Protein AF-0000000068936943 (afdb_homodimer)

pLDDT: mean 95.89, std 6.08, range [39.78, 98.94]

Sequence (632 aa):
MRSDMARLRCGKTIPLLGMGTYCPKKDQESTISAVHQAIKIGYRHFDTAKIYGSEEALGTALGQAISCGSVQREDIFVTSKLWSSDHHDPISALTQTLKTMGLEYLDSYLVHWPIKLKPGVSEPVPKEDEFEKDLGIEETWQGMERCLEMGLCRSIGVSNFSSKKIYDLLDFASVSPSVNQVEMHPLWRQSKLREVCEENKIHVSGYSPLGAPGNCWGSTAVIEHPVIKSIALRHNATPAQVALRWGMSKGASVIVKSFNGTRMRENKRALEIKLDDQDLLLIDQLEEWKLMRGDFLVNQTTSPYKSIEQLWDNEIMRSDMARLRCGKTIPLLGMGTYCPKKDQESTISAVHQAIKIGYRHFDTAKIYGSEEALGTALGQAISCGSVQREDIFVTSKLWSSDHHDPISALTQTLKTMGLEYLDSYLVHWPIKLKPGVSEPVPKEDEFEKDLGIEETWQGMERCLEMGLCRSIGVSNFSSKKIYDLLDFASVSPSVNQVEMHPLWRQSKLREVCEENKIHVSGYSPLGAPGNCWGSTAVIEHPVIKSIALRHNATPAQVALRWGMSKGASVIVKSFNGTRMRENKRALEIKLDDQDLLLIDQLEEWKLMRGDFLVNQTTSPYKSIEQLWDNEI

Secondary structure (DSSP, 8-state):
--TTEEE-TTS-EEESEEEE---SS--HHHHHHHHHHHHHHT--EEE--GGGT-HHHHHHHHHHHHHTTS--GGG-EEEEEE-GGGTT-HHHHHHHHHHHHT-S-BSEEEE--S--B-TT--SSS--GGGB-S---HHHHHHHHHHHHHTTSBS-EEEES--HHHHHHHHHH-SS--SEEEEE-BTTB--HHHHHHHHHTTPEEEEE-TT--TTST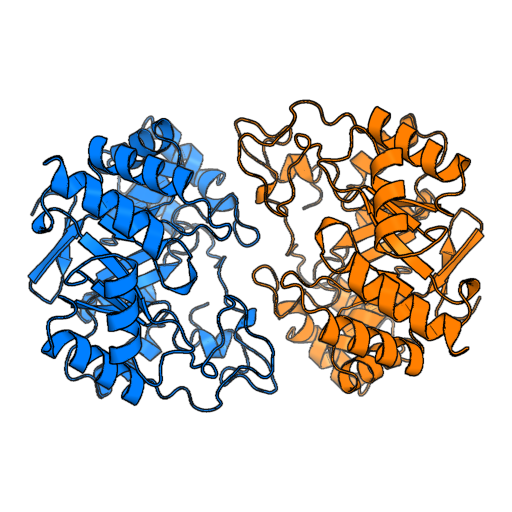T--SHHHH-HHHHHHHHHTT--HHHHHHHHHHHTT-EEEE----HHHHHHHHGGGG----HHHHHHHHTSPP--S---GGG--SSSSS-SSHHHHTTT--/--TTEEE-TTS-EEESEEEE---SS--HHHHHHHHHHHHHHT--EEE--GGGT-HHHHHHHHHHHHHTTS--GGG-EEEEEE-GGGTT-HHHHHHHHHHHHT-S-BSEEEE--S--B-TT--SSS--GGGB-S---HHHHHHHHHHHHHTTSBS-EEEES--HHHHHHHHHH-SS--SEEEEE-BTTB--HHHHHHHHHTTPEEEEE-TT--TTSTT--SHHHH-HHHHHHHHHTT--HHHHHHHHHHHTT-EEEE----HHHHHHHHGGGG----HHHHHHHHTSPP--S---GGG--SSSSS-SSHHHHTTT--

Structure (mmCIF, N/CA/C/O backbone):
data_AF-0000000068936943-model_v1
#
loop_
_entity.id
_entity.type
_entity.pdbx_description
1 polymer 'BnaC03g74940D protein'
#
loop_
_atom_site.group_PDB
_atom_site.id
_atom_site.type_symbol
_atom_site.label_atom_id
_atom_site.label_alt_id
_atom_site.label_comp_id
_atom_site.label_asym_id
_atom_site.label_entity_id
_atom_site.label_seq_id
_atom_site.pdbx_PDB_ins_code
_atom_site.Cartn_x
_atom_site.Cartn_y
_atom_site.Cartn_z
_atom_site.occupancy
_atom_site.B_iso_or_equiv
_atom_site.auth_seq_id
_atom_site.auth_comp_id
_atom_site.auth_asym_id
_atom_site.auth_atom_id
_atom_site.pdbx_PDB_model_num
ATOM 1 N N . MET A 1 1 ? 8.57 -36.688 -11.188 1 39.84 1 MET A N 1
ATOM 2 C CA . MET A 1 1 ? 8.305 -35.281 -11.492 1 39.84 1 MET A CA 1
ATOM 3 C C . MET A 1 1 ? 9.508 -34.406 -11.133 1 39.84 1 MET A C 1
ATOM 5 O O . MET A 1 1 ? 10.25 -34.719 -10.203 1 39.84 1 MET A O 1
ATOM 9 N N . ARG A 1 2 ? 10.039 -33.594 -12.047 1 53.78 2 ARG A N 1
ATOM 10 C CA . ARG A 1 2 ? 11.188 -32.719 -11.758 1 53.78 2 ARG A CA 1
ATOM 11 C C . ARG A 1 2 ? 10.969 -31.938 -10.477 1 53.78 2 ARG A C 1
ATOM 13 O O . ARG A 1 2 ? 9.859 -31.484 -10.203 1 53.78 2 ARG A O 1
ATOM 20 N N . SER A 1 3 ? 11.852 -32.031 -9.586 1 72.69 3 SER A N 1
ATOM 21 C CA . SER A 1 3 ? 11.859 -31.453 -8.242 1 72.69 3 SER A CA 1
ATOM 22 C C . SER A 1 3 ? 11.484 -29.969 -8.258 1 72.69 3 SER A C 1
ATOM 24 O O . SER A 1 3 ? 11.148 -29.406 -7.223 1 72.69 3 SER A O 1
ATOM 26 N N . ASP A 1 4 ? 11.18 -29.438 -9.523 1 91.12 4 ASP A N 1
ATOM 27 C CA . ASP A 1 4 ? 10.938 -28 -9.625 1 91.12 4 ASP A CA 1
ATOM 28 C C . ASP A 1 4 ? 9.547 -27.719 -10.195 1 91.12 4 ASP A C 1
ATOM 30 O O . ASP A 1 4 ? 9.258 -26.594 -10.602 1 91.12 4 ASP A O 1
ATOM 34 N N . MET A 1 5 ? 8.711 -28.828 -10.258 1 94.81 5 MET A N 1
ATOM 35 C CA . MET A 1 5 ? 7.355 -28.719 -10.781 1 94.81 5 MET A CA 1
ATOM 36 C C . MET A 1 5 ? 6.348 -29.344 -9.82 1 94.81 5 MET A C 1
ATOM 38 O O . MET A 1 5 ? 6.695 -30.219 -9.031 1 94.81 5 MET A O 1
ATOM 42 N N . ALA A 1 6 ? 5.16 -28.844 -9.906 1 95.06 6 ALA A N 1
ATOM 43 C CA . ALA A 1 6 ? 4.02 -29.453 -9.234 1 95.06 6 ALA A CA 1
ATOM 44 C C . ALA A 1 6 ? 2.947 -29.859 -10.242 1 95.06 6 ALA A C 1
ATOM 46 O O . ALA A 1 6 ? 2.824 -29.25 -11.305 1 95.06 6 ALA A O 1
ATOM 47 N N . ARG A 1 7 ? 2.236 -30.875 -9.898 1 94.25 7 ARG A N 1
ATOM 48 C CA . ARG A 1 7 ? 1.157 -31.328 -10.766 1 94.25 7 ARG A CA 1
ATOM 49 C C . ARG A 1 7 ? -0.188 -30.781 -10.305 1 94.25 7 ARG A C 1
ATOM 51 O O . ARG A 1 7 ? -0.522 -30.859 -9.117 1 94.25 7 ARG A O 1
ATOM 58 N N . LEU A 1 8 ? -0.906 -30.25 -11.234 1 95.56 8 LEU A N 1
ATOM 59 C CA . LEU A 1 8 ? -2.238 -29.734 -10.945 1 95.56 8 LEU A CA 1
ATOM 60 C C . LEU A 1 8 ? -3.291 -30.828 -11.078 1 95.56 8 LEU A C 1
ATOM 62 O O . LEU A 1 8 ? -3.014 -31.891 -11.633 1 95.56 8 LEU A O 1
ATOM 66 N N . ARG A 1 9 ? -4.43 -30.562 -10.578 1 88.81 9 ARG A N 1
ATOM 67 C CA . ARG A 1 9 ? -5.527 -31.516 -10.609 1 88.81 9 ARG A CA 1
ATOM 68 C C . ARG A 1 9 ? -5.863 -31.922 -12.039 1 88.81 9 ARG A C 1
ATOM 70 O O . ARG A 1 9 ? -6.23 -33.062 -12.297 1 88.81 9 ARG A O 1
ATOM 77 N N . CYS A 1 10 ? -5.746 -31 -12.953 1 88.56 10 CYS A N 1
ATOM 78 C CA . CYS A 1 10 ? -6.113 -31.25 -14.344 1 88.56 10 CYS A CA 1
ATOM 79 C C . CYS A 1 10 ? -5.035 -32.062 -15.062 1 88.56 10 CYS A C 1
ATOM 81 O O . CYS A 1 10 ? -5.164 -32.344 -16.25 1 88.56 10 CYS A O 1
ATOM 83 N N . GLY A 1 11 ? -3.92 -32.312 -14.344 1 90.12 11 GLY A N 1
ATOM 84 C CA . GLY A 1 11 ? -2.859 -33.094 -14.93 1 90.12 11 GLY A CA 1
ATOM 85 C C . GLY A 1 11 ? -1.707 -32.281 -15.461 1 90.12 11 GLY A C 1
ATOM 86 O O . GLY A 1 11 ? -0.605 -32.781 -15.664 1 90.12 11 GLY A O 1
ATOM 87 N N . LYS A 1 12 ? -1.912 -31.016 -15.602 1 91.75 12 LYS A N 1
ATOM 88 C CA . LYS A 1 12 ? -0.844 -30.141 -16.047 1 91.75 12 LYS A CA 1
ATOM 89 C C . LYS A 1 12 ? 0.154 -29.859 -14.922 1 91.75 12 LYS A C 1
ATOM 91 O O . LYS A 1 12 ? -0.15 -30.078 -13.75 1 91.75 12 LYS A O 1
ATOM 96 N N . THR A 1 13 ? 1.323 -29.469 -15.391 1 95.69 13 THR A N 1
ATOM 97 C CA . THR A 1 13 ? 2.354 -29.156 -14.406 1 95.69 13 THR A CA 1
ATOM 98 C C . THR A 1 13 ? 2.609 -27.656 -14.336 1 95.69 13 THR A C 1
ATOM 100 O O . THR A 1 13 ? 2.449 -26.953 -15.328 1 95.69 13 THR A O 1
ATOM 103 N N . ILE A 1 14 ? 2.943 -27.188 -13.195 1 97.5 14 ILE A N 1
ATOM 104 C CA . ILE A 1 14 ? 3.26 -25.797 -12.953 1 97.5 14 ILE A CA 1
ATOM 105 C C . ILE A 1 14 ? 4.648 -25.672 -12.328 1 97.5 14 ILE A C 1
ATOM 107 O O . ILE A 1 14 ? 4.957 -26.375 -11.359 1 97.5 14 ILE A O 1
ATOM 111 N N . PRO A 1 15 ? 5.527 -24.875 -12.953 1 97.88 15 PRO A N 1
ATOM 112 C CA . PRO A 1 15 ? 6.812 -24.656 -12.289 1 97.88 15 PRO A CA 1
ATOM 113 C C . PRO A 1 15 ? 6.652 -24.031 -10.898 1 97.88 15 PRO A C 1
ATOM 115 O O . PRO A 1 15 ? 5.793 -23.172 -10.695 1 97.88 15 PRO A O 1
ATOM 118 N N . LEU A 1 16 ? 7.473 -24.422 -9.969 1 98 16 LEU A N 1
ATOM 119 C CA . LEU A 1 16 ? 7.355 -23.984 -8.578 1 98 16 LEU A CA 1
ATOM 120 C C . LEU A 1 16 ? 7.809 -22.531 -8.43 1 98 16 LEU A C 1
ATOM 122 O O . LEU A 1 16 ? 7.34 -21.828 -7.539 1 98 16 LEU A O 1
ATOM 126 N N . LEU A 1 17 ? 8.75 -22.172 -9.25 1 98.5 17 LEU A N 1
ATOM 127 C CA . LEU A 1 17 ? 9.211 -20.781 -9.242 1 98.5 17 LEU A CA 1
ATOM 128 C C . LEU A 1 17 ? 8.641 -20.031 -10.438 1 98.5 17 LEU A C 1
ATOM 130 O O . LEU A 1 17 ? 8.789 -20.453 -11.586 1 98.5 17 LEU A O 1
ATOM 134 N N . GLY A 1 18 ? 7.934 -19 -10.164 1 98.5 18 GLY A N 1
ATOM 135 C CA . GLY A 1 18 ? 7.371 -18.141 -11.203 1 98.5 18 GLY A CA 1
ATOM 136 C C . GLY A 1 18 ? 7.797 -16.688 -11.062 1 98.5 18 GLY A C 1
ATOM 137 O O . GLY A 1 18 ? 8.219 -16.25 -9.992 1 98.5 18 GLY A O 1
ATOM 138 N N . MET A 1 19 ? 7.684 -15.977 -12.141 1 98.38 19 MET A N 1
ATOM 139 C CA . MET A 1 19 ? 7.984 -14.547 -12.164 1 98.38 19 MET A CA 1
ATOM 140 C C . MET A 1 19 ? 6.703 -13.719 -12.148 1 98.38 19 MET A C 1
ATOM 142 O O . MET A 1 19 ? 5.863 -13.859 -13.047 1 98.38 19 MET A O 1
ATOM 146 N N . GLY A 1 20 ? 6.551 -12.906 -11.156 1 97.56 20 GLY A N 1
ATOM 147 C CA . GLY A 1 20 ? 5.492 -11.906 -11.18 1 97.56 20 GLY A CA 1
ATOM 148 C C . GLY A 1 20 ? 5.816 -10.719 -12.07 1 97.56 20 GLY A C 1
ATOM 149 O O . GLY A 1 20 ? 6.984 -10.383 -12.258 1 97.56 20 GLY A O 1
ATOM 150 N N . THR A 1 21 ? 4.719 -10.023 -12.523 1 96 21 THR A N 1
ATOM 151 C CA . THR A 1 21 ? 4.977 -8.945 -13.469 1 96 21 THR A CA 1
ATOM 152 C C . THR A 1 21 ? 4.223 -7.68 -13.07 1 96 21 THR A C 1
ATOM 154 O O . THR A 1 21 ? 4.094 -6.746 -13.867 1 96 21 THR A O 1
ATOM 157 N N . TYR A 1 22 ? 3.77 -7.684 -11.836 1 91.12 22 TYR A N 1
ATOM 158 C CA . TYR A 1 22 ? 3.059 -6.492 -11.383 1 91.12 22 TYR A CA 1
ATOM 159 C C . TYR A 1 22 ? 3.896 -5.242 -11.609 1 91.12 22 TYR A C 1
ATOM 161 O O . TYR A 1 22 ? 5.047 -5.172 -11.164 1 91.12 22 TYR A O 1
ATOM 169 N N . CYS A 1 23 ? 3.361 -4.316 -12.375 1 77.94 23 CYS A N 1
ATOM 170 C CA . CYS A 1 23 ? 4.035 -3.062 -12.695 1 77.94 23 CYS A CA 1
ATOM 171 C C . CYS A 1 23 ? 3.041 -1.909 -12.766 1 77.94 23 CYS A C 1
ATOM 173 O O . CYS A 1 23 ? 2.527 -1.594 -13.844 1 77.94 23 CYS A O 1
ATOM 175 N N . PRO A 1 24 ? 2.781 -1.326 -11.711 1 64.44 24 PRO A N 1
ATOM 176 C CA . PRO A 1 24 ? 1.752 -0.284 -11.75 1 64.44 24 PRO A CA 1
ATOM 177 C C . PRO A 1 24 ? 2.047 0.791 -12.797 1 64.44 24 PRO A C 1
ATOM 179 O O . PRO A 1 24 ? 1.122 1.35 -13.391 1 64.44 24 PRO A O 1
ATOM 182 N N . LYS A 1 25 ? 3.322 1.062 -12.914 1 63.38 25 LYS A N 1
ATOM 183 C CA . LYS A 1 25 ? 3.633 2.062 -13.93 1 63.38 25 LYS A CA 1
ATOM 184 C C . LYS A 1 25 ? 3.998 1.403 -15.258 1 63.38 25 LYS A C 1
ATOM 186 O O . LYS A 1 25 ? 4.961 0.638 -15.328 1 63.38 25 LYS A O 1
ATOM 191 N N . LYS A 1 26 ? 3.201 1.482 -16.094 1 64.75 26 LYS A N 1
ATOM 192 C CA . LYS A 1 26 ? 3.381 0.826 -17.391 1 64.75 26 LYS A CA 1
ATOM 193 C C . LYS A 1 26 ? 4.75 1.146 -17.984 1 64.75 26 LYS A C 1
ATOM 195 O O . LYS A 1 26 ? 4.957 2.23 -18.531 1 64.75 26 LYS A O 1
ATOM 200 N N . ASP A 1 27 ? 5.656 0.414 -17.531 1 80.75 27 ASP A N 1
ATOM 201 C CA . ASP A 1 27 ? 6.961 0.433 -18.188 1 80.75 27 ASP A CA 1
ATOM 202 C C . ASP A 1 27 ? 7.133 -0.774 -19.109 1 80.75 27 ASP A C 1
ATOM 204 O O . ASP A 1 27 ? 7.738 -1.776 -18.719 1 80.75 27 ASP A O 1
ATOM 208 N N . GLN A 1 28 ? 6.711 -0.604 -20.266 1 89.62 28 GLN A N 1
ATOM 209 C CA . GLN A 1 28 ? 6.641 -1.708 -21.219 1 89.62 28 GLN A CA 1
ATOM 210 C C . GLN A 1 28 ? 8.039 -2.221 -21.562 1 89.62 28 GLN A C 1
ATOM 212 O O . GLN A 1 28 ? 8.289 -3.428 -21.531 1 89.62 28 GLN A O 1
ATOM 217 N N . GLU A 1 29 ? 8.898 -1.349 -21.781 1 91.75 29 GLU A N 1
ATOM 218 C CA . GLU A 1 29 ? 10.234 -1.739 -22.219 1 91.75 29 GLU A CA 1
ATOM 219 C C . GLU A 1 29 ? 10.969 -2.516 -21.141 1 91.75 29 GLU A C 1
ATOM 221 O O . GLU A 1 29 ? 11.578 -3.553 -21.406 1 91.75 29 GLU A O 1
ATOM 226 N N . SER A 1 30 ? 10.852 -2.045 -19.953 1 90.56 30 SER A N 1
ATOM 227 C CA . SER A 1 30 ? 11.539 -2.717 -18.844 1 90.56 30 SER A CA 1
ATOM 228 C C . SER A 1 30 ? 10.938 -4.094 -18.594 1 90.56 30 SER A C 1
ATOM 230 O O . SER A 1 30 ? 11.656 -5.047 -18.281 1 90.56 30 SER A O 1
ATOM 232 N N . THR A 1 31 ? 9.648 -4.188 -18.719 1 94.12 31 THR A N 1
ATOM 233 C CA . THR A 1 31 ? 8.984 -5.469 -18.516 1 94.12 31 THR A CA 1
ATOM 234 C C . THR A 1 31 ? 9.375 -6.469 -19.594 1 94.12 31 THR A C 1
ATOM 236 O O . THR A 1 31 ? 9.711 -7.617 -19.297 1 94.12 31 THR A O 1
ATOM 239 N N . ILE A 1 32 ? 9.383 -6.012 -20.828 1 96.69 32 ILE A N 1
ATOM 240 C CA . ILE A 1 32 ? 9.75 -6.875 -21.938 1 96.69 32 ILE A CA 1
ATOM 241 C C . ILE A 1 32 ? 11.172 -7.383 -21.75 1 96.69 32 ILE A C 1
ATOM 243 O O . ILE A 1 32 ? 11.43 -8.586 -21.859 1 96.69 32 ILE A O 1
ATOM 247 N N . SER A 1 33 ? 12.039 -6.484 -21.422 1 96.06 33 SER A N 1
ATOM 248 C CA . SER A 1 33 ? 13.438 -6.848 -21.219 1 96.06 33 SER A CA 1
ATOM 249 C C . SER A 1 33 ? 13.586 -7.844 -20.078 1 96.06 33 SER A C 1
ATOM 251 O O . SER A 1 33 ? 14.344 -8.812 -20.172 1 96.06 33 SER A O 1
ATOM 253 N N . ALA A 1 34 ? 12.883 -7.621 -19 1 96 34 ALA A N 1
ATOM 254 C CA . ALA A 1 34 ? 12.953 -8.492 -17.828 1 96 34 ALA A CA 1
ATOM 255 C C . ALA A 1 34 ? 12.453 -9.898 -18.172 1 96 34 ALA A C 1
ATOM 257 O O . ALA A 1 34 ? 13.047 -10.891 -17.75 1 96 34 ALA A O 1
ATOM 258 N N . VAL A 1 35 ? 11.398 -9.953 -18.891 1 97.81 35 VAL A N 1
ATOM 259 C CA . VAL A 1 35 ? 10.828 -11.242 -19.266 1 97.81 35 VAL A CA 1
ATOM 260 C C . VAL A 1 35 ? 11.797 -12 -20.172 1 97.81 35 VAL A C 1
ATOM 262 O O . VAL A 1 35 ? 12 -13.203 -19.984 1 97.81 35 VAL A O 1
ATOM 265 N N . HIS A 1 36 ? 12.406 -11.305 -21.125 1 98.06 36 HIS A N 1
ATOM 266 C CA . HIS A 1 36 ? 13.398 -11.938 -21.984 1 98.06 36 HIS A CA 1
ATOM 267 C C . HIS A 1 36 ? 14.547 -12.508 -21.156 1 98.06 36 HIS A C 1
ATOM 269 O O . HIS A 1 36 ? 15 -13.633 -21.391 1 98.06 36 HIS A O 1
ATOM 275 N N . GLN A 1 37 ? 15.016 -11.758 -20.234 1 97.69 37 GLN A N 1
ATOM 276 C CA . GLN A 1 37 ? 16.078 -12.227 -19.344 1 97.69 37 GLN A CA 1
ATOM 277 C C . GLN A 1 37 ? 15.641 -13.445 -18.547 1 97.69 37 GLN A C 1
ATOM 279 O O . GLN A 1 37 ? 16.391 -14.414 -18.406 1 97.69 37 GLN A O 1
ATOM 284 N N . ALA A 1 38 ? 14.445 -13.359 -18.031 1 98.31 38 ALA A N 1
ATOM 285 C CA . ALA A 1 38 ? 13.898 -14.469 -17.25 1 98.31 38 ALA A CA 1
ATOM 286 C C . ALA A 1 38 ? 13.859 -15.75 -18.078 1 98.31 38 ALA A C 1
ATOM 288 O O . ALA A 1 38 ? 14.258 -16.812 -17.609 1 98.31 38 ALA A O 1
ATOM 289 N N . ILE A 1 39 ? 13.414 -15.656 -19.312 1 98.06 39 ILE A N 1
ATOM 290 C CA . ILE A 1 39 ? 13.344 -16.812 -20.219 1 98.06 39 ILE A CA 1
ATOM 291 C C . ILE A 1 39 ? 14.742 -17.375 -20.453 1 98.06 39 ILE A C 1
ATOM 293 O O . ILE A 1 39 ? 14.953 -18.578 -20.375 1 98.06 39 ILE A O 1
ATOM 297 N N . LYS A 1 40 ? 15.648 -16.469 -20.688 1 97.75 40 LYS A N 1
ATOM 298 C CA . LYS A 1 40 ? 17.031 -16.891 -20.906 1 97.75 40 LYS A CA 1
ATOM 299 C C . LYS A 1 40 ? 17.594 -17.609 -19.688 1 97.75 40 LYS A C 1
ATOM 301 O O . LYS A 1 40 ? 18.344 -18.578 -19.828 1 97.75 40 LYS A O 1
ATOM 306 N N . ILE A 1 41 ? 17.281 -17.141 -18.516 1 97.56 41 ILE A N 1
ATOM 307 C CA . ILE A 1 41 ? 17.781 -17.688 -17.266 1 97.56 41 ILE A CA 1
ATOM 308 C C . ILE A 1 41 ? 17.109 -19.031 -16.984 1 97.56 41 ILE A C 1
ATOM 310 O O . ILE A 1 41 ? 17.656 -19.875 -16.266 1 97.56 41 ILE A O 1
ATOM 314 N N . GLY A 1 42 ? 15.867 -19.219 -17.547 1 97 42 GLY A N 1
ATOM 315 C CA . GLY A 1 42 ? 15.258 -20.531 -17.422 1 97 42 GLY A CA 1
ATOM 316 C C . GLY A 1 42 ? 13.875 -20.5 -16.781 1 97 42 GLY A C 1
ATOM 317 O O . GLY A 1 42 ? 13.281 -21.547 -16.531 1 97 42 GLY A O 1
ATOM 318 N N . TYR A 1 43 ? 13.344 -19.297 -16.5 1 98 43 TYR A N 1
ATOM 319 C CA . TYR A 1 43 ? 11.977 -19.188 -16 1 98 43 TYR A CA 1
ATOM 320 C C . TYR A 1 43 ? 10.984 -19.672 -17.047 1 98 43 TYR A C 1
ATOM 322 O O . TYR A 1 43 ? 11.164 -19.438 -18.25 1 98 43 TYR A O 1
ATOM 330 N N . ARG A 1 44 ? 9.898 -20.344 -16.562 1 98.06 44 ARG A N 1
ATOM 331 C CA . ARG A 1 44 ? 8.883 -20.844 -17.469 1 98.06 44 ARG A CA 1
ATOM 332 C C . ARG A 1 44 ? 7.48 -20.609 -16.922 1 98.06 44 ARG A C 1
ATOM 334 O O . ARG A 1 44 ? 6.496 -21.078 -17.5 1 98.06 44 ARG A O 1
ATOM 341 N N . HIS A 1 45 ? 7.359 -20.016 -15.797 1 98.62 45 HIS A N 1
ATOM 342 C CA . HIS A 1 45 ? 6.094 -19.609 -15.195 1 98.62 45 HIS A CA 1
ATOM 343 C C . HIS A 1 45 ? 6.012 -18.094 -15.039 1 98.62 45 HIS A C 1
ATOM 345 O O . HIS A 1 45 ? 6.848 -17.5 -14.367 1 98.62 45 HIS A O 1
ATOM 351 N N . PHE A 1 46 ? 5.031 -17.484 -15.672 1 98.75 46 PHE A N 1
ATOM 352 C CA . PHE A 1 46 ? 4.836 -16.031 -15.633 1 98.75 46 PHE A CA 1
ATOM 353 C C . PHE A 1 46 ? 3.434 -15.695 -15.148 1 98.75 46 PHE A C 1
ATOM 355 O O . PHE A 1 46 ? 2.447 -16.25 -15.625 1 98.75 46 PHE A O 1
ATOM 362 N N . ASP A 1 47 ? 3.396 -14.812 -14.211 1 98.75 47 ASP A N 1
ATOM 363 C CA . ASP A 1 47 ? 2.146 -14.43 -13.562 1 98.75 47 ASP A CA 1
ATOM 364 C C . ASP A 1 47 ? 1.813 -12.961 -13.836 1 98.75 47 ASP A C 1
ATOM 366 O O . ASP A 1 47 ? 2.658 -12.086 -13.648 1 98.75 47 ASP A O 1
ATOM 370 N N . THR A 1 48 ? 0.647 -12.672 -14.289 1 98.19 48 THR A N 1
ATOM 371 C CA . THR A 1 48 ? 0.132 -11.328 -14.531 1 98.19 48 THR A CA 1
ATOM 372 C C . THR A 1 48 ? -1.338 -11.234 -14.133 1 98.19 48 THR A C 1
ATOM 374 O O . THR A 1 48 ? -1.838 -12.07 -13.383 1 98.19 48 THR A O 1
ATOM 377 N N . ALA A 1 49 ? -1.979 -10.148 -14.414 1 97.94 49 ALA A N 1
ATOM 378 C CA . ALA A 1 49 ? -3.4 -9.883 -14.203 1 97.94 49 ALA A CA 1
ATOM 379 C C . ALA A 1 49 ? -3.863 -8.68 -15.016 1 97.94 49 ALA A C 1
ATOM 381 O O . ALA A 1 49 ? -3.051 -7.844 -15.414 1 97.94 49 ALA A O 1
ATOM 382 N N . LYS A 1 50 ? -5.117 -8.656 -15.211 1 96.06 50 LYS A N 1
ATOM 383 C CA . LYS A 1 50 ? -5.676 -7.488 -15.883 1 96.06 50 LYS A CA 1
ATOM 384 C C . LYS A 1 50 ? -5.254 -6.195 -15.195 1 96.06 50 LYS A C 1
ATOM 386 O O . LYS A 1 50 ? -4.801 -5.254 -15.852 1 96.06 50 LYS A O 1
ATOM 391 N N . ILE A 1 51 ? -5.242 -6.227 -13.906 1 94.44 51 ILE A N 1
ATOM 392 C CA . ILE A 1 51 ? -5.078 -5 -13.133 1 94.44 51 ILE A CA 1
ATOM 393 C C . ILE A 1 51 ? -3.59 -4.688 -12.977 1 94.44 51 ILE A C 1
ATOM 395 O O . ILE A 1 51 ? -3.225 -3.602 -12.523 1 94.44 51 ILE A O 1
ATOM 399 N N . TYR A 1 52 ? -2.705 -5.609 -13.344 1 93.62 52 TYR A N 1
ATOM 400 C CA . TYR A 1 52 ? -1.272 -5.422 -13.133 1 93.62 52 TYR A CA 1
ATOM 401 C C . TYR A 1 52 ? -0.699 -4.441 -14.156 1 93.62 52 TYR A C 1
ATOM 403 O O . TYR A 1 52 ? 0.383 -3.887 -13.945 1 93.62 52 TYR A O 1
ATOM 411 N N . GLY A 1 53 ? -1.381 -4.301 -15.328 1 90.06 53 GLY A N 1
ATOM 412 C CA . GLY A 1 53 ? -0.884 -3.432 -16.391 1 90.06 53 GLY A CA 1
ATOM 413 C C . GLY A 1 53 ? 0.228 -4.059 -17.203 1 90.06 53 GLY A C 1
ATOM 414 O O . GLY A 1 53 ? 0.838 -3.396 -18.047 1 90.06 53 GLY A O 1
ATOM 415 N N . SER A 1 54 ? 0.513 -5.281 -16.969 1 95.38 54 SER A N 1
ATOM 416 C CA . SER A 1 54 ? 1.674 -5.898 -17.609 1 95.38 54 SER A CA 1
ATOM 417 C C . SER A 1 54 ? 1.253 -6.918 -18.656 1 95.38 54 SER A C 1
ATOM 419 O O . SER A 1 54 ? 2.1 -7.523 -19.328 1 95.38 54 SER A O 1
ATOM 421 N N . GLU A 1 55 ? -0.055 -7.125 -18.859 1 97 55 GLU A N 1
ATOM 422 C CA . GLU A 1 55 ? -0.506 -8.148 -19.797 1 97 55 GLU A CA 1
ATOM 423 C C . GLU A 1 55 ? 0.065 -7.91 -21.188 1 97 55 GLU A C 1
ATOM 425 O O . GLU A 1 55 ? 0.578 -8.836 -21.828 1 97 55 GLU A O 1
ATOM 430 N N . GLU A 1 56 ? -0.004 -6.695 -21.656 1 96.88 56 GLU A N 1
ATOM 431 C CA . GLU A 1 56 ? 0.461 -6.375 -23 1 96.88 56 GLU A CA 1
ATOM 432 C C . GLU A 1 56 ? 1.966 -6.59 -23.125 1 96.88 56 GLU A C 1
ATOM 434 O O . GLU A 1 56 ? 2.426 -7.23 -24.078 1 96.88 56 GLU A O 1
ATOM 439 N N . ALA A 1 57 ? 2.707 -6.059 -22.203 1 97.12 57 ALA A N 1
ATOM 440 C CA . ALA A 1 57 ? 4.164 -6.18 -22.25 1 97.12 57 ALA A CA 1
ATOM 441 C C . ALA A 1 57 ? 4.594 -7.641 -22.141 1 97.12 57 ALA A C 1
ATOM 443 O O . ALA A 1 57 ? 5.492 -8.078 -22.859 1 97.12 57 ALA A O 1
ATOM 444 N N . LEU A 1 58 ? 3.959 -8.359 -21.219 1 97.88 58 LEU A N 1
ATOM 445 C CA . LEU A 1 58 ? 4.277 -9.781 -21.078 1 97.88 58 LEU A CA 1
ATOM 446 C C . LEU A 1 58 ? 3.953 -10.539 -22.359 1 97.88 58 LEU A C 1
ATOM 448 O O . LEU A 1 58 ? 4.762 -11.336 -22.828 1 97.88 58 LEU A O 1
ATOM 452 N N . GLY A 1 59 ? 2.766 -10.25 -22.891 1 98.44 59 GLY A N 1
ATOM 453 C CA . GLY A 1 59 ? 2.395 -10.883 -24.141 1 98.44 59 GLY A CA 1
ATOM 454 C C . GLY A 1 59 ? 3.383 -10.617 -25.266 1 98.44 59 GLY A C 1
ATOM 455 O O . GLY A 1 59 ? 3.764 -11.531 -26 1 98.44 59 GLY A O 1
ATOM 456 N N . THR A 1 60 ? 3.773 -9.43 -25.375 1 98.06 60 THR A N 1
ATOM 457 C CA . THR A 1 60 ? 4.742 -9.039 -26.391 1 98.06 60 THR A CA 1
ATOM 458 C C . THR A 1 60 ? 6.059 -9.797 -26.203 1 98.06 60 THR A C 1
ATOM 460 O O . THR A 1 60 ? 6.602 -10.359 -27.156 1 98.06 60 THR A O 1
ATOM 463 N N . ALA A 1 61 ? 6.551 -9.805 -25 1 98.38 61 A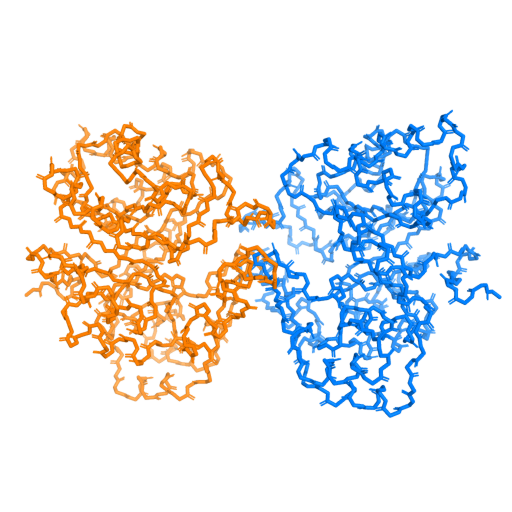LA A N 1
ATOM 464 C CA . ALA A 1 61 ? 7.816 -10.477 -24.703 1 98.38 61 ALA A CA 1
ATOM 465 C C . ALA A 1 61 ? 7.742 -11.961 -25.031 1 98.38 61 ALA A C 1
ATOM 467 O O . ALA A 1 61 ? 8.656 -12.516 -25.656 1 98.38 61 ALA A O 1
ATOM 468 N N . LEU A 1 62 ? 6.66 -12.602 -24.641 1 98.56 62 LEU A N 1
ATOM 469 C CA . LEU A 1 62 ? 6.484 -14.023 -24.891 1 98.56 62 LEU A CA 1
ATOM 470 C C . LEU A 1 62 ? 6.375 -14.305 -26.391 1 98.56 62 LEU A C 1
ATOM 472 O O . LEU A 1 62 ? 6.98 -15.25 -26.891 1 98.56 62 LEU A O 1
ATOM 476 N N . GLY A 1 63 ? 5.566 -13.445 -27.062 1 98.5 63 GLY A N 1
ATOM 477 C CA . GLY A 1 63 ? 5.449 -13.594 -28.5 1 98.5 63 GLY A CA 1
ATOM 478 C C . GLY A 1 63 ? 6.781 -13.539 -29.219 1 98.5 63 GLY A C 1
ATOM 479 O O . GLY A 1 63 ? 7.059 -14.352 -30.094 1 98.5 63 GLY A O 1
ATOM 480 N N . GLN A 1 64 ? 7.559 -12.609 -28.844 1 98.31 64 GLN A N 1
ATOM 481 C CA . GLN A 1 64 ? 8.883 -12.453 -29.438 1 98.31 64 GLN A CA 1
ATOM 482 C C . GLN A 1 6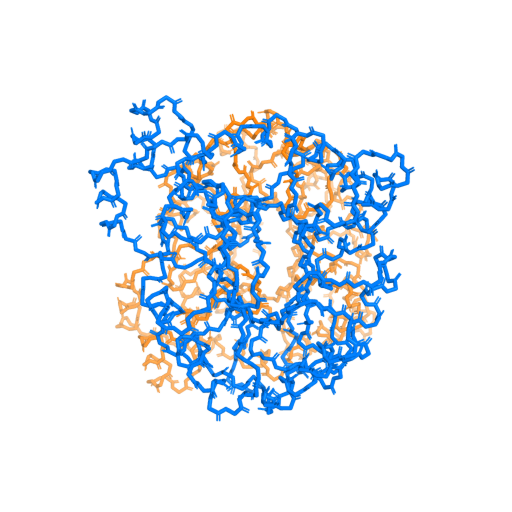4 ? 9.766 -13.664 -29.156 1 98.31 64 GLN A C 1
ATOM 484 O O . GLN A 1 64 ? 10.469 -14.148 -30.031 1 98.31 64 GLN A O 1
ATOM 489 N N . ALA A 1 65 ? 9.75 -14.102 -27.938 1 98.31 65 ALA A N 1
ATOM 490 C CA . ALA A 1 65 ? 10.57 -15.25 -27.547 1 98.31 65 ALA A CA 1
ATOM 491 C C . ALA A 1 65 ? 10.164 -16.5 -28.312 1 98.31 65 ALA A C 1
ATOM 493 O O . ALA A 1 65 ? 11.016 -17.297 -28.703 1 98.31 65 ALA A O 1
ATOM 494 N N . ILE A 1 66 ? 8.93 -16.656 -28.562 1 97.88 66 ILE A N 1
ATOM 495 C CA . ILE A 1 66 ? 8.414 -17.812 -29.312 1 97.88 66 ILE A CA 1
ATOM 496 C C . ILE A 1 66 ? 8.812 -17.688 -30.781 1 97.88 66 ILE A C 1
ATOM 498 O O . ILE A 1 66 ? 9.289 -18.656 -31.375 1 97.88 66 ILE A O 1
ATOM 502 N N . SER A 1 67 ? 8.617 -16.531 -31.297 1 97.62 67 SER A N 1
ATOM 503 C CA . SER A 1 67 ? 8.906 -16.281 -32.719 1 97.62 67 SER A CA 1
ATOM 504 C C . SER A 1 67 ? 10.383 -16.5 -33.031 1 97.62 67 SER A C 1
ATOM 506 O O . SER A 1 67 ? 10.734 -16.984 -34.094 1 97.62 67 SER A O 1
ATOM 508 N N . CYS A 1 68 ? 11.203 -16.203 -32.125 1 96.88 68 CYS A N 1
ATOM 509 C CA . CYS A 1 68 ? 12.641 -16.312 -32.375 1 96.88 68 CYS A CA 1
ATOM 510 C C . CYS A 1 68 ? 13.141 -17.703 -31.984 1 96.88 68 CYS A C 1
ATOM 512 O O . CYS A 1 68 ? 14.328 -18 -32.125 1 96.88 68 CYS A O 1
ATOM 514 N N . GLY A 1 69 ? 12.289 -18.531 -31.438 1 96.06 69 GLY A N 1
ATOM 515 C CA . GLY A 1 69 ? 12.633 -19.922 -31.203 1 96.06 69 GLY A CA 1
ATOM 516 C C . GLY A 1 69 ? 13.305 -20.156 -29.859 1 96.06 69 GLY A C 1
ATOM 517 O O . GLY A 1 69 ? 13.828 -21.234 -29.594 1 96.06 69 GLY A O 1
ATOM 518 N N . SER A 1 70 ? 13.289 -19.156 -29 1 96.25 70 SER A N 1
ATOM 519 C CA . SER A 1 70 ? 13.891 -19.297 -27.672 1 96.25 70 SER A CA 1
ATOM 520 C C . SER A 1 70 ? 13.094 -20.281 -26.812 1 96.25 70 SER A C 1
ATOM 522 O O . SER A 1 70 ? 13.656 -20.984 -25.984 1 96.25 70 SER A O 1
ATOM 524 N N . VAL A 1 71 ? 11.781 -20.266 -26.969 1 97.38 71 VAL A N 1
ATOM 525 C CA . VAL A 1 71 ? 10.875 -21.203 -26.297 1 97.38 71 VAL A CA 1
ATOM 526 C C . VAL A 1 71 ? 9.688 -21.5 -27.203 1 97.38 71 VAL A C 1
ATOM 528 O O . VAL A 1 71 ? 9.43 -20.797 -28.172 1 97.38 71 VAL A O 1
ATOM 531 N N . GLN A 1 72 ? 9.055 -22.562 -26.875 1 97.75 72 GLN A N 1
ATOM 532 C CA . GLN A 1 72 ? 7.754 -22.859 -27.453 1 97.75 72 GLN A CA 1
ATOM 533 C C . GLN A 1 72 ? 6.625 -22.469 -26.516 1 97.75 72 GLN A C 1
ATOM 535 O O . GLN A 1 72 ? 6.82 -22.391 -25.297 1 97.75 72 GLN A O 1
ATOM 540 N N . ARG A 1 73 ? 5.48 -22.219 -27.062 1 97.81 73 ARG A N 1
ATOM 541 C CA . ARG A 1 73 ? 4.34 -21.812 -26.25 1 97.81 73 ARG A CA 1
ATOM 542 C C . ARG A 1 73 ? 4.051 -22.844 -25.156 1 97.81 73 ARG A C 1
ATOM 544 O O . ARG A 1 73 ? 3.73 -22.484 -24.031 1 97.81 73 ARG A O 1
ATOM 551 N N . GLU A 1 74 ? 4.238 -24.109 -25.438 1 96.25 74 GLU A N 1
ATOM 552 C CA . GLU A 1 74 ? 3.904 -25.188 -24.531 1 96.25 74 GLU A CA 1
ATOM 553 C C . GLU A 1 74 ? 4.93 -25.297 -23.406 1 96.25 74 GLU A C 1
ATOM 555 O O . GLU A 1 74 ? 4.691 -25.984 -22.406 1 96.25 74 GLU A O 1
ATOM 560 N N . ASP A 1 75 ? 6.023 -24.594 -23.562 1 95.56 75 ASP A N 1
ATOM 561 C CA . ASP A 1 75 ? 7.074 -24.609 -22.547 1 95.56 75 ASP A CA 1
ATOM 562 C C . ASP A 1 75 ? 6.746 -23.641 -21.406 1 95.56 75 ASP A C 1
ATOM 564 O O . ASP A 1 75 ? 7.359 -23.703 -20.344 1 95.56 75 ASP A O 1
ATOM 568 N N . ILE A 1 76 ? 5.816 -22.75 -21.703 1 97.44 76 ILE A N 1
ATOM 569 C CA . ILE A 1 76 ? 5.594 -21.641 -20.781 1 97.44 76 ILE A CA 1
ATOM 570 C C . ILE A 1 76 ? 4.238 -21.797 -20.094 1 97.44 76 ILE A C 1
ATOM 572 O O . ILE A 1 76 ? 3.26 -22.203 -20.734 1 97.44 76 ILE A O 1
ATOM 576 N N . PHE A 1 77 ? 4.227 -21.578 -18.828 1 98.56 77 PHE A N 1
ATOM 577 C CA . PHE A 1 77 ? 3.008 -21.531 -18.031 1 98.56 77 PHE A CA 1
ATOM 578 C C . PHE A 1 77 ? 2.609 -20.094 -17.734 1 98.56 77 PHE A C 1
ATOM 580 O O . PHE A 1 77 ? 3.316 -19.375 -17.016 1 98.56 77 PHE A O 1
ATOM 587 N N . VAL A 1 78 ? 1.478 -19.594 -18.234 1 98.81 78 VAL A N 1
ATOM 588 C CA . VAL A 1 78 ? 1.066 -18.203 -18.078 1 98.81 78 VAL A CA 1
ATOM 589 C C . VAL A 1 78 ? -0.214 -18.141 -17.25 1 98.81 78 VAL A C 1
ATOM 591 O O . VAL A 1 78 ? -1.203 -18.797 -17.578 1 98.81 78 VAL A O 1
ATOM 594 N N . THR A 1 79 ? -0.172 -17.391 -16.188 1 98.88 79 THR A N 1
ATOM 595 C CA . THR A 1 79 ? -1.326 -17.141 -15.328 1 98.88 79 THR A CA 1
ATOM 596 C C . THR A 1 79 ? -1.782 -15.695 -15.43 1 98.88 79 THR A C 1
ATOM 598 O O . THR A 1 79 ? -0.963 -14.773 -15.367 1 98.88 79 THR A O 1
ATOM 601 N N . SER A 1 80 ? -3.043 -15.453 -15.68 1 98.81 80 SER A N 1
ATOM 602 C CA . SER A 1 80 ? -3.664 -14.141 -15.508 1 98.81 80 SER A CA 1
ATOM 603 C C . SER A 1 80 ? -4.918 -14.234 -14.641 1 98.81 80 SER A C 1
ATOM 605 O O . SER A 1 80 ? -5.219 -15.297 -14.086 1 98.81 80 SER A O 1
ATOM 607 N N . LYS A 1 81 ? -5.582 -13.086 -14.422 1 98.88 81 LYS A N 1
ATOM 608 C CA . LYS A 1 81 ? -6.652 -13.109 -13.43 1 98.88 81 LYS A CA 1
ATOM 609 C C . LYS A 1 81 ? -7.82 -12.227 -13.859 1 98.88 81 LYS A C 1
ATOM 611 O O . LYS A 1 81 ? -7.621 -11.164 -14.453 1 98.88 81 LYS A O 1
ATOM 616 N N . LEU A 1 82 ? -8.953 -12.719 -13.5 1 98.88 82 LEU A N 1
ATOM 617 C CA . LEU A 1 82 ? -10.211 -11.992 -13.656 1 98.88 82 LEU A CA 1
ATOM 618 C C . LEU A 1 82 ? -10.352 -10.914 -12.586 1 98.88 82 LEU A C 1
ATOM 620 O O . LEU A 1 82 ? -10.43 -11.219 -11.398 1 98.88 82 LEU A O 1
ATOM 624 N N . TRP A 1 83 ? -10.422 -9.688 -13.055 1 98.56 83 TRP A N 1
ATOM 625 C CA . TRP A 1 83 ? -10.578 -8.578 -12.117 1 98.56 83 TRP A CA 1
ATOM 626 C C . TRP A 1 83 ? -12.016 -8.508 -11.602 1 98.56 83 TRP A C 1
ATOM 628 O O . TRP A 1 83 ? -12.945 -8.953 -12.273 1 98.56 83 TRP A O 1
ATOM 638 N N . SER A 1 84 ? -12.195 -7.887 -10.492 1 98.56 84 SER A N 1
ATOM 639 C CA . SER A 1 84 ? -13.445 -7.887 -9.75 1 98.56 84 SER A CA 1
ATOM 640 C C . SER A 1 84 ? -14.555 -7.18 -10.523 1 98.56 84 SER A C 1
ATOM 642 O O . SER A 1 84 ? -15.734 -7.484 -10.352 1 98.56 84 SER A O 1
ATOM 644 N N . SER A 1 85 ? -14.211 -6.266 -11.375 1 98.38 85 SER A N 1
ATOM 645 C CA . SER A 1 85 ? -15.211 -5.516 -12.125 1 98.38 85 SER A CA 1
ATOM 646 C C . SER A 1 85 ? -15.734 -6.32 -13.312 1 98.38 85 SER A C 1
ATOM 648 O O . SER A 1 85 ? -16.688 -5.906 -13.977 1 98.38 85 SER A O 1
ATOM 650 N N . ASP A 1 86 ? -15.141 -7.469 -13.555 1 98.62 86 ASP A N 1
ATOM 651 C CA . ASP A 1 86 ? -15.523 -8.281 -14.711 1 98.62 86 ASP A CA 1
ATOM 652 C C . ASP A 1 86 ? -16.219 -9.57 -14.273 1 98.62 86 ASP A C 1
ATOM 654 O O . ASP A 1 86 ? -16.453 -10.453 -15.086 1 98.62 86 ASP A O 1
ATOM 658 N N . HIS A 1 87 ? -16.531 -9.68 -13.039 1 98.5 87 HIS A N 1
ATOM 659 C CA . HIS A 1 87 ? -17.125 -10.898 -12.508 1 98.5 87 HIS A CA 1
ATOM 660 C C . HIS A 1 87 ? -18.422 -11.234 -13.227 1 98.5 87 HIS A C 1
ATOM 662 O O . HIS A 1 87 ? -18.844 -12.398 -13.273 1 98.5 87 HIS A O 1
ATOM 668 N N . HIS A 1 88 ? -19.094 -10.242 -13.766 1 97.81 88 HIS A N 1
ATOM 669 C CA . HIS A 1 88 ? -20.375 -10.43 -14.438 1 97.81 88 HIS A CA 1
ATOM 670 C C . HIS A 1 88 ? -20.203 -11.094 -15.797 1 97.81 88 HIS A C 1
ATOM 672 O O . HIS A 1 88 ? -21.156 -11.602 -16.375 1 97.81 88 HIS A O 1
ATOM 678 N N . ASP A 1 89 ? -18.969 -11.109 -16.312 1 98.56 89 ASP A N 1
ATOM 679 C CA . ASP A 1 89 ? -18.75 -11.641 -17.656 1 98.56 89 ASP A CA 1
ATOM 680 C C . ASP A 1 89 ? -17.312 -12.133 -17.828 1 98.56 89 ASP A C 1
ATOM 682 O O . ASP A 1 89 ? -16.562 -11.57 -18.625 1 98.56 89 ASP A O 1
ATOM 686 N N . PRO A 1 90 ? -17.016 -13.281 -17.234 1 98.81 90 PRO A N 1
ATOM 687 C CA . PRO A 1 90 ? -15.648 -13.805 -17.312 1 98.81 90 PRO A CA 1
ATOM 688 C C . PRO A 1 90 ? -15.219 -14.125 -18.75 1 98.81 90 PRO A C 1
ATOM 690 O O . PRO A 1 90 ? -14.047 -13.977 -19.094 1 98.81 90 PRO A O 1
ATOM 693 N N . ILE A 1 91 ? -16.078 -14.492 -19.625 1 98.88 91 ILE A N 1
ATOM 694 C CA . ILE A 1 91 ? -15.75 -14.883 -20.984 1 98.88 91 ILE A CA 1
ATOM 695 C C . ILE A 1 91 ? -15.219 -13.672 -21.75 1 98.88 91 ILE A C 1
ATOM 697 O O . ILE A 1 91 ? -14.141 -13.734 -22.359 1 98.88 91 ILE A O 1
ATOM 701 N N . SER A 1 92 ? -15.969 -12.578 -21.719 1 98.81 92 SER A N 1
ATOM 702 C CA . SER A 1 92 ? -15.516 -11.359 -22.375 1 98.81 92 SER A CA 1
ATOM 703 C C . SER A 1 92 ? -14.195 -10.875 -21.797 1 98.81 92 SER A C 1
ATOM 705 O O . SER A 1 92 ? -13.328 -10.391 -22.531 1 98.81 92 SER A O 1
ATOM 707 N N . ALA A 1 93 ? -14.07 -10.992 -20.5 1 98.81 93 ALA A N 1
ATOM 708 C CA . ALA A 1 93 ? -12.852 -10.539 -19.828 1 98.81 93 ALA A CA 1
ATOM 709 C C . ALA A 1 93 ? -11.641 -11.344 -20.281 1 98.81 93 ALA A C 1
ATOM 711 O O . ALA A 1 93 ? -10.602 -10.773 -20.641 1 98.81 93 ALA A O 1
ATOM 712 N N . LEU A 1 94 ? -11.766 -12.625 -20.297 1 98.94 94 LEU A N 1
ATOM 713 C CA . LEU A 1 94 ? -10.648 -13.469 -20.703 1 98.94 94 LEU A CA 1
ATOM 714 C C . LEU A 1 94 ? -10.344 -13.289 -22.188 1 98.94 94 LEU A C 1
ATOM 716 O O . LEU A 1 94 ? -9.18 -13.289 -22.594 1 98.94 94 LEU A O 1
ATOM 720 N N . THR A 1 95 ? -11.359 -13.148 -23.031 1 98.88 95 THR A N 1
ATOM 721 C CA . THR A 1 95 ? -11.148 -12.891 -24.453 1 98.88 95 THR A CA 1
ATOM 722 C C . THR A 1 95 ? -10.312 -11.625 -24.656 1 98.88 95 THR A C 1
ATOM 724 O O . THR A 1 95 ? -9.383 -11.609 -25.453 1 98.88 95 THR A O 1
ATOM 727 N N . GLN A 1 96 ? -10.648 -10.648 -23.922 1 98.69 96 GLN A N 1
ATOM 728 C CA . GLN A 1 96 ? -9.891 -9.406 -24 1 98.69 96 GLN A CA 1
ATOM 729 C C . GLN A 1 96 ? -8.461 -9.594 -23.5 1 98.69 96 GLN A C 1
ATOM 731 O O . GLN A 1 96 ? -7.52 -9.047 -24.078 1 98.69 96 GLN A O 1
ATOM 736 N N . THR A 1 97 ? -8.289 -10.289 -22.375 1 98.75 97 THR A N 1
ATOM 737 C CA . THR A 1 97 ? -6.961 -10.609 -21.859 1 98.75 97 THR A CA 1
ATOM 738 C C . THR A 1 97 ? -6.117 -11.297 -22.922 1 98.75 97 THR A C 1
ATOM 740 O O . THR A 1 97 ? -4.969 -10.906 -23.172 1 98.75 97 THR A O 1
ATOM 743 N N . LEU A 1 98 ? -6.66 -12.312 -23.578 1 98.88 98 LEU A N 1
ATOM 744 C CA . LEU A 1 98 ? -5.957 -13.062 -24.609 1 98.88 98 LEU A CA 1
ATOM 745 C C . LEU A 1 98 ? -5.609 -12.164 -25.797 1 98.88 98 LEU A C 1
ATOM 747 O O . LEU A 1 98 ? -4.504 -12.242 -26.344 1 98.88 98 LEU A O 1
ATOM 751 N N . LYS A 1 99 ? -6.559 -11.312 -26.203 1 98.75 99 LYS A N 1
ATOM 752 C CA . LYS A 1 99 ? -6.297 -10.352 -27.281 1 98.75 99 LYS A CA 1
ATOM 753 C C . LYS A 1 99 ? -5.152 -9.414 -26.906 1 98.75 99 LYS A C 1
ATOM 755 O O . LYS A 1 99 ? -4.246 -9.188 -27.719 1 98.75 99 LYS A O 1
ATOM 760 N N . THR A 1 100 ? -5.184 -8.898 -25.719 1 98.19 100 THR A N 1
ATOM 761 C CA . THR A 1 100 ? -4.168 -7.973 -25.234 1 98.19 100 THR A CA 1
ATOM 762 C C . THR A 1 100 ? -2.795 -8.633 -25.219 1 98.19 100 THR A C 1
ATOM 764 O O . THR A 1 100 ? -1.795 -8.008 -25.578 1 98.19 100 THR A O 1
ATOM 767 N N . MET A 1 101 ? -2.736 -9.891 -24.844 1 98.56 101 MET A N 1
ATOM 768 C CA . MET A 1 101 ? -1.47 -10.594 -24.672 1 98.56 101 MET A CA 1
ATOM 769 C C . MET A 1 101 ? -1.007 -11.203 -25.984 1 98.56 101 MET A C 1
ATOM 771 O O . MET A 1 101 ? 0.153 -11.594 -26.125 1 98.56 101 MET A O 1
ATOM 775 N N . GLY A 1 102 ? -1.901 -11.281 -26.938 1 98.44 102 GLY A N 1
ATOM 776 C CA . GLY A 1 102 ? -1.579 -11.945 -28.188 1 98.44 102 GLY A CA 1
ATOM 777 C C . GLY A 1 102 ? -1.399 -13.445 -28.031 1 98.44 102 GLY A C 1
ATOM 778 O O . GLY A 1 102 ? -0.503 -14.031 -28.656 1 98.44 102 GLY A O 1
ATOM 779 N N . LEU A 1 103 ? -2.186 -14.078 -27.172 1 98.62 103 LEU A N 1
ATOM 780 C CA . LEU A 1 103 ? -2.115 -15.516 -26.938 1 98.62 103 LEU A CA 1
ATOM 781 C C . LEU A 1 103 ? -3.428 -16.188 -27.312 1 98.62 103 LEU A C 1
ATOM 783 O O . LEU A 1 103 ? -4.488 -15.562 -27.281 1 98.62 103 LEU A O 1
ATOM 787 N N . GLU A 1 104 ? -3.365 -17.422 -27.562 1 98.31 104 GLU A N 1
ATOM 788 C CA . GLU A 1 104 ? -4.551 -18.203 -27.906 1 98.31 104 GLU A CA 1
ATOM 789 C C . GLU A 1 104 ? -5.219 -18.75 -26.641 1 98.31 104 GLU A C 1
ATOM 791 O O . GLU A 1 104 ? -6.434 -18.969 -26.625 1 98.31 104 GLU A O 1
ATOM 796 N N . TYR A 1 105 ? -4.473 -19.016 -25.625 1 98.69 105 TYR A N 1
ATOM 797 C CA . TYR A 1 105 ? -4.988 -19.547 -24.375 1 98.69 105 TYR A CA 1
ATOM 798 C C . TYR A 1 105 ? -4.09 -19.141 -23.203 1 98.69 105 TYR A C 1
ATOM 800 O O . TYR A 1 105 ? -2.939 -18.75 -23.406 1 98.69 105 TYR A O 1
ATOM 808 N N . LEU A 1 106 ? -4.625 -19.219 -22.031 1 98.75 106 LEU A N 1
ATOM 809 C CA . LEU A 1 106 ? -3.859 -19.172 -20.781 1 98.75 106 LEU A CA 1
ATOM 810 C C . LEU A 1 106 ? -3.682 -20.562 -20.203 1 98.75 106 LEU A C 1
ATOM 812 O O . LEU A 1 106 ? -4.527 -21.438 -20.406 1 98.75 106 LEU A O 1
ATOM 816 N N . ASP A 1 107 ? -2.578 -20.75 -19.516 1 98.75 107 ASP A N 1
ATOM 817 C CA . ASP A 1 107 ? -2.424 -22 -18.766 1 98.75 107 ASP A CA 1
ATOM 818 C C . ASP A 1 107 ? -3.295 -22 -17.516 1 98.75 107 ASP A C 1
ATOM 820 O O . ASP A 1 107 ? -3.828 -23.047 -17.125 1 98.75 107 ASP A O 1
ATOM 824 N N . SER A 1 108 ? -3.436 -20.875 -16.891 1 98.81 108 SER A N 1
ATOM 825 C CA . SER A 1 108 ? -4.254 -20.734 -15.695 1 98.81 108 SER A CA 1
ATOM 826 C C . SER A 1 108 ? -4.957 -19.391 -15.648 1 98.81 108 SER A C 1
ATOM 828 O O . SER A 1 108 ? -4.348 -18.359 -15.93 1 98.81 108 SER A O 1
ATOM 830 N N . TYR A 1 109 ? -6.262 -19.406 -15.391 1 98.94 109 TYR A N 1
ATOM 831 C CA . TYR A 1 109 ? -7.07 -18.203 -15.219 1 98.94 109 TYR A CA 1
ATOM 832 C C . TYR A 1 109 ? -7.742 -18.188 -13.852 1 98.94 109 TYR A C 1
ATOM 834 O O . TYR A 1 109 ? -8.445 -19.141 -13.492 1 98.94 109 TYR A O 1
ATOM 842 N N . LEU A 1 110 ? -7.484 -17.125 -13.039 1 98.94 110 LEU A N 1
ATOM 843 C CA . LEU A 1 110 ? -7.914 -17.125 -11.648 1 98.94 110 LEU A CA 1
ATOM 844 C C . LEU A 1 110 ? -8.891 -15.992 -11.383 1 98.94 110 LEU A C 1
ATOM 846 O O . LEU A 1 110 ? -8.727 -14.883 -11.914 1 98.94 110 LEU A O 1
ATOM 850 N N . VAL A 1 111 ? -9.883 -16.234 -10.555 1 98.94 111 VAL A N 1
ATOM 851 C CA . VAL A 1 111 ? -10.625 -15.133 -9.953 1 98.94 111 VAL A CA 1
ATOM 852 C C . VAL A 1 111 ? -9.711 -14.359 -8.992 1 98.94 111 VAL A C 1
ATOM 854 O O . VAL A 1 111 ? -9.234 -14.914 -8.008 1 98.94 111 VAL A O 1
ATOM 857 N N . HIS A 1 112 ? -9.531 -13.086 -9.211 1 98.75 112 HIS A N 1
ATOM 858 C CA . HIS A 1 112 ? -8.477 -12.328 -8.547 1 98.75 112 HIS A CA 1
ATOM 859 C C . HIS A 1 112 ? -8.805 -12.094 -7.074 1 98.75 112 HIS A C 1
ATOM 861 O O . HIS A 1 112 ? -7.918 -12.133 -6.223 1 98.75 112 HIS A O 1
ATOM 867 N N . TRP A 1 113 ? -10 -11.734 -6.754 1 98.69 113 TRP A N 1
ATOM 868 C CA . TRP A 1 113 ? -10.516 -11.508 -5.41 1 98.69 113 TRP A CA 1
ATOM 869 C C . TRP A 1 113 ? -11.938 -12.039 -5.273 1 98.69 113 TRP A C 1
ATOM 871 O O . TRP A 1 113 ? -12.695 -12.047 -6.246 1 98.69 113 TRP A O 1
ATOM 881 N N . PRO A 1 114 ? -12.297 -12.523 -4.098 1 98.5 114 PRO A N 1
ATOM 882 C CA . PRO A 1 114 ? -13.68 -12.961 -3.891 1 98.5 114 PRO A CA 1
ATOM 883 C C . PRO A 1 114 ? -14.641 -11.805 -3.635 1 98.5 114 PRO A C 1
ATOM 885 O O . PRO A 1 114 ? -15.43 -11.844 -2.688 1 98.5 114 PRO A O 1
ATOM 888 N N . ILE A 1 115 ? -14.562 -10.805 -4.473 1 98.25 115 ILE A N 1
ATOM 889 C CA . ILE A 1 115 ? -15.422 -9.641 -4.34 1 98.25 115 ILE A CA 1
ATOM 890 C C . ILE A 1 115 ? -15.789 -9.102 -5.727 1 98.25 115 ILE A C 1
ATOM 892 O O . ILE A 1 115 ? -14.953 -9.117 -6.637 1 98.25 115 ILE A O 1
ATOM 896 N N . LYS A 1 116 ? -17.062 -8.68 -5.871 1 98.19 116 LYS A N 1
ATOM 897 C CA . LYS A 1 116 ? -17.562 -8.148 -7.133 1 98.19 116 LYS A CA 1
ATOM 898 C C . LYS A 1 116 ? -17.656 -6.625 -7.086 1 98.19 116 LYS A C 1
ATOM 900 O O . LYS A 1 116 ? -18.188 -6.062 -6.121 1 98.19 116 LYS A O 1
ATOM 905 N N . LEU A 1 117 ? -17.062 -5.969 -8.062 1 98.19 117 LEU A N 1
ATOM 906 C CA . LEU A 1 117 ? -17.172 -4.523 -8.219 1 98.19 117 LEU A CA 1
ATOM 907 C C . LEU A 1 117 ? -18.047 -4.16 -9.414 1 98.19 117 LEU A C 1
ATOM 909 O O . LEU A 1 117 ? -18.328 -5.016 -10.25 1 98.19 117 LEU A O 1
ATOM 913 N N . LYS A 1 118 ? -18.453 -2.906 -9.414 1 97.75 118 LYS A N 1
ATOM 914 C CA . LYS A 1 118 ? -19.234 -2.428 -10.555 1 97.75 118 LYS A CA 1
ATOM 915 C C . LYS A 1 118 ? -18.422 -2.469 -11.844 1 97.75 118 LYS A C 1
ATOM 917 O O . LYS A 1 118 ? -17.203 -2.236 -11.82 1 97.75 118 LYS A O 1
ATOM 922 N N . PRO A 1 119 ? -19.125 -2.762 -12.969 1 97.12 119 PRO A N 1
ATOM 923 C CA . PRO A 1 119 ? -18.391 -2.781 -14.242 1 97.12 119 PRO A CA 1
ATOM 924 C C . PRO A 1 119 ? -17.672 -1.472 -14.531 1 97.12 119 PRO A C 1
ATOM 926 O O . PRO A 1 119 ? -18.188 -0.393 -14.227 1 97.12 119 PRO A O 1
ATOM 929 N N . GLY A 1 120 ? -16.5 -1.578 -15.047 1 94.5 120 GLY A N 1
ATOM 930 C CA . GLY A 1 120 ? -15.766 -0.393 -15.461 1 94.5 120 GLY A CA 1
ATOM 931 C C . GLY A 1 120 ? -14.734 0.064 -14.445 1 94.5 120 GLY A C 1
ATOM 932 O O . GLY A 1 120 ? -13.859 0.87 -14.758 1 94.5 120 GLY A O 1
ATOM 933 N N . VAL A 1 121 ? -14.773 -0.502 -13.211 1 94.44 121 VAL A N 1
ATOM 934 C CA . VAL A 1 121 ? -13.766 -0.152 -12.211 1 94.44 121 VAL A CA 1
ATOM 935 C C . VAL A 1 121 ? -12.406 -0.711 -12.625 1 94.44 121 VAL A C 1
ATOM 937 O O . VAL A 1 121 ? -12.258 -1.923 -12.797 1 94.44 121 VAL A O 1
ATOM 940 N N . SER A 1 122 ? -11.422 0.132 -12.758 1 89.81 122 SER A N 1
ATOM 941 C CA . SER A 1 122 ? -10.141 -0.31 -13.297 1 89.81 122 SER A CA 1
ATOM 942 C C . SER A 1 122 ? -9 -0.019 -12.32 1 89.81 122 SER A C 1
ATOM 944 O O . SER A 1 122 ? -7.836 -0.277 -12.625 1 89.81 122 SER A O 1
ATOM 946 N N . GLU A 1 123 ? -9.328 0.494 -11.125 1 89.19 123 GLU A N 1
ATOM 947 C CA . GLU A 1 123 ? -8.32 0.78 -10.109 1 89.19 123 GLU A CA 1
ATOM 948 C C . GLU A 1 123 ? -8.188 -0.375 -9.117 1 89.19 123 GLU A C 1
ATOM 950 O O . GLU A 1 123 ? -9.18 -1.028 -8.789 1 89.19 123 GLU A O 1
ATOM 955 N N . PRO A 1 124 ? -6.953 -0.579 -8.641 1 89.81 124 PRO A N 1
ATOM 956 C CA . PRO A 1 124 ? -6.746 -1.677 -7.695 1 89.81 124 PRO A CA 1
ATOM 957 C C . PRO A 1 124 ? -7.492 -1.47 -6.379 1 89.81 124 PRO A C 1
ATOM 959 O O . PRO A 1 124 ? -7.898 -2.441 -5.734 1 89.81 124 PRO A O 1
ATOM 962 N N . VAL A 1 125 ? -7.629 -0.235 -5.977 1 90.88 125 VAL A N 1
ATOM 963 C CA . VAL A 1 125 ? -8.359 0.123 -4.77 1 90.88 125 VAL A CA 1
ATOM 964 C C . VAL A 1 125 ? -9.688 0.776 -5.145 1 90.88 125 VAL A C 1
ATOM 966 O O . VAL A 1 125 ? -9.711 1.89 -5.672 1 90.88 125 VAL A O 1
ATOM 969 N N . PRO A 1 126 ? -10.758 0.122 -4.809 1 93.5 126 PRO A N 1
ATOM 970 C CA . PRO A 1 126 ? -12.047 0.67 -5.223 1 93.5 126 PRO A CA 1
ATOM 971 C C . PRO A 1 126 ? -12.508 1.828 -4.34 1 93.5 126 PRO A C 1
ATOM 973 O O . PRO A 1 126 ? -12.203 1.859 -3.146 1 93.5 126 PRO A O 1
ATOM 976 N N . LYS A 1 127 ? -13.242 2.732 -4.953 1 89.06 127 LYS A N 1
ATOM 977 C CA . LYS A 1 127 ? -13.961 3.754 -4.199 1 89.06 127 LYS A CA 1
ATOM 978 C C . LYS A 1 127 ? -15.172 3.154 -3.48 1 89.06 127 LYS A C 1
ATOM 980 O O . LYS A 1 127 ? -15.617 2.055 -3.814 1 89.06 127 LYS A O 1
ATOM 985 N N . GLU A 1 128 ? -15.703 3.816 -2.568 1 88.12 128 GLU A N 1
ATOM 986 C CA . GLU A 1 128 ? -16.781 3.322 -1.706 1 88.12 128 GLU A CA 1
ATOM 987 C C . GLU A 1 128 ? -18.016 2.953 -2.52 1 88.12 128 GLU A C 1
ATOM 989 O O . GLU A 1 128 ? -18.719 1.998 -2.186 1 88.12 128 GLU A O 1
ATOM 994 N N . ASP A 1 129 ? -18.266 3.691 -3.572 1 90.31 129 ASP A N 1
ATOM 995 C CA . ASP A 1 129 ? -19.5 3.477 -4.316 1 90.31 129 ASP A CA 1
ATOM 996 C C . ASP A 1 129 ? -19.297 2.482 -5.457 1 90.31 129 ASP A C 1
ATOM 998 O O . ASP A 1 129 ? -20.172 2.299 -6.301 1 90.31 129 ASP A O 1
ATOM 1002 N N . GLU A 1 130 ? -18.234 1.778 -5.43 1 95.44 130 GLU A N 1
ATOM 1003 C CA . GLU A 1 130 ? -17.891 0.939 -6.574 1 95.44 130 GLU A CA 1
ATOM 1004 C C . GLU A 1 130 ? -18.109 -0.539 -6.258 1 95.44 130 GLU A C 1
ATOM 1006 O O . GLU A 1 130 ? -17.875 -1.401 -7.105 1 95.44 130 GLU A O 1
ATOM 1011 N N . PHE A 1 131 ? -18.641 -0.793 -5.133 1 97.06 131 PHE A N 1
ATOM 1012 C CA . PHE A 1 131 ? -18.891 -2.168 -4.711 1 97.06 131 PHE A CA 1
ATOM 1013 C C . PHE A 1 131 ? -20.266 -2.641 -5.172 1 97.06 131 PHE A C 1
ATOM 1015 O O . PHE A 1 131 ? -21.203 -1.851 -5.234 1 97.06 131 PHE A O 1
ATOM 1022 N N . GLU A 1 132 ? -20.344 -3.881 -5.523 1 97.19 132 GLU A N 1
ATOM 1023 C CA . GLU A 1 132 ? -21.641 -4.543 -5.656 1 97.19 132 GLU A CA 1
ATOM 1024 C C . GLU A 1 132 ? -22.047 -5.215 -4.348 1 97.19 132 GLU A C 1
ATOM 1026 O O . GLU A 1 132 ? -21.203 -5.773 -3.641 1 97.19 132 GLU A O 1
ATOM 1031 N N . LYS A 1 133 ? -23.328 -5.188 -4.074 1 93.06 133 LYS A N 1
ATOM 1032 C CA . LYS A 1 133 ? -23.828 -5.727 -2.814 1 93.06 133 LYS A CA 1
ATOM 1033 C C . LYS A 1 133 ? -23.766 -7.254 -2.807 1 93.06 133 LYS A C 1
ATOM 1035 O O . LYS A 1 133 ? -23.469 -7.863 -1.777 1 93.06 133 LYS A O 1
ATOM 1040 N N . ASP A 1 134 ? -24.031 -7.828 -3.934 1 94.5 134 ASP A N 1
ATOM 1041 C CA . ASP A 1 134 ? -24 -9.281 -4.07 1 94.5 134 ASP A CA 1
ATOM 1042 C C . ASP A 1 134 ? -22.656 -9.75 -4.629 1 94.5 134 ASP A C 1
ATOM 1044 O O . ASP A 1 134 ? -22.203 -9.258 -5.66 1 94.5 134 ASP A O 1
ATOM 1048 N N . LEU A 1 135 ? -22.094 -10.719 -3.996 1 95.56 135 LEU A N 1
ATOM 1049 C CA . LEU A 1 135 ? -20.797 -11.227 -4.434 1 95.56 135 LEU A CA 1
ATOM 1050 C C . LEU A 1 135 ? -20.922 -11.977 -5.754 1 95.56 135 LEU A C 1
ATOM 1052 O O . LEU A 1 135 ? -20.031 -11.906 -6.605 1 95.56 135 LEU A O 1
ATOM 1056 N N . GLY A 1 136 ? -22.016 -12.766 -5.871 1 96.94 136 GLY A N 1
ATOM 1057 C CA . GLY A 1 136 ? -22.297 -13.477 -7.109 1 96.94 136 GLY A CA 1
ATOM 1058 C C . GLY A 1 136 ? -21.203 -14.445 -7.512 1 96.94 136 GLY A C 1
ATOM 1059 O O . GLY A 1 136 ? -20.875 -14.578 -8.695 1 96.94 136 GLY A O 1
ATOM 1060 N N . ILE A 1 137 ? -20.578 -15.094 -6.551 1 98 137 ILE A N 1
ATOM 1061 C CA . ILE A 1 137 ? -19.406 -15.938 -6.805 1 98 137 ILE A CA 1
ATOM 1062 C C . ILE A 1 137 ? -19.812 -17.141 -7.645 1 98 137 ILE A C 1
ATOM 1064 O O . ILE A 1 137 ? -19.047 -17.594 -8.5 1 98 137 ILE A O 1
ATOM 1068 N N . GLU A 1 138 ? -21.031 -17.641 -7.406 1 98.19 138 GLU A N 1
ATOM 1069 C CA . GLU A 1 138 ? -21.484 -18.797 -8.164 1 98.19 138 GLU A CA 1
ATOM 1070 C C . GLU A 1 138 ? -21.594 -18.469 -9.656 1 98.19 138 GLU A C 1
ATOM 1072 O O . GLU A 1 138 ? -21.094 -19.234 -10.492 1 98.19 138 GLU A O 1
ATOM 1077 N N . GLU A 1 139 ? -22.219 -17.391 -9.953 1 98.12 139 GLU A N 1
ATOM 1078 C CA . GLU A 1 139 ? -22.328 -16.953 -11.344 1 98.12 139 GLU A CA 1
ATOM 1079 C C . GLU A 1 139 ? -20.953 -16.688 -11.945 1 98.12 139 GLU A C 1
ATOM 1081 O O . GLU A 1 139 ? -20.688 -17.047 -13.102 1 98.12 139 GLU A O 1
ATOM 1086 N N . THR A 1 140 ? -20.078 -16.062 -11.219 1 98.75 140 THR A N 1
ATOM 1087 C CA . THR A 1 140 ? -18.703 -15.812 -11.648 1 98.75 140 THR A CA 1
ATOM 1088 C C . THR A 1 140 ? -18 -17.125 -12.008 1 98.75 140 THR A C 1
ATOM 1090 O O . THR A 1 140 ? -17.375 -17.234 -13.062 1 98.75 140 THR A O 1
ATOM 1093 N N . TRP A 1 141 ? -18.141 -18.094 -11.109 1 98.88 141 TRP A N 1
ATOM 1094 C CA . TRP A 1 141 ? -17.453 -19.359 -11.305 1 98.88 141 TRP A CA 1
ATOM 1095 C C . TRP A 1 141 ? -18.016 -20.094 -12.523 1 98.88 141 TRP A C 1
ATOM 1097 O O . TRP A 1 141 ? -17.266 -20.719 -13.273 1 98.88 141 TRP A O 1
ATOM 1107 N N . GLN A 1 142 ? -19.328 -20.031 -12.727 1 98.81 142 GLN A N 1
ATOM 1108 C CA . GLN A 1 142 ? -19.922 -20.625 -13.922 1 98.81 142 GLN A CA 1
ATOM 1109 C C . GLN A 1 142 ? -19.312 -20.016 -15.188 1 98.81 142 GLN A C 1
ATOM 1111 O O . GLN A 1 142 ? -19.078 -20.734 -16.156 1 98.81 142 GLN A O 1
ATOM 1116 N N . GLY A 1 143 ? -19.125 -18.703 -15.148 1 98.88 143 GLY A N 1
ATOM 1117 C CA . GLY A 1 143 ? -18.438 -18.062 -16.25 1 98.88 143 GLY A CA 1
ATOM 1118 C C . GLY A 1 143 ? -17.016 -18.562 -16.453 1 98.88 143 GLY A C 1
ATOM 1119 O O . GLY A 1 143 ? -16.578 -18.766 -17.594 1 98.88 143 GLY A O 1
ATOM 1120 N N . MET A 1 144 ? -16.312 -18.797 -15.359 1 98.94 144 MET A N 1
ATOM 1121 C CA . MET A 1 144 ? -14.961 -19.359 -15.414 1 98.94 144 MET A CA 1
ATOM 1122 C C . MET A 1 144 ? -14.977 -20.75 -16.047 1 98.94 144 MET A C 1
ATOM 1124 O O . MET A 1 144 ? -14.133 -21.078 -16.875 1 98.94 144 MET A O 1
ATOM 1128 N N . GLU A 1 145 ? -15.906 -21.547 -15.648 1 98.88 145 GLU A N 1
ATOM 1129 C CA . GLU A 1 145 ? -16.047 -22.891 -16.188 1 98.88 145 GLU A CA 1
ATOM 1130 C C . GLU A 1 145 ? -16.297 -22.859 -17.703 1 98.88 145 GLU A C 1
ATOM 1132 O O . GLU A 1 145 ? -15.789 -23.703 -18.438 1 98.88 145 GLU A O 1
ATOM 1137 N N . ARG A 1 146 ? -17.094 -21.922 -18.125 1 98.88 146 ARG A N 1
ATOM 1138 C CA . ARG A 1 146 ? -17.344 -21.766 -19.562 1 98.88 146 ARG A CA 1
ATOM 1139 C C . ARG A 1 146 ? -16.078 -21.406 -20.312 1 98.88 146 ARG A C 1
ATOM 1141 O O . ARG A 1 146 ? -15.852 -21.859 -21.438 1 98.88 146 ARG A O 1
ATOM 1148 N N . CYS A 1 147 ? -15.234 -20.5 -19.703 1 98.88 147 CYS A N 1
ATOM 1149 C CA . CYS A 1 147 ? -13.938 -20.172 -20.297 1 98.88 147 CYS A CA 1
ATOM 1150 C C . CYS A 1 147 ? -13.117 -21.438 -20.531 1 98.88 147 CYS A C 1
ATOM 1152 O O . CYS A 1 147 ? -12.484 -21.594 -21.578 1 98.88 147 CYS A O 1
ATOM 1154 N N . LEU A 1 148 ? -13.117 -22.344 -19.547 1 98.69 148 LEU A N 1
ATOM 1155 C CA . LEU A 1 148 ? -12.391 -23.609 -19.641 1 98.69 148 LEU A CA 1
ATOM 1156 C C . LEU A 1 148 ? -12.969 -24.484 -20.734 1 98.69 148 LEU A C 1
ATOM 1158 O O . LEU A 1 148 ? -12.219 -25.047 -21.547 1 98.69 148 LEU A O 1
ATOM 1162 N N . GLU A 1 149 ? -14.258 -24.562 -20.812 1 98.5 149 GLU A N 1
ATOM 1163 C CA . GLU A 1 149 ? -14.953 -25.375 -21.812 1 98.5 149 GLU A CA 1
ATOM 1164 C C . GLU A 1 149 ? -14.648 -24.891 -23.219 1 98.5 149 GLU A C 1
ATOM 1166 O O . GLU A 1 149 ? -14.523 -25.688 -24.156 1 98.5 149 GLU A O 1
ATOM 1171 N N . MET A 1 150 ? -14.547 -23.609 -23.344 1 98.62 150 MET A N 1
ATOM 1172 C CA . MET A 1 150 ? -14.336 -23 -24.656 1 98.62 150 MET A CA 1
ATOM 1173 C C . MET A 1 150 ? -12.875 -23.094 -25.078 1 98.62 150 MET A C 1
ATOM 1175 O O . MET A 1 150 ? -12.523 -22.703 -26.188 1 98.62 150 MET A O 1
ATOM 1179 N N . GLY A 1 151 ? -11.992 -23.547 -24.188 1 98.38 151 GLY A N 1
ATOM 1180 C CA . GLY A 1 151 ? -10.594 -23.766 -24.516 1 98.38 151 GLY A CA 1
ATOM 1181 C C . GLY A 1 151 ? -9.766 -22.5 -24.406 1 98.38 151 GLY A C 1
ATOM 1182 O O . GLY A 1 151 ? -8.625 -22.453 -24.875 1 98.38 151 GLY A O 1
ATOM 1183 N N . LEU A 1 152 ? -10.297 -21.422 -23.781 1 98.81 152 LEU A N 1
ATOM 1184 C CA . LEU A 1 152 ? -9.586 -20.156 -23.641 1 98.81 152 LEU A CA 1
ATOM 1185 C C . LEU A 1 152 ? -8.508 -20.25 -22.562 1 98.81 152 LEU A C 1
ATOM 1187 O O . LEU A 1 152 ? -7.602 -19.406 -22.516 1 98.81 152 LEU A O 1
ATOM 1191 N N . CYS A 1 153 ? -8.641 -21.219 -21.703 1 98.69 153 CYS A N 1
ATOM 1192 C CA . CYS A 1 153 ? -7.645 -21.531 -20.672 1 98.69 153 CYS A CA 1
ATOM 1193 C C . CYS A 1 153 ? -7.582 -23.031 -20.422 1 98.69 153 CYS A C 1
ATOM 1195 O O . CYS A 1 153 ? -8.5 -23.766 -20.797 1 98.69 153 CYS A O 1
ATOM 1197 N N . ARG A 1 154 ? -6.469 -23.453 -19.844 1 98.19 154 ARG A N 1
ATOM 1198 C CA . ARG A 1 154 ? -6.266 -24.891 -19.625 1 98.19 154 ARG A CA 1
ATOM 1199 C C . ARG A 1 154 ? -6.641 -25.281 -18.188 1 98.19 154 ARG A C 1
ATOM 1201 O O . ARG A 1 154 ? -6.816 -26.469 -17.891 1 98.19 154 ARG A O 1
ATOM 1208 N N . SER A 1 155 ? -6.723 -24.344 -17.328 1 98.44 155 SER A N 1
ATOM 1209 C CA . SER A 1 155 ? -7.184 -24.547 -15.961 1 98.44 155 SER A CA 1
ATOM 1210 C C . SER A 1 155 ? -7.781 -23.266 -15.391 1 98.44 155 SER A C 1
ATOM 1212 O O . SER A 1 155 ? -7.488 -22.156 -15.859 1 98.44 155 SER A O 1
ATOM 1214 N N . ILE A 1 156 ? -8.656 -23.375 -14.406 1 98.81 156 ILE A N 1
ATOM 1215 C CA . ILE A 1 156 ? -9.25 -22.25 -13.711 1 98.81 156 ILE A CA 1
ATOM 1216 C C . ILE A 1 156 ? -9.031 -22.391 -12.211 1 98.81 156 ILE A C 1
ATOM 1218 O O . ILE A 1 156 ? -8.883 -23.5 -11.695 1 98.81 156 ILE A O 1
ATOM 1222 N N . GLY A 1 157 ? -8.883 -21.312 -11.539 1 98.88 157 GLY A N 1
ATOM 1223 C CA . GLY A 1 157 ? -8.672 -21.266 -10.102 1 98.88 157 GLY A CA 1
ATOM 1224 C C . GLY A 1 157 ? -9.109 -19.953 -9.477 1 98.88 157 GLY A C 1
ATOM 1225 O O . GLY A 1 157 ? -9.953 -19.25 -10.023 1 98.88 157 GLY A O 1
ATOM 1226 N N . VAL A 1 158 ? -8.648 -19.766 -8.242 1 98.94 158 VAL A N 1
ATOM 1227 C CA . VAL A 1 158 ? -9.047 -18.594 -7.469 1 98.94 158 VAL A CA 1
ATOM 1228 C C . VAL A 1 158 ? -7.82 -17.969 -6.812 1 98.94 158 VAL A C 1
ATOM 1230 O O . VAL A 1 158 ? -6.742 -18.562 -6.789 1 98.94 158 VAL A O 1
ATOM 1233 N N . SER A 1 159 ? -7.977 -16.781 -6.441 1 98.88 159 SER A N 1
ATOM 1234 C CA . SER A 1 159 ? -6.988 -16.078 -5.641 1 98.88 159 SER A CA 1
ATOM 1235 C C . SER A 1 159 ? -7.629 -15.422 -4.418 1 98.88 159 SER A C 1
ATOM 1237 O O . SER A 1 159 ? -8.742 -14.898 -4.5 1 98.88 159 SER A O 1
ATOM 1239 N N . ASN A 1 160 ? -6.973 -15.523 -3.303 1 98.75 160 ASN A N 1
ATOM 1240 C CA . ASN A 1 160 ? -7.352 -14.859 -2.059 1 98.75 160 ASN A CA 1
ATOM 1241 C C . ASN A 1 160 ? -8.656 -15.43 -1.498 1 98.75 160 ASN A C 1
ATOM 1243 O O . ASN A 1 160 ? -9.445 -14.695 -0.902 1 98.75 160 ASN A O 1
ATOM 1247 N N . PHE A 1 161 ? -8.906 -16.719 -1.742 1 98.88 161 PHE A N 1
ATOM 1248 C CA . PHE A 1 161 ? -10.023 -17.422 -1.123 1 98.88 161 PHE A CA 1
ATOM 1249 C C . PHE A 1 161 ? -9.594 -18.062 0.187 1 98.88 161 PHE A C 1
ATOM 1251 O O . PHE A 1 161 ? -8.562 -18.75 0.242 1 98.88 161 PHE A O 1
ATOM 1258 N N . SER A 1 162 ? -10.344 -17.812 1.252 1 98.75 162 SER A N 1
ATOM 1259 C CA . SER A 1 162 ? -10.148 -18.5 2.523 1 98.75 162 SER A CA 1
ATOM 1260 C C . SER A 1 162 ? -10.586 -19.953 2.436 1 98.75 162 SER A C 1
ATOM 1262 O O . SER A 1 162 ? -11.156 -20.375 1.424 1 98.75 162 SER A O 1
ATOM 1264 N N . SER A 1 163 ? -10.281 -20.719 3.516 1 98.81 163 SER A N 1
ATOM 1265 C CA . SER A 1 163 ? -10.719 -22.109 3.574 1 98.81 163 SER A CA 1
ATOM 1266 C C . SER A 1 163 ? -12.227 -22.219 3.426 1 98.81 163 SER A C 1
ATOM 1268 O O . SER A 1 163 ? -12.727 -23.062 2.662 1 98.81 163 SER A O 1
ATOM 1270 N N . LYS A 1 164 ? -12.922 -21.406 4.152 1 98.75 164 LYS A N 1
ATOM 1271 C CA . LYS A 1 164 ? -14.383 -21.438 4.074 1 98.75 164 LYS A CA 1
ATOM 1272 C C . LYS A 1 164 ? -14.859 -21.141 2.654 1 98.75 164 LYS A C 1
ATOM 1274 O O . LYS A 1 164 ? -15.773 -21.797 2.156 1 98.75 164 LYS A O 1
ATOM 1279 N N . LYS A 1 165 ? -14.273 -20.234 2.035 1 98.75 165 LYS A N 1
ATOM 1280 C CA . LYS A 1 165 ? -14.68 -19.859 0.681 1 98.75 165 LYS A CA 1
ATOM 1281 C C . LYS A 1 165 ? -14.359 -20.969 -0.31 1 98.75 165 LYS A C 1
ATOM 1283 O O . LYS A 1 165 ? -15.078 -21.156 -1.292 1 98.75 165 LYS A O 1
ATOM 1288 N N . ILE A 1 166 ? -13.266 -21.672 -0.086 1 98.81 166 ILE A N 1
ATOM 1289 C CA . ILE A 1 166 ? -12.953 -22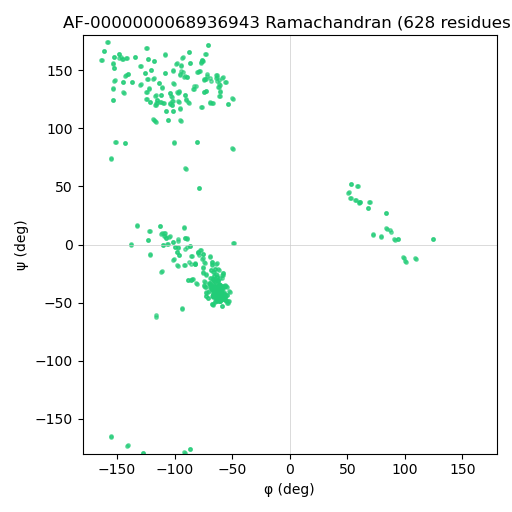.844 -0.9 1 98.81 166 ILE A CA 1
ATOM 1290 C C . ILE A 1 166 ? -14.055 -23.891 -0.756 1 98.81 166 ILE A C 1
ATOM 1292 O O . ILE A 1 166 ? -14.586 -24.391 -1.754 1 98.81 166 ILE A O 1
ATOM 1296 N N . TYR A 1 167 ? -14.469 -24.172 0.486 1 98.62 167 TYR A N 1
ATOM 1297 C CA . TYR A 1 167 ? -15.523 -25.141 0.708 1 98.62 167 TYR A CA 1
ATOM 1298 C C . TYR A 1 167 ? -16.828 -24.688 0.072 1 98.62 167 TYR A C 1
ATOM 1300 O O . TYR A 1 167 ? -17.547 -25.484 -0.554 1 98.62 167 TYR A O 1
ATOM 1308 N N . ASP A 1 168 ? -17.141 -23.422 0.279 1 98.44 168 ASP A N 1
ATOM 1309 C CA . ASP A 1 168 ? -18.359 -22.875 -0.336 1 98.44 168 ASP A CA 1
ATOM 1310 C C . ASP A 1 168 ? -18.328 -23.062 -1.852 1 98.44 168 ASP A C 1
ATOM 1312 O O . ASP A 1 168 ? -19.328 -23.453 -2.451 1 98.44 168 ASP A O 1
ATOM 1316 N N . LEU A 1 169 ? -17.188 -22.766 -2.436 1 98.62 169 LEU A N 1
ATOM 1317 C CA . LEU A 1 169 ? -17.031 -22.891 -3.881 1 98.62 169 LEU A CA 1
ATOM 1318 C C . LEU A 1 169 ? -17.219 -24.328 -4.328 1 98.62 169 LEU A C 1
ATOM 1320 O O . LEU A 1 169 ? -17.891 -24.594 -5.336 1 98.62 169 LEU A O 1
ATOM 1324 N N . LEU A 1 170 ? -16.688 -25.266 -3.633 1 98.38 170 LEU A N 1
ATOM 1325 C CA . LEU A 1 170 ? -16.75 -26.688 -3.988 1 98.38 170 LEU A CA 1
ATOM 1326 C C . LEU A 1 170 ? -18.188 -27.203 -3.93 1 98.38 170 LEU A C 1
ATOM 1328 O O . LEU A 1 170 ? -18.516 -28.203 -4.578 1 98.38 170 LEU A O 1
ATOM 1332 N N . ASP A 1 171 ? -19.047 -26.5 -3.186 1 97.88 171 ASP A N 1
ATOM 1333 C CA . ASP A 1 171 ? -20.438 -26.922 -3.033 1 97.88 171 ASP A CA 1
ATOM 1334 C C . ASP A 1 171 ? -21.203 -26.766 -4.348 1 97.88 171 ASP A C 1
ATOM 1336 O O . ASP A 1 171 ? -22.141 -27.516 -4.613 1 97.88 171 ASP A O 1
ATOM 1340 N N . PHE A 1 172 ? -20.781 -25.812 -5.148 1 97.38 172 PHE A N 1
ATOM 1341 C CA . PHE A 1 172 ? -21.578 -25.578 -6.352 1 97.38 172 PHE A CA 1
ATOM 1342 C C . PHE A 1 172 ? -20.719 -25.75 -7.605 1 97.38 172 PHE A C 1
ATOM 1344 O O . PHE A 1 172 ? -21.25 -25.828 -8.719 1 97.38 172 PHE A O 1
ATOM 1351 N N . ALA A 1 173 ? -19.453 -25.906 -7.48 1 97.94 173 ALA A N 1
ATOM 1352 C CA . ALA A 1 173 ? -18.547 -25.969 -8.625 1 97.94 173 ALA A CA 1
ATOM 1353 C C . ALA A 1 173 ? -18.688 -27.281 -9.375 1 97.94 173 ALA A C 1
ATOM 1355 O O . ALA A 1 173 ? -18.703 -28.359 -8.758 1 97.94 173 ALA A O 1
ATOM 1356 N N . SER A 1 174 ? -18.797 -27.25 -10.672 1 97.88 174 SER A N 1
ATOM 1357 C CA . SER A 1 174 ? -18.688 -28.438 -11.5 1 97.88 174 SER A CA 1
ATOM 1358 C C . SER A 1 174 ? -17.234 -28.812 -11.734 1 97.88 174 SER A C 1
ATOM 1360 O O . SER A 1 174 ? -16.906 -30 -11.898 1 97.88 174 SER A O 1
ATOM 1362 N N . VAL A 1 175 ? -16.438 -27.844 -11.82 1 97.69 175 VAL A N 1
ATOM 1363 C CA . VAL A 1 175 ? -14.984 -28 -11.914 1 97.69 175 VAL A CA 1
ATOM 1364 C C . VAL A 1 175 ? -14.312 -27.406 -10.68 1 97.69 175 VAL A C 1
ATOM 1366 O O . VAL A 1 175 ? -14.492 -26.234 -10.367 1 97.69 175 VAL A O 1
ATOM 1369 N N . SER A 1 176 ? -13.57 -28.188 -9.961 1 98 176 SER A N 1
ATOM 1370 C CA . SER A 1 176 ? -12.852 -27.688 -8.789 1 98 176 SER A CA 1
ATOM 1371 C C . SER A 1 176 ? -11.719 -26.75 -9.195 1 98 176 SER A C 1
ATOM 1373 O O . SER A 1 176 ? -11.062 -26.969 -10.211 1 98 176 SER A O 1
ATOM 1375 N N . PRO A 1 177 ? -11.5 -25.719 -8.414 1 98.69 177 PRO A N 1
ATOM 1376 C CA . PRO A 1 177 ? -10.352 -24.859 -8.734 1 98.69 177 PRO A CA 1
ATOM 1377 C C . PRO A 1 177 ? -9.023 -25.609 -8.664 1 98.69 177 PRO A C 1
ATOM 1379 O O . PRO A 1 177 ? -8.812 -26.422 -7.75 1 98.69 177 PRO A O 1
ATOM 1382 N N . SER A 1 178 ? -8.172 -25.344 -9.609 1 98.31 178 SER A N 1
ATOM 1383 C CA . SER A 1 178 ? -6.883 -26.031 -9.68 1 98.31 178 SER A CA 1
ATOM 1384 C C . SER A 1 178 ? -5.852 -25.344 -8.789 1 98.31 178 SER A C 1
ATOM 1386 O O . SER A 1 178 ? -4.906 -26 -8.32 1 98.31 178 SER A O 1
ATOM 1388 N N . VAL A 1 179 ? -6.023 -24.062 -8.625 1 98.81 179 VAL A N 1
ATOM 1389 C CA . VAL A 1 179 ? -5.043 -23.234 -7.914 1 98.81 179 VAL A CA 1
ATOM 1390 C C . VAL A 1 179 ? -5.762 -22.266 -6.992 1 98.81 179 VAL A C 1
ATOM 1392 O O . VAL A 1 179 ? -6.828 -21.75 -7.336 1 98.81 179 VAL A O 1
ATOM 1395 N N . ASN A 1 180 ? -5.27 -22.047 -5.828 1 98.94 180 ASN A N 1
ATOM 1396 C CA . ASN A 1 180 ? -5.547 -20.875 -4.988 1 98.94 180 ASN A CA 1
ATOM 1397 C C . ASN A 1 180 ? -4.289 -20.062 -4.738 1 98.94 180 ASN A C 1
ATOM 1399 O O . ASN A 1 180 ? -3.385 -20.5 -4.027 1 98.94 180 ASN A O 1
ATOM 1403 N N . GLN A 1 181 ? -4.227 -18.891 -5.438 1 98.94 181 GLN A N 1
ATOM 1404 C CA . GLN A 1 181 ? -3.078 -18 -5.266 1 98.94 181 GLN A CA 1
ATOM 1405 C C . GLN A 1 181 ? -3.299 -17.031 -4.109 1 98.94 181 GLN A C 1
ATOM 1407 O O . GLN A 1 181 ? -4.27 -16.281 -4.105 1 98.94 181 GLN A O 1
ATOM 1412 N N . VAL A 1 182 ? -2.393 -17.062 -3.115 1 98.88 182 VAL A N 1
ATOM 1413 C CA . VAL A 1 182 ? -2.57 -16.297 -1.891 1 98.88 182 VAL A CA 1
ATOM 1414 C C . VAL A 1 182 ? -1.226 -15.734 -1.43 1 98.88 182 VAL A C 1
ATOM 1416 O O . VAL A 1 182 ? -0.172 -16.188 -1.889 1 98.88 182 VAL A O 1
ATOM 1419 N N . GLU A 1 183 ? -1.334 -14.672 -0.558 1 98.56 183 GLU A N 1
ATOM 1420 C CA . GLU A 1 183 ? -0.1 -14.25 0.094 1 98.56 183 GLU A CA 1
ATOM 1421 C C . GLU A 1 183 ? 0.493 -15.367 0.943 1 98.56 183 GLU A C 1
ATOM 1423 O O . GLU A 1 183 ? -0.213 -15.992 1.742 1 98.56 183 GLU A O 1
ATOM 1428 N N . MET A 1 184 ? 1.743 -15.641 0.72 1 98.75 184 MET A N 1
ATOM 1429 C CA . MET A 1 184 ? 2.379 -16.703 1.503 1 98.75 184 MET A CA 1
ATOM 1430 C C . MET A 1 184 ? 3.885 -16.469 1.6 1 98.75 184 MET A C 1
ATOM 1432 O O . MET A 1 184 ? 4.566 -16.359 0.579 1 98.75 184 MET A O 1
ATOM 1436 N N . HIS A 1 185 ? 4.406 -16.406 2.771 1 98.62 185 HIS A N 1
ATOM 1437 C CA . HIS A 1 185 ? 5.812 -16.266 3.141 1 98.62 185 HIS A CA 1
ATOM 1438 C C . HIS A 1 185 ? 6.059 -16.75 4.562 1 98.62 185 HIS A C 1
ATOM 1440 O O . HIS A 1 185 ? 5.113 -17.094 5.281 1 98.62 185 HIS A O 1
ATOM 1446 N N . PRO A 1 186 ? 7.309 -16.797 5.008 1 98.62 186 PRO A N 1
ATOM 1447 C CA . PRO A 1 186 ? 7.637 -17.391 6.309 1 98.62 186 PRO A CA 1
ATOM 1448 C C . PRO A 1 186 ? 6.895 -16.719 7.461 1 98.62 186 PRO A C 1
ATOM 1450 O O . PRO A 1 186 ? 6.656 -17.344 8.492 1 98.62 186 PRO A O 1
ATOM 1453 N N . LEU A 1 187 ? 6.484 -15.484 7.305 1 98.25 187 LEU A N 1
ATOM 1454 C CA . LEU A 1 187 ? 5.777 -14.773 8.367 1 98.25 187 LEU A CA 1
ATOM 1455 C C . LEU A 1 187 ? 4.27 -14.836 8.156 1 98.25 187 LEU A C 1
ATOM 1457 O O . LEU A 1 187 ? 3.508 -14.211 8.891 1 98.25 187 LEU A O 1
ATOM 1461 N N . TRP A 1 188 ? 3.797 -15.523 7.203 1 98.5 188 TRP A N 1
ATOM 1462 C CA . TRP A 1 188 ? 2.395 -15.797 6.91 1 98.5 188 TRP A CA 1
ATOM 1463 C C . TRP A 1 188 ? 2.248 -17.125 6.18 1 98.5 188 TRP A C 1
ATOM 1465 O O . TRP A 1 188 ? 2.148 -17.172 4.949 1 98.5 188 TRP A O 1
ATOM 1475 N N . ARG A 1 189 ? 2.131 -18.141 6.863 1 98.38 189 ARG A N 1
ATOM 1476 C CA . ARG A 1 189 ? 2.459 -19.469 6.367 1 98.38 189 ARG A CA 1
ATOM 1477 C C . ARG A 1 189 ? 1.214 -20.188 5.859 1 98.38 189 ARG A C 1
ATOM 1479 O O . ARG A 1 189 ? 1.312 -21.25 5.227 1 98.38 189 ARG A O 1
ATOM 1486 N N . GLN A 1 190 ? 0.012 -19.719 6.039 1 97.12 190 GLN A N 1
ATOM 1487 C CA . GLN A 1 190 ? -1.218 -20.266 5.477 1 97.12 190 GLN A CA 1
ATOM 1488 C C . GLN A 1 190 ? -1.403 -21.734 5.887 1 97.12 190 GLN A C 1
ATOM 1490 O O . GLN A 1 190 ? -1.824 -22.562 5.078 1 97.12 190 GLN A O 1
ATOM 1495 N N . SER A 1 191 ? -1.07 -22.109 7.094 1 97.31 191 SER A N 1
ATOM 1496 C CA . SER A 1 191 ? -1.039 -23.516 7.469 1 97.31 191 SER A CA 1
ATOM 1497 C C . SER A 1 191 ? -2.4 -24.172 7.266 1 97.31 191 SER A C 1
ATOM 1499 O O . SER A 1 191 ? -2.508 -25.188 6.582 1 97.31 191 SER A O 1
ATOM 1501 N N . LYS A 1 192 ? -3.451 -23.594 7.836 1 97.94 192 LYS A N 1
ATOM 1502 C CA . LYS A 1 192 ? -4.789 -24.172 7.711 1 97.94 192 LYS A CA 1
ATOM 1503 C C . LYS A 1 192 ? -5.227 -24.234 6.25 1 97.94 192 LYS A C 1
ATOM 1505 O O . LYS A 1 192 ? -5.727 -25.25 5.789 1 97.94 192 LYS A O 1
ATOM 1510 N N . LEU A 1 193 ? -5.027 -23.172 5.531 1 98.69 193 LEU A N 1
ATOM 1511 C CA . LEU A 1 193 ? -5.445 -23.109 4.137 1 98.69 193 LEU A CA 1
ATOM 1512 C C . LEU A 1 193 ? -4.695 -24.125 3.291 1 98.69 193 LEU A C 1
ATOM 1514 O O . LEU A 1 193 ? -5.273 -24.734 2.391 1 98.69 193 LEU A O 1
ATOM 1518 N N . ARG A 1 194 ? -3.4 -24.281 3.535 1 98.44 194 ARG A N 1
ATOM 1519 C CA . ARG A 1 194 ? -2.615 -25.25 2.791 1 98.44 194 ARG A CA 1
ATOM 1520 C C . ARG A 1 194 ? -3.154 -26.672 3.004 1 98.44 194 ARG A C 1
ATOM 1522 O O . ARG A 1 194 ? -3.225 -27.453 2.062 1 98.44 194 ARG A O 1
ATOM 1529 N N . GLU A 1 195 ? -3.51 -26.969 4.211 1 98.44 195 GLU A N 1
ATOM 1530 C CA . GLU A 1 195 ? -4.082 -28.281 4.504 1 98.44 195 GLU A CA 1
ATOM 1531 C C . GLU A 1 195 ? -5.395 -28.484 3.76 1 98.44 195 GLU A C 1
ATOM 1533 O O . GLU A 1 195 ? -5.609 -29.547 3.146 1 98.44 195 GLU A O 1
ATOM 1538 N N . VAL A 1 196 ? -6.273 -27.484 3.803 1 98.69 196 VAL A N 1
ATOM 1539 C CA . VAL A 1 196 ? -7.57 -27.547 3.139 1 98.69 196 VAL A CA 1
ATOM 1540 C C . VAL A 1 196 ? -7.375 -27.719 1.634 1 98.69 196 VAL A C 1
ATOM 1542 O O . VAL A 1 196 ? -8.047 -28.547 1.002 1 98.69 196 VAL A O 1
ATOM 1545 N N . CYS A 1 197 ? -6.438 -27 1.062 1 98.69 197 CYS A N 1
ATOM 1546 C CA . CYS A 1 197 ? -6.168 -27.078 -0.369 1 98.69 197 CYS A CA 1
ATOM 1547 C C . CYS A 1 197 ? -5.602 -28.453 -0.733 1 98.69 197 CYS A C 1
ATOM 1549 O O . CYS A 1 197 ? -6.023 -29.062 -1.721 1 98.69 197 CYS A O 1
ATOM 1551 N N . GLU A 1 198 ? -4.707 -28.938 0.059 1 97.88 198 GLU A N 1
ATOM 1552 C CA . GLU A 1 198 ? -4.125 -30.25 -0.188 1 97.88 198 GLU A CA 1
ATOM 1553 C C . GLU A 1 198 ? -5.191 -31.344 -0.166 1 97.88 198 GLU A C 1
ATOM 1555 O O . GLU A 1 198 ? -5.23 -32.188 -1.056 1 97.88 198 GLU A O 1
ATOM 1560 N N . GLU A 1 199 ? -6.047 -31.281 0.783 1 97.94 199 GLU A N 1
ATOM 1561 C CA . GLU A 1 199 ? -7.109 -32.281 0.935 1 97.94 199 GLU A CA 1
ATOM 1562 C C . GLU A 1 199 ? -8.062 -32.25 -0.258 1 97.94 199 GLU A C 1
ATOM 1564 O O . GLU A 1 199 ? -8.703 -33.25 -0.562 1 97.94 199 GLU A O 1
ATOM 1569 N N . ASN A 1 200 ? -8.148 -31.156 -0.893 1 98.06 200 ASN A N 1
ATOM 1570 C CA . ASN A 1 200 ? -9.094 -31 -1.998 1 98.06 200 ASN A CA 1
ATOM 1571 C C . ASN A 1 200 ? -8.375 -30.922 -3.342 1 98.06 200 ASN A C 1
ATOM 1573 O O . ASN A 1 200 ? -8.961 -30.531 -4.348 1 98.06 200 ASN A O 1
ATOM 1577 N N . LYS A 1 201 ? -7.055 -31.219 -3.318 1 97.62 201 LYS A N 1
ATOM 1578 C CA . LYS A 1 201 ? -6.227 -31.297 -4.516 1 97.62 201 LYS A CA 1
ATOM 1579 C C . LYS A 1 201 ? -6.195 -29.953 -5.25 1 97.62 201 LYS A C 1
ATOM 1581 O O . LYS A 1 201 ? -6.332 -29.906 -6.473 1 97.62 201 LYS A O 1
ATOM 1586 N N . ILE A 1 202 ? -6.195 -28.906 -4.52 1 98.69 202 ILE A N 1
ATOM 1587 C CA . ILE A 1 202 ? -6.012 -27.547 -5.02 1 98.69 202 ILE A CA 1
ATOM 1588 C C . ILE A 1 202 ? -4.582 -27.094 -4.754 1 98.69 202 ILE A C 1
ATOM 1590 O O . ILE A 1 202 ? -4.098 -27.172 -3.623 1 98.69 202 ILE A O 1
ATOM 1594 N N . HIS A 1 203 ? -3.846 -26.703 -5.754 1 98.75 203 HIS A N 1
ATOM 1595 C CA . HIS A 1 203 ? -2.471 -26.234 -5.617 1 98.75 203 HIS A CA 1
ATOM 1596 C C . HIS A 1 203 ? -2.422 -24.828 -5.031 1 98.75 203 HIS A C 1
ATOM 1598 O O . HIS A 1 203 ? -3.16 -23.938 -5.469 1 98.75 203 HIS A O 1
ATOM 1604 N N . VAL A 1 204 ? -1.582 -24.594 -3.998 1 98.88 204 VAL A N 1
ATOM 1605 C CA . VAL A 1 204 ? -1.38 -23.266 -3.441 1 98.88 204 VAL A CA 1
ATOM 1606 C C . VAL A 1 204 ? -0.229 -22.562 -4.168 1 98.88 204 VAL A C 1
ATOM 1608 O O . VAL A 1 204 ? 0.845 -23.156 -4.34 1 98.88 204 VAL A O 1
ATOM 1611 N N . SER A 1 205 ? -0.494 -21.406 -4.684 1 98.88 205 SER A N 1
ATOM 1612 C CA . SER A 1 205 ? 0.53 -20.531 -5.223 1 98.88 205 SER A CA 1
ATOM 1613 C C . SER A 1 205 ? 0.714 -19.297 -4.348 1 98.88 205 SER A C 1
ATOM 1615 O O . SER A 1 205 ? -0.251 -18.578 -4.051 1 98.88 205 SER A O 1
ATOM 1617 N N . GLY A 1 206 ? 1.946 -19.109 -3.861 1 98.88 206 GLY A N 1
ATOM 1618 C CA . GLY A 1 206 ? 2.209 -18.016 -2.945 1 98.88 206 GLY A CA 1
ATOM 1619 C C . GLY A 1 206 ? 2.732 -16.766 -3.639 1 98.88 206 GLY A C 1
ATOM 1620 O O . GLY A 1 206 ? 3.797 -16.797 -4.262 1 98.88 206 GLY A O 1
ATOM 1621 N N . TYR A 1 207 ? 1.963 -15.688 -3.561 1 98.5 207 TYR A N 1
ATOM 1622 C CA . TYR A 1 207 ? 2.521 -14.422 -4.016 1 98.5 207 TYR A CA 1
ATOM 1623 C C . TYR A 1 207 ? 3.16 -13.656 -2.863 1 98.5 207 TYR A C 1
ATOM 1625 O O . TYR A 1 207 ? 2.936 -13.984 -1.694 1 98.5 207 TYR A O 1
ATOM 1633 N N . SER A 1 208 ? 4.012 -12.719 -3.195 1 97.94 208 SER A N 1
ATOM 1634 C CA . SER A 1 208 ? 4.789 -11.922 -2.25 1 97.94 208 SER A CA 1
ATOM 1635 C C . SER A 1 208 ? 5.559 -12.812 -1.278 1 97.94 208 SER A C 1
ATOM 1637 O O . SER A 1 208 ? 5.5 -12.609 -0.064 1 97.94 208 SER A O 1
ATOM 1639 N N . PRO A 1 209 ? 6.289 -13.734 -1.815 1 98.56 209 PRO A N 1
ATOM 1640 C CA . PRO A 1 209 ? 7.004 -14.672 -0.949 1 98.56 209 PRO A CA 1
ATOM 1641 C C . PRO A 1 209 ? 8.117 -14.008 -0.148 1 98.56 209 PRO A C 1
ATOM 1643 O O . PRO A 1 209 ? 8.648 -14.609 0.795 1 98.56 209 PRO A O 1
ATOM 1646 N N . LEU A 1 210 ? 8.516 -12.82 -0.516 1 97.5 210 LEU A N 1
ATOM 1647 C CA . LEU A 1 210 ? 9.57 -12.094 0.179 1 97.5 210 LEU A CA 1
ATOM 1648 C C . LEU A 1 210 ? 9 -10.953 1.01 1 97.5 210 LEU A C 1
ATOM 1650 O O . LEU A 1 210 ? 9.75 -10.156 1.578 1 97.5 210 LEU A O 1
ATOM 1654 N N . GLY A 1 211 ? 7.734 -10.812 0.981 1 96.31 211 GLY A N 1
ATOM 1655 C CA . GLY A 1 211 ? 7.086 -9.734 1.71 1 96.31 211 GLY A CA 1
ATOM 1656 C C . GLY A 1 211 ? 6.848 -8.5 0.862 1 96.31 211 GLY A C 1
ATOM 1657 O O . GLY A 1 211 ? 6.508 -7.434 1.386 1 96.31 211 GLY A O 1
ATOM 1658 N N . ALA A 1 212 ? 7.176 -8.586 -0.463 1 93.5 212 ALA A N 1
ATOM 1659 C CA . ALA A 1 212 ? 6.957 -7.531 -1.449 1 93.5 212 ALA A CA 1
ATOM 1660 C C . ALA A 1 212 ? 7.695 -6.254 -1.057 1 93.5 212 ALA A C 1
ATOM 1662 O O . ALA A 1 212 ? 7.105 -5.172 -1.038 1 93.5 212 ALA A O 1
ATOM 1663 N N . PRO A 1 213 ? 9.008 -6.504 -0.753 1 89 213 PRO A N 1
ATOM 1664 C CA . PRO A 1 213 ? 9.75 -5.277 -0.452 1 89 213 PRO A CA 1
ATOM 1665 C C . PRO A 1 213 ? 9.766 -4.297 -1.621 1 89 213 PRO A C 1
ATOM 1667 O O . PRO A 1 213 ? 9.812 -4.711 -2.781 1 89 213 PRO A O 1
ATOM 1670 N N . GLY A 1 214 ? 9.5 -3.086 -1.512 1 85.69 214 GLY A N 1
ATOM 1671 C CA . GLY A 1 214 ? 9.5 -2.104 -2.584 1 85.69 214 GLY A CA 1
ATOM 1672 C C . GLY A 1 214 ? 8.109 -1.642 -2.969 1 85.69 214 GLY A C 1
ATOM 1673 O O . GLY A 1 214 ? 7.949 -0.814 -3.869 1 85.69 214 GLY A O 1
ATOM 1674 N N . ASN A 1 215 ? 7.195 -2.336 -2.482 1 88.25 215 ASN A N 1
ATOM 1675 C CA . ASN A 1 215 ? 5.82 -1.884 -2.635 1 88.25 215 ASN A CA 1
ATOM 1676 C C . ASN A 1 215 ? 5.355 -1.084 -1.421 1 88.25 215 ASN A C 1
ATOM 1678 O O . ASN A 1 215 ? 5.836 -1.3 -0.308 1 88.25 215 ASN A O 1
ATOM 1682 N N . CYS A 1 216 ? 4.371 -0.187 -1.624 1 86.06 216 CYS A N 1
ATOM 1683 C CA . CYS A 1 216 ? 3.9 0.686 -0.554 1 86.06 216 CYS A CA 1
ATOM 1684 C C . CYS A 1 216 ? 3.283 -0.125 0.579 1 86.06 216 CYS A C 1
ATOM 1686 O O . CYS A 1 216 ? 3.324 0.29 1.738 1 86.06 216 CYS A O 1
ATOM 1688 N N . TRP A 1 217 ? 2.748 -1.298 0.224 1 89 217 TRP A N 1
ATOM 1689 C CA . TRP A 1 217 ? 2.068 -2.117 1.222 1 89 217 TRP A CA 1
ATOM 1690 C C . TRP A 1 217 ? 2.992 -3.209 1.753 1 89 217 TRP A C 1
ATOM 1692 O O . TRP A 1 217 ? 2.621 -3.957 2.66 1 89 217 TRP A O 1
ATOM 1702 N N . GLY A 1 218 ? 4.172 -3.34 1.159 1 92.88 218 GLY A N 1
ATOM 1703 C CA . GLY A 1 218 ? 5.062 -4.445 1.479 1 92.88 218 GLY A CA 1
ATOM 1704 C C . GLY A 1 218 ? 5.957 -4.16 2.67 1 92.88 218 GLY A C 1
ATOM 1705 O O . GLY A 1 218 ? 5.789 -3.15 3.355 1 92.88 218 GLY A O 1
ATOM 1706 N N . SER A 1 219 ? 6.855 -5.145 2.93 1 94.06 219 SER A N 1
ATOM 1707 C CA . SER A 1 219 ? 7.742 -5.066 4.086 1 94.06 219 SER A CA 1
ATOM 1708 C C . SER A 1 219 ? 9.039 -5.832 3.844 1 94.06 219 SER A C 1
ATOM 1710 O O . SER A 1 219 ? 9.055 -6.82 3.109 1 94.06 219 SER A O 1
ATOM 1712 N N . THR A 1 220 ? 10.086 -5.391 4.496 1 94.25 220 THR A N 1
ATOM 1713 C CA . THR A 1 220 ? 11.352 -6.105 4.449 1 94.25 220 THR A CA 1
ATOM 1714 C C . THR A 1 220 ? 11.445 -7.121 5.586 1 94.25 220 THR A C 1
ATOM 1716 O O . THR A 1 220 ? 12.461 -7.805 5.738 1 94.25 220 THR A O 1
ATOM 1719 N N . ALA A 1 221 ? 10.422 -7.277 6.312 1 93.62 221 ALA A N 1
ATOM 1720 C CA . ALA A 1 221 ? 10.445 -8.047 7.555 1 93.62 221 ALA A CA 1
ATOM 1721 C C . ALA A 1 221 ? 10.852 -9.5 7.293 1 93.62 221 ALA A C 1
ATOM 1723 O O . ALA A 1 221 ? 11.555 -10.102 8.094 1 93.62 221 ALA A O 1
ATOM 1724 N N . VAL A 1 222 ? 10.438 -10.023 6.156 1 97 222 VAL A N 1
ATOM 1725 C CA . VAL A 1 222 ? 10.727 -11.422 5.855 1 97 222 VAL A CA 1
ATOM 1726 C C . VAL A 1 222 ? 12.234 -11.602 5.645 1 97 222 VAL A C 1
ATOM 1728 O O . VAL A 1 222 ? 12.867 -12.398 6.332 1 97 222 VAL A O 1
ATOM 1731 N N . ILE A 1 223 ? 12.82 -10.797 4.801 1 95.25 223 ILE A N 1
ATOM 1732 C CA . ILE A 1 223 ? 14.195 -11.031 4.379 1 95.25 223 ILE A CA 1
ATOM 1733 C C . ILE A 1 223 ? 15.156 -10.477 5.434 1 95.25 223 ILE A C 1
ATOM 1735 O O . ILE A 1 223 ? 16.344 -10.812 5.434 1 95.25 223 ILE A O 1
ATOM 1739 N N . GLU A 1 224 ? 14.664 -9.633 6.328 1 94.62 224 GLU A N 1
ATOM 1740 C CA . GLU A 1 224 ? 15.516 -9.07 7.367 1 94.62 224 GLU A CA 1
ATOM 1741 C C . GLU A 1 224 ? 15.336 -9.805 8.695 1 94.62 224 GLU A C 1
ATOM 1743 O O . GLU A 1 224 ? 16.016 -9.492 9.68 1 94.62 224 GLU A O 1
ATOM 1748 N N . HIS A 1 225 ? 14.453 -10.758 8.703 1 96.62 225 HIS A N 1
ATOM 1749 C CA . HIS A 1 225 ? 14.219 -11.477 9.945 1 96.62 225 HIS A CA 1
ATOM 1750 C C . HIS A 1 225 ? 15.477 -12.195 10.414 1 96.62 225 HIS A C 1
ATOM 1752 O O . HIS A 1 225 ? 16.125 -12.891 9.633 1 96.62 225 HIS A O 1
ATOM 1758 N N . PRO A 1 226 ? 15.789 -12.102 11.688 1 97.19 226 PRO A N 1
ATOM 1759 C CA . PRO A 1 226 ? 17.031 -12.695 12.18 1 97.19 226 PRO A CA 1
ATOM 1760 C C . PRO A 1 226 ? 17.094 -14.211 11.969 1 97.19 226 PRO A C 1
ATOM 1762 O O . PRO A 1 226 ? 18.141 -14.75 11.625 1 97.19 226 PRO A O 1
ATOM 1765 N N . VAL A 1 227 ? 15.992 -14.875 12.141 1 98.38 227 VAL A N 1
ATOM 1766 C CA . VAL A 1 227 ? 15.945 -16.328 11.969 1 98.38 227 VAL A CA 1
ATOM 1767 C C . VAL A 1 227 ? 16.188 -16.672 10.508 1 98.38 227 VAL A C 1
ATOM 1769 O O . VAL A 1 227 ? 16.953 -17.594 10.203 1 98.38 227 VAL A O 1
ATOM 1772 N N . ILE A 1 228 ? 15.562 -15.969 9.578 1 98.62 228 ILE A N 1
ATOM 1773 C CA . ILE A 1 228 ? 15.734 -16.219 8.148 1 98.62 228 ILE A CA 1
ATOM 1774 C C . ILE A 1 228 ? 17.188 -15.953 7.754 1 98.62 228 ILE A C 1
ATOM 1776 O O . ILE A 1 228 ? 17.781 -16.734 7.008 1 98.62 228 ILE A O 1
ATOM 1780 N N . LYS A 1 229 ? 17.766 -14.883 8.266 1 97.88 229 LYS A N 1
ATOM 1781 C CA . LYS A 1 229 ? 19.156 -14.547 7.988 1 97.88 229 LYS A CA 1
ATOM 1782 C C . LYS A 1 229 ? 20.094 -15.617 8.531 1 97.88 229 LYS A C 1
ATOM 1784 O O . LYS A 1 229 ? 21.094 -15.969 7.879 1 97.88 229 LYS A O 1
ATOM 1789 N N . SER A 1 230 ? 19.844 -16.094 9.734 1 98.5 230 SER A N 1
ATOM 1790 C CA . SER A 1 230 ? 20.672 -17.141 10.336 1 98.5 230 SER A CA 1
ATOM 1791 C C . SER A 1 230 ? 20.656 -18.406 9.5 1 98.5 230 SER A C 1
ATOM 1793 O O . SER A 1 230 ? 21.688 -19.016 9.266 1 98.5 230 SER A O 1
ATOM 1795 N N . ILE A 1 231 ? 19.469 -18.828 9.039 1 98.62 231 ILE A N 1
ATOM 1796 C CA . ILE A 1 231 ? 19.328 -20 8.188 1 98.62 231 ILE A CA 1
ATOM 1797 C C . ILE A 1 231 ? 20.094 -19.766 6.879 1 98.62 231 ILE A C 1
ATOM 1799 O O . ILE A 1 231 ? 20.781 -20.672 6.395 1 98.62 231 ILE A O 1
ATOM 1803 N N . ALA A 1 232 ? 19.953 -18.562 6.309 1 98.56 232 ALA A N 1
ATOM 1804 C CA . ALA A 1 232 ? 20.641 -18.219 5.066 1 98.56 232 ALA A CA 1
ATOM 1805 C C . ALA A 1 232 ? 22.156 -18.391 5.219 1 98.56 232 ALA A C 1
ATOM 1807 O O . ALA A 1 232 ? 22.797 -18.984 4.352 1 98.56 232 ALA A O 1
ATOM 1808 N N . LEU A 1 233 ? 22.672 -17.938 6.328 1 97.75 233 LEU A N 1
ATOM 1809 C CA . LEU A 1 233 ? 24.109 -18.031 6.598 1 97.75 233 LEU A CA 1
ATOM 1810 C C . LEU A 1 233 ? 24.547 -19.484 6.684 1 97.75 233 LEU A C 1
ATOM 1812 O O . LEU A 1 233 ? 25.562 -19.859 6.113 1 97.75 233 LEU A O 1
ATOM 1816 N N . ARG A 1 234 ? 23.781 -20.328 7.301 1 97.38 234 ARG A N 1
ATOM 1817 C CA . ARG A 1 234 ? 24.125 -21.734 7.488 1 97.38 234 ARG A CA 1
ATOM 1818 C C . ARG A 1 234 ? 24.141 -22.469 6.152 1 97.38 234 ARG A C 1
ATOM 1820 O O . ARG A 1 234 ? 24.906 -23.422 5.977 1 97.38 234 ARG A O 1
ATOM 1827 N N . HIS A 1 235 ? 23.375 -22.062 5.211 1 97.56 235 HIS A N 1
ATOM 1828 C CA . HIS A 1 235 ? 23.25 -22.766 3.938 1 97.56 235 HIS A CA 1
ATOM 1829 C C . HIS A 1 235 ? 24.016 -22.031 2.832 1 97.56 235 HIS A C 1
ATOM 1831 O O . HIS A 1 235 ? 23.875 -22.375 1.654 1 97.56 235 HIS A O 1
ATOM 1837 N N . ASN A 1 236 ? 24.812 -20.953 3.201 1 97 236 ASN A N 1
ATOM 1838 C CA . ASN A 1 236 ? 25.484 -20.125 2.215 1 97 236 ASN A CA 1
ATOM 1839 C C . ASN A 1 236 ? 24.531 -19.641 1.128 1 97 236 ASN A C 1
ATOM 1841 O O . ASN A 1 236 ? 24.797 -19.797 -0.062 1 97 236 ASN A O 1
ATOM 1845 N N . ALA A 1 237 ? 23.359 -19.203 1.589 1 98 237 ALA A N 1
ATOM 1846 C CA . ALA A 1 237 ? 22.297 -18.703 0.733 1 98 237 ALA A CA 1
ATOM 1847 C C . ALA A 1 237 ? 21.891 -17.281 1.137 1 98 237 ALA A C 1
ATOM 1849 O O . ALA A 1 237 ? 22.375 -16.75 2.135 1 98 237 ALA A O 1
ATOM 1850 N N . THR A 1 238 ? 21.125 -16.625 0.345 1 97.38 238 THR A N 1
ATOM 1851 C CA . THR A 1 238 ? 20.531 -15.344 0.725 1 97.38 238 THR A CA 1
ATOM 1852 C C . THR A 1 238 ? 19.219 -15.555 1.469 1 97.38 238 THR A C 1
ATOM 1854 O O . THR A 1 238 ? 18.562 -16.578 1.305 1 97.38 238 THR A O 1
ATOM 1857 N N . PRO A 1 239 ? 18.828 -14.594 2.256 1 97.75 239 PRO A N 1
ATOM 1858 C CA . PRO A 1 239 ? 17.531 -14.695 2.91 1 97.75 239 PRO A CA 1
ATOM 1859 C C . PRO A 1 239 ? 16.375 -14.859 1.916 1 97.75 239 PRO A C 1
ATOM 1861 O O . PRO A 1 239 ? 15.422 -15.586 2.188 1 97.75 239 PRO A O 1
ATOM 1864 N N . ALA A 1 240 ? 16.469 -14.211 0.803 1 97.75 240 ALA A N 1
ATOM 1865 C CA . ALA A 1 240 ? 15.461 -14.352 -0.238 1 97.75 240 ALA A CA 1
ATOM 1866 C C . ALA A 1 240 ? 15.352 -15.797 -0.706 1 97.75 240 ALA A C 1
ATOM 1868 O O . ALA A 1 240 ? 14.242 -16.328 -0.833 1 97.75 240 ALA A O 1
ATOM 1869 N N . GLN A 1 241 ? 16.469 -16.391 -0.915 1 98.5 241 GLN A N 1
ATOM 1870 C CA . GLN A 1 241 ? 16.484 -17.781 -1.351 1 98.5 241 GLN A CA 1
ATOM 1871 C C . GLN A 1 241 ? 15.852 -18.703 -0.303 1 98.5 241 GLN A C 1
ATOM 1873 O O . GLN A 1 241 ? 15.117 -19.625 -0.645 1 98.5 241 GLN A O 1
ATOM 1878 N N . VAL A 1 242 ? 16.125 -18.406 0.948 1 98.69 242 VAL A N 1
ATOM 1879 C CA . VAL A 1 242 ? 15.562 -19.203 2.033 1 98.69 242 VAL A CA 1
ATOM 1880 C C . VAL A 1 242 ? 14.039 -19.078 2.041 1 98.69 242 VAL A C 1
ATOM 1882 O O . VAL A 1 242 ? 13.328 -20.078 2.154 1 98.69 242 VAL A O 1
ATOM 1885 N N . ALA A 1 243 ? 13.555 -17.859 1.914 1 98.75 243 ALA A N 1
ATOM 1886 C CA . ALA A 1 243 ? 12.117 -17.625 1.909 1 98.75 243 ALA A CA 1
ATOM 1887 C C . ALA A 1 243 ? 11.445 -18.328 0.733 1 98.75 243 ALA A C 1
ATOM 1889 O O . ALA A 1 243 ? 10.414 -18.969 0.898 1 98.75 243 ALA A O 1
ATOM 1890 N N . LEU A 1 244 ? 12 -18.219 -0.447 1 98.62 244 LEU A N 1
ATOM 1891 C CA . LEU A 1 244 ? 11.469 -18.875 -1.639 1 98.62 244 LEU A CA 1
ATOM 1892 C C . LEU A 1 244 ? 11.453 -20.391 -1.468 1 98.62 244 LEU A C 1
ATOM 1894 O O . LEU A 1 244 ? 10.438 -21.047 -1.728 1 98.62 244 LEU A O 1
ATOM 1898 N N . ARG A 1 245 ? 12.562 -20.922 -1.032 1 98.44 245 ARG A N 1
ATOM 1899 C CA . ARG A 1 245 ? 12.664 -22.375 -0.865 1 98.44 245 ARG A CA 1
ATOM 1900 C C . ARG A 1 245 ? 11.672 -22.875 0.174 1 98.44 245 ARG A C 1
ATOM 1902 O O . ARG A 1 245 ? 11.109 -23.969 0.026 1 98.44 245 ARG A O 1
ATOM 1909 N N . TRP A 1 246 ? 11.516 -22.109 1.234 1 98.62 246 TRP A N 1
ATOM 1910 C CA . TRP A 1 246 ? 10.547 -22.5 2.252 1 98.62 246 TRP A CA 1
ATOM 1911 C C . TRP A 1 246 ? 9.172 -22.734 1.631 1 98.62 246 TRP A C 1
ATOM 1913 O O . TRP A 1 246 ? 8.562 -23.781 1.849 1 98.62 246 TRP A O 1
ATOM 1923 N N . GLY A 1 247 ? 8.688 -21.797 0.843 1 98.25 247 GLY A N 1
ATOM 1924 C CA . GLY A 1 247 ? 7.395 -21.969 0.197 1 98.25 247 GLY A CA 1
ATOM 1925 C C . GLY A 1 247 ? 7.309 -23.219 -0.658 1 98.25 247 GLY A C 1
ATOM 1926 O O . GLY A 1 247 ? 6.34 -23.969 -0.562 1 98.25 247 GLY A O 1
ATOM 1927 N N . MET A 1 248 ? 8.344 -23.453 -1.399 1 97.75 248 MET A N 1
ATOM 1928 C CA . MET A 1 248 ? 8.375 -24.609 -2.291 1 97.75 248 MET A CA 1
ATOM 1929 C C . MET A 1 248 ? 8.438 -25.906 -1.493 1 97.75 248 MET A C 1
ATOM 1931 O O . MET A 1 248 ? 7.863 -26.922 -1.902 1 97.75 248 MET A O 1
ATOM 1935 N N . SER A 1 249 ? 9.086 -25.828 -0.372 1 96.56 249 SER A N 1
ATOM 1936 C CA . SER A 1 249 ? 9.188 -27.016 0.474 1 96.56 249 SER A CA 1
ATOM 1937 C C . SER A 1 249 ? 7.832 -27.391 1.063 1 96.56 249 SER A C 1
ATOM 1939 O O . SER A 1 249 ? 7.617 -28.547 1.456 1 96.56 249 SER A O 1
ATOM 1941 N N . LYS A 1 250 ? 6.969 -26.438 1.115 1 96.5 250 LYS A N 1
ATOM 1942 C CA . LYS A 1 250 ? 5.625 -26.703 1.626 1 96.5 250 LYS A CA 1
ATOM 1943 C C . LYS A 1 250 ? 4.688 -27.141 0.507 1 96.5 250 LYS A C 1
ATOM 1945 O O . LYS A 1 250 ? 3.479 -27.266 0.714 1 96.5 250 LYS A O 1
ATOM 1950 N N . GLY A 1 251 ? 5.234 -27.312 -0.681 1 95.31 251 GLY A N 1
ATOM 1951 C CA . GLY A 1 251 ? 4.465 -27.812 -1.806 1 95.31 251 GLY A CA 1
ATOM 1952 C C . GLY A 1 251 ? 3.826 -26.719 -2.633 1 95.31 251 GLY A C 1
ATOM 1953 O O . GLY A 1 251 ? 3.07 -26.984 -3.566 1 95.31 251 GLY A O 1
ATOM 1954 N N . ALA A 1 252 ? 4.07 -25.469 -2.338 1 98.19 252 ALA A N 1
ATOM 1955 C CA . ALA A 1 252 ? 3.484 -24.328 -3.061 1 98.19 252 ALA A CA 1
ATOM 1956 C C . ALA A 1 252 ? 4.406 -23.859 -4.184 1 98.19 252 ALA A C 1
ATOM 1958 O O . ALA A 1 252 ? 5.617 -24.078 -4.125 1 98.19 252 ALA A O 1
ATOM 1959 N N . SER A 1 253 ? 3.871 -23.375 -5.223 1 98.62 253 SER A N 1
ATOM 1960 C CA . SER A 1 253 ? 4.652 -22.516 -6.113 1 98.62 253 SER A CA 1
ATOM 1961 C C . SER A 1 253 ? 4.758 -21.094 -5.566 1 98.62 253 SER A C 1
ATOM 1963 O O . SER A 1 253 ? 3.881 -20.641 -4.824 1 98.62 253 SER A O 1
ATOM 1965 N N . VAL A 1 254 ? 5.879 -20.469 -5.867 1 98.75 254 VAL A N 1
ATOM 1966 C CA . VAL A 1 254 ? 6.082 -19.109 -5.371 1 98.75 254 VAL A CA 1
ATOM 1967 C C . VAL A 1 254 ? 6.312 -18.156 -6.543 1 98.75 254 VAL A C 1
ATOM 1969 O O . VAL A 1 254 ? 7.012 -18.5 -7.5 1 98.75 254 VAL A O 1
ATOM 1972 N N . ILE A 1 255 ? 5.641 -17.031 -6.488 1 98.5 255 ILE A N 1
ATOM 1973 C CA . ILE A 1 255 ? 5.73 -15.992 -7.512 1 98.5 255 ILE A CA 1
ATOM 1974 C C . ILE A 1 255 ? 6.551 -14.82 -6.992 1 98.5 255 ILE A C 1
ATOM 1976 O O . ILE A 1 255 ? 6.086 -14.055 -6.141 1 98.5 255 ILE A O 1
ATOM 1980 N N . VAL A 1 256 ? 7.754 -14.656 -7.473 1 97.88 256 VAL A N 1
ATOM 1981 C CA . VAL A 1 256 ? 8.641 -13.586 -7.031 1 97.88 256 VAL A CA 1
ATOM 1982 C C . VAL A 1 256 ? 8.883 -12.609 -8.18 1 97.88 256 VAL A C 1
ATOM 1984 O O . VAL A 1 256 ? 9.016 -13.023 -9.336 1 97.88 256 VAL A O 1
ATOM 1987 N N . LYS A 1 257 ? 8.883 -11.375 -7.887 1 94.25 257 LYS A N 1
ATOM 1988 C CA . LYS A 1 257 ? 9.109 -10.359 -8.914 1 94.25 257 LYS A CA 1
ATOM 1989 C C . LYS A 1 257 ? 10.531 -9.797 -8.82 1 94.25 257 LYS A C 1
ATOM 1991 O O . LYS A 1 257 ? 10.977 -9.398 -7.746 1 94.25 257 LYS A O 1
ATOM 1996 N N . SER A 1 258 ? 11.188 -9.773 -9.969 1 90.06 258 SER A N 1
ATOM 1997 C CA . SER A 1 258 ? 12.438 -9.055 -10.164 1 90.06 258 SER A CA 1
ATOM 1998 C C . SER A 1 258 ? 12.609 -8.625 -11.625 1 90.06 258 SER A C 1
ATOM 2000 O O . SER A 1 258 ? 12.25 -9.367 -12.539 1 90.06 258 SER A O 1
ATOM 2002 N N . PHE A 1 259 ? 13.133 -7.43 -11.797 1 85.88 259 PHE A N 1
ATOM 2003 C CA . PHE A 1 259 ? 13.477 -6.965 -13.133 1 85.88 259 PHE A CA 1
ATOM 2004 C C . PHE A 1 259 ? 14.984 -6.832 -13.289 1 85.88 259 PHE A C 1
ATOM 2006 O O . PHE A 1 259 ? 15.469 -6.164 -14.211 1 85.88 259 PHE A O 1
ATOM 2013 N N . ASN A 1 260 ? 15.602 -7.465 -12.344 1 88.38 260 ASN A N 1
ATOM 2014 C CA . ASN A 1 260 ? 17.062 -7.52 -12.344 1 88.38 260 ASN A CA 1
ATOM 2015 C C . ASN A 1 260 ? 17.578 -8.93 -12.609 1 88.38 260 ASN A C 1
ATOM 2017 O O . ASN A 1 260 ? 17.297 -9.852 -11.836 1 88.38 260 ASN A O 1
ATOM 2021 N N . GLY A 1 261 ? 18.391 -9.078 -13.664 1 92.81 261 GLY A N 1
ATOM 2022 C CA . GLY A 1 261 ? 18.844 -10.391 -14.078 1 92.81 261 GLY A CA 1
ATOM 2023 C C . GLY A 1 261 ? 19.672 -11.094 -13.023 1 92.81 261 GLY A C 1
ATOM 2024 O O . GLY A 1 261 ? 19.547 -12.305 -12.828 1 92.81 261 GLY A O 1
ATOM 2025 N N . THR A 1 262 ? 20.531 -10.336 -12.367 1 93.81 262 THR A N 1
ATOM 2026 C CA . THR A 1 262 ? 21.359 -10.914 -11.312 1 93.81 262 THR A CA 1
ATOM 2027 C C . THR A 1 262 ? 20.484 -11.469 -10.188 1 93.81 262 THR A C 1
ATOM 2029 O O . THR A 1 262 ? 20.719 -12.586 -9.719 1 93.81 262 THR A O 1
ATOM 2032 N N . ARG A 1 263 ? 19.5 -10.758 -9.844 1 93.25 263 ARG A N 1
ATOM 2033 C CA . ARG A 1 263 ? 18.594 -11.203 -8.797 1 93.25 263 ARG A CA 1
ATOM 2034 C C . ARG A 1 263 ? 17.766 -12.398 -9.266 1 93.25 263 ARG A C 1
ATOM 2036 O O . ARG A 1 263 ? 17.469 -13.297 -8.477 1 93.25 263 ARG A O 1
ATOM 2043 N N . MET A 1 264 ? 17.375 -12.422 -10.508 1 96.88 264 MET A N 1
ATOM 2044 C CA . MET A 1 264 ? 16.625 -13.547 -11.062 1 96.88 264 MET A CA 1
ATOM 2045 C C . MET A 1 264 ? 17.438 -14.836 -10.961 1 96.88 264 MET A C 1
ATOM 2047 O O . MET A 1 264 ? 16.891 -15.883 -10.602 1 96.88 264 MET A O 1
ATOM 2051 N N . ARG A 1 265 ? 18.719 -14.719 -11.297 1 97.38 265 ARG A N 1
ATOM 2052 C CA . ARG A 1 265 ? 19.594 -15.883 -11.203 1 97.38 265 ARG A CA 1
ATOM 2053 C C . ARG A 1 265 ? 19.734 -16.344 -9.758 1 97.38 265 ARG A C 1
ATOM 2055 O O . ARG A 1 265 ? 19.703 -17.547 -9.484 1 97.38 265 ARG A O 1
ATOM 2062 N N . GLU A 1 266 ? 19.875 -15.352 -8.961 1 96.81 266 GLU A N 1
ATOM 2063 C CA . GLU A 1 266 ? 19.969 -15.664 -7.535 1 96.81 266 GLU A CA 1
ATOM 2064 C C . GLU A 1 266 ? 18.703 -16.344 -7.035 1 96.81 266 GLU A C 1
ATOM 2066 O O . GLU A 1 266 ? 18.781 -17.359 -6.32 1 96.81 266 GLU A O 1
ATOM 2071 N N . ASN A 1 267 ? 17.562 -15.82 -7.375 1 97.62 267 ASN A N 1
ATOM 2072 C CA . ASN A 1 267 ? 16.281 -16.406 -6.977 1 97.62 267 ASN A CA 1
ATOM 2073 C C . ASN A 1 267 ? 16.125 -17.828 -7.512 1 97.62 267 ASN A C 1
ATOM 2075 O O . ASN A 1 267 ? 15.625 -18.703 -6.809 1 97.62 267 ASN A O 1
ATOM 2079 N N . LYS A 1 268 ? 16.531 -18.062 -8.727 1 97.44 268 LYS A N 1
ATOM 2080 C CA . LYS A 1 268 ? 16.391 -19.375 -9.336 1 97.44 268 LYS A CA 1
ATOM 2081 C C . LYS A 1 268 ? 17.188 -20.422 -8.57 1 97.44 268 LYS A C 1
ATOM 2083 O O . LYS A 1 268 ? 16.781 -21.578 -8.461 1 97.44 268 LYS A O 1
ATOM 2088 N N . ARG A 1 269 ? 18.297 -20 -7.98 1 97.19 269 ARG A N 1
ATOM 2089 C CA . ARG A 1 269 ? 19.172 -20.906 -7.238 1 97.19 269 ARG A CA 1
ATOM 2090 C C . ARG A 1 269 ? 18.5 -21.375 -5.957 1 97.19 269 ARG A C 1
ATOM 2092 O O . ARG A 1 269 ? 18.953 -22.344 -5.328 1 97.19 269 ARG A O 1
ATOM 2099 N N . ALA A 1 270 ? 17.406 -20.766 -5.609 1 97.81 270 ALA A N 1
ATOM 2100 C CA . ALA A 1 270 ? 16.625 -21.234 -4.465 1 97.81 270 ALA A CA 1
ATOM 2101 C C . ALA A 1 270 ? 16.172 -22.688 -4.66 1 97.81 270 ALA A C 1
ATOM 2103 O O . ALA A 1 270 ? 16 -23.422 -3.689 1 97.81 270 ALA A O 1
ATOM 2104 N N . LEU A 1 271 ? 15.977 -23.141 -5.891 1 97 271 LEU A N 1
ATOM 2105 C CA . LEU A 1 271 ? 15.516 -24.484 -6.219 1 97 271 LEU A CA 1
ATOM 2106 C C . LEU A 1 271 ? 16.531 -25.531 -5.773 1 97 271 LEU A C 1
ATOM 2108 O O . LEU A 1 271 ? 16.188 -26.703 -5.59 1 97 271 LEU A O 1
ATOM 2112 N N . GLU A 1 272 ? 17.734 -25.094 -5.508 1 95.62 272 GLU A N 1
ATOM 2113 C CA . GLU A 1 272 ? 18.812 -26.031 -5.203 1 95.62 272 GLU A CA 1
ATOM 2114 C C . GLU A 1 272 ? 19.062 -26.109 -3.697 1 95.62 272 GLU A C 1
ATOM 2116 O O . GLU A 1 272 ? 19.766 -27.016 -3.229 1 95.62 272 GLU A O 1
ATOM 2121 N N . ILE A 1 273 ? 18.516 -25.219 -3.025 1 96.19 273 ILE A N 1
ATOM 2122 C CA . ILE A 1 273 ? 18.719 -25.172 -1.584 1 96.19 273 ILE A CA 1
ATOM 2123 C C . ILE A 1 273 ? 17.906 -26.281 -0.907 1 96.19 273 ILE A C 1
ATOM 2125 O O . ILE A 1 273 ? 16.781 -26.562 -1.313 1 96.19 273 ILE A O 1
ATOM 2129 N N . LYS A 1 274 ? 18.531 -26.859 0.104 1 95.38 274 LYS A N 1
ATOM 2130 C CA . LYS A 1 274 ? 17.844 -27.875 0.897 1 95.38 274 LYS A CA 1
ATOM 2131 C C . LYS A 1 274 ? 17.719 -27.438 2.355 1 95.38 274 LYS A C 1
ATOM 2133 O O . LYS A 1 274 ? 18.688 -27.469 3.102 1 95.38 274 LYS A O 1
ATOM 2138 N N . LEU A 1 275 ? 16.531 -27.109 2.715 1 97.25 275 LEU A N 1
ATOM 2139 C CA . LEU A 1 275 ? 16.266 -26.781 4.113 1 97.25 275 LEU A CA 1
ATOM 2140 C C . LEU A 1 275 ? 16.016 -28.047 4.922 1 97.25 275 LEU A C 1
ATOM 2142 O O . LEU A 1 275 ? 15.305 -28.953 4.469 1 97.25 275 LEU A O 1
ATOM 2146 N N . ASP A 1 276 ? 16.641 -28.141 6.078 1 96.94 276 ASP A N 1
ATOM 2147 C CA . ASP A 1 276 ? 16.422 -29.328 6.895 1 96.94 276 ASP A CA 1
ATOM 2148 C C . ASP A 1 276 ? 15.281 -29.125 7.883 1 96.94 276 ASP A C 1
ATOM 2150 O O . ASP A 1 276 ? 14.664 -28.062 7.914 1 96.94 276 ASP A O 1
ATOM 2154 N N . ASP A 1 277 ? 15.078 -30.156 8.641 1 97.25 277 ASP A N 1
ATOM 2155 C CA . ASP A 1 277 ? 13.938 -30.141 9.547 1 97.25 277 ASP A CA 1
ATOM 2156 C C . ASP A 1 277 ? 14.094 -29.062 10.617 1 97.25 277 ASP A C 1
ATOM 2158 O O . ASP A 1 277 ? 13.109 -28.453 11.039 1 97.25 277 ASP A O 1
ATOM 2162 N N . GLN A 1 278 ? 15.234 -28.875 11.008 1 97.75 278 GLN A N 1
ATOM 2163 C CA . GLN A 1 278 ? 15.477 -27.844 12.023 1 97.75 278 GLN A CA 1
ATOM 2164 C C . GLN A 1 278 ? 15.172 -26.453 11.484 1 97.75 278 GLN A C 1
ATOM 2166 O O . GLN A 1 278 ? 14.586 -25.625 12.18 1 97.75 278 GLN A O 1
ATOM 2171 N N . ASP A 1 279 ? 15.633 -26.203 10.219 1 98.25 279 ASP A N 1
ATOM 2172 C CA . ASP A 1 279 ? 15.32 -24.938 9.57 1 98.25 279 ASP A CA 1
ATOM 2173 C C . ASP A 1 279 ? 13.812 -24.703 9.531 1 98.25 279 ASP A C 1
ATOM 2175 O O . ASP A 1 279 ? 13.336 -23.641 9.906 1 98.25 279 ASP A O 1
ATOM 2179 N N . LEU A 1 280 ? 13.117 -25.719 9.109 1 97.94 280 LEU A N 1
ATOM 2180 C CA . LEU A 1 280 ? 11.672 -25.625 8.938 1 97.94 280 LEU A CA 1
ATOM 2181 C C . LEU A 1 280 ? 10.977 -25.422 10.281 1 97.94 280 LEU A C 1
ATOM 2183 O O . LEU A 1 280 ? 10.016 -24.656 10.375 1 97.94 280 LEU A O 1
ATOM 2187 N N . LEU A 1 281 ? 11.492 -26.047 11.32 1 97.62 281 LEU A N 1
ATOM 2188 C CA . LEU A 1 281 ? 10.93 -25.906 12.656 1 97.62 281 LEU A CA 1
ATOM 2189 C C . LEU A 1 281 ? 11.125 -24.484 13.172 1 97.62 281 LEU A C 1
ATOM 2191 O O . LEU A 1 281 ? 10.227 -23.906 13.789 1 97.62 281 LEU A O 1
ATOM 2195 N N . LEU A 1 282 ? 12.297 -23.938 12.93 1 98 282 LEU A N 1
ATOM 2196 C CA . LEU A 1 282 ? 12.57 -22.562 13.336 1 98 282 LEU A CA 1
ATOM 2197 C C . LEU A 1 282 ? 11.617 -21.578 12.664 1 98 282 LEU A C 1
ATOM 2199 O O . LEU A 1 282 ? 11.094 -20.672 13.312 1 98 282 LEU A O 1
ATOM 2203 N N . ILE A 1 283 ? 11.305 -21.781 11.359 1 98.31 283 ILE A N 1
ATOM 2204 C CA . ILE A 1 283 ? 10.414 -20.906 10.609 1 98.31 283 ILE A CA 1
ATOM 2205 C C . ILE A 1 283 ? 8.977 -21.078 11.109 1 98.31 283 ILE A C 1
ATOM 2207 O O . ILE A 1 283 ? 8.234 -20.109 11.227 1 98.31 283 ILE A O 1
ATOM 2211 N N . ASP A 1 284 ? 8.641 -22.297 11.508 1 96.56 284 ASP A N 1
ATOM 2212 C CA . ASP A 1 284 ? 7.289 -22.609 11.961 1 96.56 284 ASP A CA 1
ATOM 2213 C C . ASP A 1 284 ? 6.973 -21.906 13.281 1 96.56 284 ASP A C 1
ATOM 2215 O O . ASP A 1 284 ? 5.805 -21.781 13.648 1 96.56 284 ASP A O 1
ATOM 2219 N N . GLN A 1 285 ? 7.961 -21.438 13.969 1 97.19 285 GLN A N 1
ATOM 2220 C CA . GLN A 1 285 ? 7.773 -20.828 15.289 1 97.19 285 GLN A CA 1
ATOM 2221 C C . GLN A 1 285 ? 7.699 -19.312 15.188 1 97.19 285 GLN A C 1
ATOM 2223 O O . GLN A 1 285 ? 7.418 -18.641 16.188 1 97.19 285 GLN A O 1
ATOM 2228 N N . LEU A 1 286 ? 7.871 -18.828 14 1 97.56 286 LEU A N 1
ATOM 2229 C CA . LEU A 1 286 ? 7.859 -17.391 13.844 1 97.56 286 LEU A CA 1
ATOM 2230 C C . LEU A 1 286 ? 6.449 -16.828 14.008 1 97.56 286 LEU A C 1
ATOM 2232 O O . LEU A 1 286 ? 5.469 -17.5 13.664 1 97.56 286 LEU A O 1
ATOM 2236 N N . GLU A 1 287 ? 6.383 -15.641 14.578 1 95.56 287 GLU A N 1
ATOM 2237 C CA . GLU A 1 287 ? 5.098 -14.953 14.648 1 95.56 287 GLU A CA 1
ATOM 2238 C C . GLU A 1 287 ? 4.543 -14.664 13.258 1 95.56 287 GLU A C 1
ATOM 2240 O O . GLU A 1 287 ? 5.289 -14.297 12.352 1 95.56 287 GLU A O 1
ATOM 2245 N N . GLU A 1 288 ? 3.244 -14.82 13.156 1 95.88 288 GLU A N 1
ATOM 2246 C CA . GLU A 1 288 ? 2.619 -14.633 11.844 1 95.88 288 GLU A CA 1
ATOM 2247 C C . GLU A 1 288 ? 1.951 -13.266 11.75 1 95.88 288 GLU A C 1
ATOM 2249 O O . GLU A 1 288 ? 1.367 -12.781 12.719 1 95.88 288 GLU A O 1
ATOM 2254 N N . TRP A 1 289 ? 2.129 -12.664 10.594 1 92 289 TRP A N 1
ATOM 2255 C CA . TRP A 1 289 ? 1.342 -11.469 10.289 1 92 289 TRP A CA 1
ATOM 2256 C C . TRP A 1 289 ? 1.169 -11.305 8.781 1 92 289 TRP A C 1
ATOM 2258 O O . TRP A 1 289 ? 2.107 -11.523 8.016 1 92 289 TRP A O 1
ATOM 2268 N N . LYS A 1 290 ? 0.002 -11.023 8.43 1 94.88 290 LYS A N 1
ATOM 2269 C CA . LYS A 1 290 ? -0.367 -10.805 7.035 1 94.88 290 LYS A CA 1
ATOM 2270 C C . LYS A 1 290 ? -0.047 -9.375 6.602 1 94.88 290 LYS A C 1
ATOM 2272 O O . LYS A 1 290 ? -0.276 -8.43 7.355 1 94.88 290 LYS A O 1
ATOM 2277 N N . LEU A 1 291 ? 0.541 -9.234 5.387 1 94.12 291 LEU A N 1
ATOM 2278 C CA . LEU A 1 291 ? 0.868 -7.914 4.855 1 94.12 291 LEU A CA 1
ATOM 2279 C C . LEU A 1 291 ? -0.263 -7.387 3.979 1 94.12 291 LEU A C 1
ATOM 2281 O O . LEU A 1 291 ? -0.804 -6.309 4.238 1 94.12 291 LEU A O 1
ATOM 2285 N N . MET A 1 292 ? -0.653 -8.133 2.998 1 94.44 292 MET A N 1
ATOM 2286 C CA . MET A 1 292 ? -1.799 -7.777 2.166 1 94.44 292 MET A CA 1
ATOM 2287 C C . MET A 1 292 ? -3.107 -8.148 2.854 1 94.44 292 MET A C 1
ATOM 2289 O O . MET A 1 292 ? -3.693 -9.195 2.559 1 94.44 292 MET A O 1
ATOM 2293 N N . ARG A 1 293 ? -3.646 -7.285 3.648 1 94.5 293 ARG A N 1
ATOM 2294 C CA . ARG A 1 293 ? -4.805 -7.586 4.484 1 94.5 293 ARG A CA 1
ATOM 2295 C C . ARG A 1 293 ? -6.105 -7.367 3.717 1 94.5 293 ARG A C 1
ATOM 2297 O O . ARG A 1 293 ? -7.113 -8.016 3.996 1 94.5 293 ARG A O 1
ATOM 2304 N N . GLY A 1 294 ? -6.109 -6.434 2.777 1 96 294 GLY A N 1
ATOM 2305 C CA . GLY A 1 294 ? -7.305 -6.191 1.983 1 96 294 GLY A CA 1
ATOM 2306 C C . GLY A 1 294 ? -8.297 -5.273 2.668 1 96 294 GLY A C 1
ATOM 2307 O O . GLY A 1 294 ? -9.492 -5.293 2.352 1 96 294 GLY A O 1
ATOM 2308 N N . ASP A 1 295 ? -7.82 -4.363 3.574 1 95.12 295 ASP A N 1
ATOM 2309 C CA . ASP A 1 295 ? -8.695 -3.443 4.297 1 95.12 295 ASP A CA 1
ATOM 2310 C C . ASP A 1 295 ? -9.414 -2.504 3.334 1 95.12 295 ASP A C 1
ATOM 2312 O O . ASP A 1 295 ? -10.5 -1.997 3.646 1 95.12 295 ASP A O 1
ATOM 2316 N N . PHE A 1 296 ? -8.883 -2.354 2.178 1 93.94 296 PHE A N 1
ATOM 2317 C CA . PHE A 1 296 ? -9.484 -1.479 1.177 1 93.94 296 PHE A CA 1
ATOM 2318 C C . PHE A 1 296 ? -10.711 -2.131 0.553 1 93.94 296 PHE A C 1
ATOM 2320 O O . PHE A 1 296 ? -11.453 -1.484 -0.19 1 93.94 296 PHE A O 1
ATOM 2327 N N . LEU A 1 297 ? -10.953 -3.375 0.856 1 97 297 LEU A N 1
ATOM 2328 C CA . LEU A 1 297 ? -12.078 -4.098 0.278 1 97 297 LEU A CA 1
ATOM 2329 C C . LEU A 1 297 ? -13.234 -4.184 1.268 1 97 297 LEU A C 1
ATOM 2331 O O . LEU A 1 297 ? -14.258 -4.805 0.98 1 97 297 LEU A O 1
ATOM 2335 N N . VAL A 1 298 ? -13.078 -3.576 2.441 1 95.56 298 VAL A N 1
ATOM 2336 C CA . VAL A 1 298 ? -14.133 -3.686 3.443 1 95.56 298 VAL A CA 1
ATOM 2337 C C . VAL A 1 298 ? -14.602 -2.291 3.854 1 95.56 298 VAL A C 1
ATOM 2339 O O . VAL A 1 298 ? -13.812 -1.344 3.873 1 95.56 298 VAL A O 1
ATOM 2342 N N . ASN A 1 299 ? -15.805 -2.145 4.066 1 91.44 299 ASN A N 1
ATOM 2343 C CA . ASN A 1 299 ? -16.375 -0.941 4.66 1 91.44 299 ASN A CA 1
ATOM 2344 C C . ASN A 1 299 ? -17.766 -1.202 5.223 1 91.44 299 ASN A C 1
ATOM 2346 O O . ASN A 1 299 ? -18.375 -2.24 4.941 1 91.44 299 ASN A O 1
ATOM 2350 N N . GLN A 1 300 ? -18.297 -0.309 6.012 1 88.06 300 GLN A N 1
ATOM 2351 C CA . GLN A 1 300 ? -19.547 -0.519 6.738 1 88.06 300 GLN A CA 1
ATOM 2352 C C . GLN A 1 300 ? -20.75 -0.141 5.883 1 88.06 300 GLN A C 1
ATOM 2354 O O . GLN A 1 300 ? -21.891 -0.382 6.273 1 88.06 300 GLN A O 1
ATOM 2359 N N . THR A 1 301 ? -20.5 0.323 4.684 1 89.75 301 THR A N 1
ATOM 2360 C CA . THR A 1 301 ? -21.609 0.907 3.939 1 89.75 301 THR A CA 1
ATOM 2361 C C . THR A 1 301 ? -21.906 0.102 2.676 1 89.75 301 THR A C 1
ATOM 2363 O O . THR A 1 301 ? -22.906 -0.613 2.605 1 89.75 301 THR A O 1
ATOM 2366 N N . THR A 1 302 ? -20.891 0.022 1.712 1 93.94 302 THR A N 1
ATOM 2367 C CA . THR A 1 302 ? -21.234 -0.467 0.378 1 93.94 302 THR A CA 1
ATOM 2368 C C . THR A 1 302 ? -20.594 -1.833 0.131 1 93.94 302 THR A C 1
ATOM 2370 O O . THR A 1 302 ? -21.078 -2.609 -0.694 1 93.94 302 THR A O 1
ATOM 2373 N N . SER A 1 303 ? -19.578 -2.16 0.806 1 96 303 SER A N 1
ATOM 2374 C CA . SER A 1 303 ? -18.922 -3.447 0.616 1 96 303 SER A CA 1
ATOM 2375 C C . SER A 1 303 ? -19.734 -4.586 1.202 1 96 303 SER A C 1
ATOM 2377 O O . SER A 1 303 ? -20.359 -4.434 2.262 1 96 303 SER A O 1
ATOM 2379 N N . PRO A 1 304 ? -19.734 -5.746 0.505 1 97.38 304 PRO A N 1
ATOM 2380 C CA . PRO A 1 304 ? -20.375 -6.918 1.102 1 97.38 304 PRO A CA 1
ATOM 2381 C C . PRO A 1 304 ? -19.656 -7.418 2.352 1 97.38 304 PRO A C 1
ATOM 2383 O O . PRO A 1 304 ? -20.234 -8.156 3.15 1 97.38 304 PRO A O 1
ATOM 2386 N N . TYR A 1 305 ? -18.422 -7.113 2.457 1 97.19 305 TYR A N 1
ATOM 2387 C CA . TYR A 1 305 ? -17.656 -7.422 3.664 1 97.19 305 TYR A CA 1
ATOM 2388 C C . TYR A 1 305 ? -17.594 -6.215 4.594 1 97.19 305 TYR A C 1
ATOM 2390 O O . TYR A 1 305 ? -17.062 -5.164 4.219 1 97.19 305 TYR A O 1
ATOM 2398 N N . LYS A 1 306 ? -18.047 -6.371 5.836 1 94 306 LYS A N 1
ATOM 2399 C CA . LYS A 1 306 ? -18.109 -5.262 6.785 1 94 306 LYS A CA 1
ATOM 2400 C C . LYS A 1 306 ? -16.828 -5.168 7.609 1 94 306 LYS A C 1
ATOM 2402 O O . LYS A 1 306 ? -16.562 -4.133 8.219 1 94 306 LYS A O 1
ATOM 2407 N N . SER A 1 307 ? -16.047 -6.258 7.625 1 93.81 307 SER A N 1
ATOM 2408 C CA . SER A 1 307 ? -14.797 -6.312 8.383 1 93.81 307 SER A CA 1
ATOM 2409 C C . SER A 1 307 ? -13.773 -7.215 7.703 1 93.81 307 SER A C 1
ATOM 2411 O O . SER A 1 307 ? -14.125 -7.996 6.812 1 93.81 307 SER A O 1
ATOM 2413 N N . ILE A 1 308 ? -12.547 -7.059 8.117 1 95 308 ILE A N 1
ATOM 2414 C CA . ILE A 1 308 ? -11.492 -7.898 7.574 1 95 308 ILE A CA 1
ATOM 2415 C C . ILE A 1 308 ? -11.711 -9.352 7.992 1 95 308 ILE A C 1
ATOM 2417 O O . ILE A 1 308 ? -11.398 -10.273 7.242 1 95 308 ILE A O 1
ATOM 2421 N N . GLU A 1 309 ? -12.305 -9.562 9.164 1 96 309 GLU A N 1
ATOM 2422 C CA . GLU A 1 309 ? -12.648 -10.906 9.625 1 96 309 GLU A CA 1
ATOM 2423 C C . GLU A 1 309 ? -13.656 -11.57 8.688 1 96 309 GLU A C 1
ATOM 2425 O O . GLU A 1 309 ? -13.57 -12.773 8.43 1 96 309 GLU A O 1
ATOM 2430 N N . GLN A 1 310 ? -14.523 -10.742 8.188 1 96.56 310 GLN A N 1
ATOM 2431 C CA . GLN A 1 310 ? -15.5 -11.266 7.25 1 96.56 310 GLN A CA 1
ATOM 2432 C C . GLN A 1 310 ? -14.859 -11.578 5.902 1 96.56 310 GLN A C 1
ATOM 2434 O O . GLN A 1 310 ? -15.156 -12.609 5.289 1 96.56 310 GLN A O 1
ATOM 2439 N N . LEU A 1 311 ? -14 -10.703 5.477 1 97.5 311 LEU A N 1
ATOM 2440 C CA . LEU A 1 311 ? -13.32 -10.906 4.199 1 97.5 311 LEU A CA 1
ATOM 2441 C C . LEU A 1 311 ? -12.539 -12.211 4.199 1 97.5 311 LEU A C 1
ATOM 2443 O O . LEU A 1 311 ? -12.57 -12.953 3.213 1 97.5 311 LEU A O 1
ATOM 2447 N N . TRP A 1 312 ? -11.906 -12.555 5.316 1 98.12 312 TRP A N 1
ATOM 2448 C CA . TRP A 1 312 ? -11 -13.703 5.367 1 98.12 312 TRP A CA 1
ATOM 2449 C C . TRP A 1 312 ? -11.617 -14.852 6.156 1 98.12 312 TRP A C 1
ATOM 2451 O O . TRP A 1 312 ? -10.953 -15.859 6.418 1 98.12 312 TRP A O 1
ATOM 2461 N N . ASP A 1 313 ? -12.914 -14.734 6.555 1 98.25 313 ASP A N 1
ATOM 2462 C CA . ASP A 1 313 ? -13.609 -15.758 7.328 1 98.25 313 ASP A CA 1
ATOM 2463 C C . ASP A 1 313 ? -12.812 -16.141 8.578 1 98.25 313 ASP A C 1
ATOM 2465 O O . ASP A 1 313 ? -12.609 -17.312 8.859 1 98.25 313 ASP A O 1
ATOM 2469 N N . ASN A 1 314 ? -12.242 -15.133 9.195 1 95.88 314 ASN A N 1
ATOM 2470 C CA . ASN A 1 314 ? -11.523 -15.188 10.469 1 95.88 314 ASN A CA 1
ATOM 2471 C C . ASN A 1 314 ? -10.172 -15.875 10.312 1 95.88 314 ASN A C 1
ATOM 2473 O O . ASN A 1 314 ? -9.516 -16.188 11.312 1 95.88 314 ASN A O 1
ATOM 2477 N N . GLU A 1 315 ? -9.68 -16.203 9.094 1 95.69 315 GLU A N 1
ATOM 2478 C CA . GLU A 1 315 ? -8.328 -16.672 8.836 1 95.69 315 GLU A CA 1
ATOM 2479 C C . GLU A 1 315 ? -7.379 -15.523 8.539 1 95.69 315 GLU A C 1
ATOM 2481 O O . GLU A 1 315 ? -6.891 -15.383 7.414 1 95.69 315 GLU A O 1
ATOM 2486 N N . ILE A 1 316 ? -7.113 -14.602 9.516 1 91 316 ILE A N 1
ATOM 2487 C CA . ILE A 1 316 ? -6.285 -13.414 9.328 1 91 316 ILE A CA 1
ATOM 2488 C C . ILE A 1 316 ? -5.496 -13.125 10.609 1 91 316 ILE A C 1
ATOM 2490 O O . ILE A 1 316 ? -5.922 -13.508 11.703 1 91 316 ILE A O 1
ATOM 2494 N N . MET B 1 1 ? -6.922 31.656 22.234 1 39.78 1 MET B N 1
ATOM 2495 C CA . MET B 1 1 ? -6.832 31 20.922 1 39.78 1 MET B CA 1
ATOM 2496 C C . MET B 1 1 ? -8.008 30.062 20.703 1 39.78 1 MET B C 1
ATOM 2498 O O . MET B 1 1 ? -8.539 29.5 21.656 1 39.78 1 MET B O 1
ATOM 2502 N N . ARG B 1 2 ? -8.773 30.172 19.625 1 53.72 2 ARG B N 1
ATOM 2503 C CA . ARG B 1 2 ? -9.922 29.297 19.375 1 53.72 2 ARG B CA 1
ATOM 2504 C C . ARG B 1 2 ? -9.547 27.828 19.531 1 53.72 2 ARG B C 1
ATOM 2506 O O . ARG B 1 2 ? -8.453 27.422 19.141 1 53.72 2 ARG B O 1
ATOM 2513 N N . SER B 1 3 ? -10.242 27.141 20.312 1 72.56 3 SER B N 1
ATOM 2514 C CA . SER B 1 3 ? -10.047 25.75 20.734 1 72.56 3 SER B CA 1
ATOM 2515 C C . SER B 1 3 ? -9.812 24.844 19.547 1 72.56 3 SER B C 1
ATOM 2517 O O . SER B 1 3 ? -9.352 23.703 19.703 1 72.56 3 SER B O 1
ATOM 2519 N N . ASP B 1 4 ? -9.789 25.469 18.281 1 91 4 ASP B N 1
ATOM 2520 C CA . ASP B 1 4 ? -9.695 24.625 17.094 1 91 4 ASP B CA 1
ATOM 2521 C C . ASP B 1 4 ? -8.469 24.984 16.266 1 91 4 ASP B C 1
ATOM 2523 O O . ASP B 1 4 ? -8.367 24.594 15.102 1 91 4 ASP B O 1
ATOM 2527 N N . MET B 1 5 ? -7.566 25.828 16.906 1 94.75 5 MET B N 1
ATOM 2528 C CA . MET B 1 5 ? -6.344 26.266 16.234 1 94.75 5 MET B CA 1
ATOM 2529 C C . MET B 1 5 ? -5.125 26.031 17.109 1 94.75 5 MET B C 1
ATOM 2531 O O . MET B 1 5 ? -5.242 25.984 18.344 1 94.75 5 MET B O 1
ATOM 2535 N N . ALA B 1 6 ? -4.02 25.875 16.469 1 94.94 6 ALA B N 1
ATOM 2536 C CA . ALA B 1 6 ? -2.723 25.875 17.141 1 94.94 6 ALA B CA 1
ATOM 2537 C C . ALA B 1 6 ? -1.825 26.984 16.609 1 94.94 6 ALA B C 1
ATOM 2539 O O . ALA B 1 6 ? -1.95 27.391 15.453 1 94.94 6 ALA B O 1
ATOM 2540 N N . ARG B 1 7 ? -0.982 27.453 17.453 1 94.19 7 ARG B N 1
ATOM 2541 C CA . ARG B 1 7 ? -0.045 28.5 17.062 1 94.19 7 ARG B CA 1
ATOM 2542 C C . ARG B 1 7 ? 1.311 27.906 16.688 1 94.19 7 ARG B C 1
ATOM 2544 O O . ARG B 1 7 ? 1.862 27.078 17.422 1 94.19 7 ARG B O 1
ATOM 2551 N N . LEU B 1 8 ? 1.79 28.312 15.562 1 95.44 8 LEU B N 1
ATOM 2552 C CA . LEU B 1 8 ? 3.102 27.859 15.102 1 95.44 8 LEU B CA 1
ATOM 2553 C C . LEU B 1 8 ? 4.203 28.766 15.641 1 95.44 8 LEU B C 1
ATOM 2555 O O . LEU B 1 8 ? 3.92 29.859 16.156 1 95.44 8 LEU B O 1
ATOM 2559 N N . ARG B 1 9 ? 5.387 28.328 15.547 1 88.44 9 ARG B N 1
ATOM 2560 C CA . ARG B 1 9 ? 6.543 29.062 16.047 1 88.44 9 ARG B CA 1
ATOM 2561 C C . ARG B 1 9 ? 6.637 30.438 15.391 1 88.44 9 ARG B C 1
ATOM 2563 O O . ARG B 1 9 ? 7.047 31.406 16.031 1 88.44 9 ARG B O 1
ATOM 2570 N N . CYS B 1 10 ? 6.266 30.516 14.141 1 88.38 10 CYS B N 1
ATOM 2571 C CA . CYS B 1 10 ? 6.383 31.75 13.383 1 88.38 10 CYS B CA 1
ATOM 2572 C C . CYS B 1 10 ? 5.266 32.719 13.742 1 88.38 10 CYS B C 1
ATOM 2574 O O . CYS B 1 10 ? 5.203 33.812 13.211 1 88.38 10 CYS B O 1
ATOM 2576 N N . GLY B 1 11 ? 4.332 32.25 14.586 1 89.94 11 GLY B N 1
ATOM 2577 C CA . GLY B 1 11 ? 3.25 33.125 15.016 1 89.94 11 GLY B CA 1
ATOM 2578 C C . GLY B 1 11 ? 1.953 32.875 14.273 1 89.94 11 GLY B C 1
ATOM 2579 O O . GLY B 1 11 ? 0.879 33.25 14.742 1 89.94 11 GLY B O 1
ATOM 2580 N N . LYS B 1 12 ? 2.027 32.188 13.203 1 91.69 12 LYS B N 1
ATOM 2581 C CA . LYS B 1 12 ? 0.823 31.859 12.445 1 91.69 12 LYS B CA 1
ATOM 2582 C C . LYS B 1 12 ? 0.028 30.75 13.133 1 91.69 12 LYS B C 1
ATOM 2584 O O . LYS B 1 12 ? 0.56 30.047 13.984 1 91.69 12 LYS B O 1
ATOM 2589 N N . THR B 1 13 ? -1.237 30.75 12.758 1 95.69 13 THR B N 1
ATOM 2590 C CA . THR B 1 13 ? -2.09 29.719 13.336 1 95.69 13 THR B CA 1
ATOM 2591 C C . THR B 1 13 ? -2.457 28.672 12.297 1 95.69 13 THR B C 1
ATOM 2593 O O . THR B 1 13 ? -2.545 28.969 11.109 1 95.69 13 THR B O 1
ATOM 2596 N N . ILE B 1 14 ? -2.615 27.484 12.734 1 97.5 14 ILE B N 1
ATOM 2597 C CA . ILE B 1 14 ? -3 26.359 11.891 1 97.5 14 ILE B CA 1
ATOM 2598 C C . ILE B 1 14 ? -4.25 25.688 12.461 1 97.5 14 ILE B C 1
ATOM 2600 O O . ILE B 1 14 ? -4.312 25.391 13.656 1 97.5 14 ILE B O 1
ATOM 2604 N N . PRO B 1 15 ? -5.301 25.562 11.633 1 97.88 15 PRO B N 1
ATOM 2605 C CA . PRO B 1 15 ? -6.449 24.797 12.125 1 97.88 15 PRO B CA 1
ATOM 2606 C C . PRO B 1 15 ? -6.086 23.375 12.508 1 97.88 15 PRO B C 1
ATOM 2608 O O . PRO B 1 15 ? -5.285 22.734 11.82 1 97.88 15 PRO B O 1
ATOM 2611 N N . LEU B 1 16 ? -6.688 22.844 13.531 1 98 16 LEU B N 1
ATOM 2612 C CA . LEU B 1 16 ? -6.355 21.516 14.047 1 98 16 LEU B CA 1
ATOM 2613 C C . LEU B 1 16 ? -6.898 20.422 13.133 1 98 16 LEU B C 1
ATOM 2615 O O . LEU B 1 16 ? -6.34 19.328 13.07 1 98 16 LEU B O 1
ATOM 2619 N N . LEU B 1 17 ? -7.988 20.734 12.516 1 98.5 17 LEU B N 1
ATOM 2620 C CA . LEU B 1 17 ? -8.562 19.797 11.562 1 98.5 17 LEU B CA 1
ATOM 2621 C C . LEU B 1 17 ? -8.289 20.25 10.125 1 98.5 17 LEU B C 1
ATOM 2623 O O . LEU B 1 17 ? -8.609 21.375 9.758 1 98.5 17 LEU B O 1
ATOM 2627 N N . GLY B 1 18 ? -7.641 19.438 9.383 1 98.5 18 GLY B N 1
ATOM 2628 C CA . GLY B 1 18 ? -7.359 19.703 7.984 1 98.5 18 GLY B CA 1
ATOM 2629 C C . GLY B 1 18 ? -7.867 18.625 7.051 1 98.5 18 GLY B C 1
ATOM 2630 O O . GLY B 1 18 ? -8.117 17.5 7.48 1 98.5 18 GLY B O 1
ATOM 2631 N N . MET B 1 19 ? -8.023 18.984 5.816 1 98.38 19 MET B N 1
ATOM 2632 C CA . MET B 1 19 ? -8.438 18.047 4.777 1 98.38 19 MET B CA 1
ATOM 2633 C C . MET B 1 19 ? -7.25 17.609 3.924 1 98.38 19 MET B C 1
ATOM 2635 O O . MET B 1 19 ? -6.586 18.453 3.311 1 98.38 19 MET B O 1
ATOM 2639 N N . GLY B 1 20 ? -6.988 16.344 3.91 1 97.56 20 GLY B N 1
ATOM 2640 C CA . GLY B 1 20 ? -6.043 15.805 2.945 1 97.56 20 GLY B CA 1
ATOM 2641 C C . GLY B 1 20 ? -6.625 15.672 1.551 1 97.56 20 GLY B C 1
ATOM 2642 O O . GLY B 1 20 ? -7.832 15.484 1.392 1 97.56 20 GLY B O 1
ATOM 2643 N N . THR B 1 21 ? -5.691 15.672 0.536 1 96 21 THR B N 1
ATOM 2644 C CA . THR B 1 21 ? -6.215 15.656 -0.826 1 96 21 THR B CA 1
ATOM 2645 C C . THR B 1 21 ? -5.508 14.602 -1.669 1 96 21 THR B C 1
ATOM 2647 O O . THR B 1 21 ? -5.609 14.609 -2.896 1 96 21 THR B O 1
ATOM 2650 N N . TYR B 1 22 ? -4.84 13.703 -0.977 1 91.19 22 TYR B N 1
ATOM 2651 C CA . TYR B 1 22 ? -4.164 12.648 -1.728 1 91.19 22 TYR B CA 1
ATOM 2652 C C . TYR B 1 22 ? -5.133 11.93 -2.658 1 91.19 22 TYR B C 1
ATOM 2654 O O . TYR B 1 22 ? -6.188 11.461 -2.225 1 91.19 22 TYR B O 1
ATOM 2662 N N . CYS B 1 23 ? -4.824 11.961 -3.936 1 78.12 23 CYS B N 1
ATOM 2663 C CA . CYS B 1 23 ? -5.652 11.328 -4.957 1 78.12 23 CYS B CA 1
ATOM 2664 C C . CYS B 1 23 ? -4.789 10.719 -6.059 1 78.12 23 CYS B C 1
ATOM 2666 O O . CYS B 1 23 ? -4.523 11.367 -7.07 1 78.12 23 CYS B O 1
ATOM 2668 N N . PRO B 1 24 ? -4.391 9.57 -5.898 1 64.44 24 PRO B N 1
ATOM 2669 C CA . PRO B 1 24 ? -3.479 9.016 -6.902 1 64.44 24 PRO B CA 1
ATOM 2670 C C . PRO B 1 24 ? -4.055 9.078 -8.32 1 64.44 24 PRO B C 1
ATOM 2672 O O . PRO B 1 24 ? -3.307 9.234 -9.289 1 64.44 24 PRO B O 1
ATOM 2675 N N . LYS B 1 25 ? -5.348 8.875 -8.344 1 63.47 25 LYS B N 1
ATOM 2676 C CA . LYS B 1 25 ? -5.926 8.961 -9.68 1 63.47 25 LYS B CA 1
ATOM 2677 C C . LYS B 1 25 ? -6.473 10.359 -9.953 1 63.47 25 LYS B C 1
ATOM 2679 O O . LYS B 1 25 ? -7.359 10.836 -9.242 1 63.47 25 LYS B O 1
ATOM 2684 N N . LYS B 1 26 ? -5.852 11.016 -10.68 1 64.69 26 LYS B N 1
ATOM 2685 C CA . LYS B 1 26 ? -6.207 12.398 -10.969 1 64.69 26 LYS B CA 1
ATOM 2686 C C . LYS B 1 26 ? -7.684 12.523 -11.328 1 64.69 26 LYS B C 1
ATOM 2688 O O . LYS B 1 26 ? -8.078 12.258 -12.469 1 64.69 26 LYS B O 1
ATOM 2693 N N . ASP B 1 27 ? -8.422 12.57 -10.32 1 80.56 27 ASP B N 1
ATOM 2694 C CA . ASP B 1 27 ? -9.828 12.93 -10.5 1 80.56 27 ASP B CA 1
ATOM 2695 C C . ASP B 1 27 ? -10.07 14.391 -10.133 1 80.56 27 ASP B C 1
ATOM 2697 O O . ASP B 1 27 ? -10.5 14.703 -9.023 1 80.56 27 ASP B O 1
ATOM 2701 N N . GLN B 1 28 ? -9.898 15.188 -11.078 1 89.56 28 GLN B N 1
ATOM 2702 C CA . GLN B 1 28 ? -9.914 16.625 -10.859 1 89.56 28 GLN B CA 1
ATOM 2703 C C . GLN B 1 28 ? -11.305 17.109 -10.43 1 89.56 28 GLN B C 1
ATOM 2705 O O . GLN B 1 28 ? -11.438 17.844 -9.453 1 89.56 28 GLN B O 1
ATOM 2710 N N . GLU B 1 29 ? -12.258 16.609 -11.047 1 91.75 29 GLU B N 1
ATOM 2711 C CA . GLU B 1 29 ? -13.609 17.078 -10.789 1 91.75 29 GLU B CA 1
ATOM 2712 C C . GLU B 1 29 ? -14.062 16.719 -9.383 1 91.75 29 GLU B C 1
ATOM 2714 O O . GLU B 1 29 ? -14.617 17.547 -8.656 1 91.75 29 GLU B O 1
ATOM 2719 N N . SER B 1 30 ? -13.773 15.523 -9.016 1 90.56 30 SER B N 1
ATOM 2720 C CA . SER B 1 30 ? -14.18 15.078 -7.684 1 90.56 30 SER B CA 1
ATOM 2721 C C . SER B 1 30 ? -13.422 15.828 -6.594 1 90.56 30 SER B C 1
ATOM 2723 O O . SER B 1 30 ? -13.992 16.156 -5.551 1 90.56 30 SER B O 1
ATOM 2725 N N . THR B 1 31 ? -12.172 16.109 -6.852 1 94.12 31 THR B N 1
ATOM 2726 C CA . THR B 1 31 ? -11.375 16.844 -5.879 1 94.12 31 THR B CA 1
ATOM 2727 C C . THR B 1 31 ? -11.875 18.266 -5.734 1 94.12 31 THR B C 1
ATOM 2729 O O . THR B 1 31 ? -12.039 18.766 -4.617 1 94.12 31 THR B O 1
ATOM 2732 N N . ILE B 1 32 ? -12.148 18.891 -6.848 1 96.62 32 ILE B N 1
ATOM 2733 C CA . ILE B 1 32 ? -12.641 20.266 -6.836 1 96.62 32 ILE B CA 1
ATOM 2734 C C . ILE B 1 32 ? -13.961 20.328 -6.066 1 96.62 32 ILE B C 1
ATOM 2736 O O . ILE B 1 32 ? -14.133 21.172 -5.18 1 96.62 32 ILE B O 1
ATOM 2740 N N . SER B 1 33 ? -14.82 19.422 -6.371 1 96 33 SER B N 1
ATOM 2741 C CA . SER B 1 33 ? -16.125 19.391 -5.707 1 96 33 SER B CA 1
ATOM 2742 C C . SER B 1 33 ? -15.969 19.156 -4.207 1 96 33 SER B C 1
ATOM 2744 O O . SER B 1 33 ? -16.641 19.797 -3.404 1 96 33 SER B O 1
ATOM 2746 N N . ALA B 1 34 ? -15.102 18.266 -3.836 1 96 34 ALA B N 1
ATOM 2747 C CA . ALA B 1 34 ? -14.875 17.953 -2.428 1 96 34 ALA B CA 1
ATOM 2748 C C . ALA B 1 34 ? -14.32 19.156 -1.676 1 96 34 ALA B C 1
ATOM 2750 O O . ALA B 1 34 ? -14.742 19.438 -0.549 1 96 34 ALA B O 1
ATOM 2751 N N . VAL B 1 35 ? -13.43 19.844 -2.291 1 97.75 35 VAL B N 1
ATOM 2752 C CA . VAL B 1 35 ? -12.82 21 -1.653 1 97.75 35 VAL B CA 1
ATOM 2753 C C . VAL B 1 35 ? -13.875 22.094 -1.469 1 97.75 35 VAL B C 1
ATOM 2755 O O . VAL B 1 35 ? -13.945 22.734 -0.413 1 97.75 35 VAL B O 1
ATOM 2758 N N . HIS B 1 36 ? -14.711 22.312 -2.488 1 98 36 HIS B N 1
ATOM 2759 C CA . HIS B 1 36 ? -15.789 23.281 -2.357 1 98 36 HIS B CA 1
ATOM 2760 C C . HIS B 1 36 ? -16.719 22.922 -1.194 1 98 36 HIS B C 1
ATOM 2762 O O . HIS B 1 36 ? -17.094 23.797 -0.415 1 98 36 HIS B O 1
ATOM 2768 N N . GLN B 1 37 ? -17.062 21.703 -1.093 1 97.62 37 GLN B N 1
ATOM 2769 C CA . GLN B 1 37 ? -17.906 21.25 0.012 1 97.62 37 GLN B CA 1
ATOM 2770 C C . GLN B 1 37 ? -17.219 21.484 1.354 1 97.62 37 GLN B C 1
ATOM 2772 O O . GLN B 1 37 ? -17.844 21.938 2.311 1 97.62 37 GLN B O 1
ATOM 2777 N N . ALA B 1 38 ? -15.953 21.125 1.396 1 98.31 38 ALA B N 1
ATOM 2778 C CA . ALA B 1 38 ? -15.188 21.312 2.621 1 98.31 38 ALA B CA 1
ATOM 2779 C C . ALA B 1 38 ? -15.188 22.781 3.057 1 98.31 38 ALA B C 1
ATOM 2781 O O . ALA B 1 38 ? -15.398 23.078 4.23 1 98.31 38 ALA B O 1
ATOM 2782 N N . ILE B 1 39 ? -14.992 23.688 2.123 1 98.06 39 ILE B N 1
ATOM 2783 C CA . ILE B 1 39 ? -14.992 25.125 2.41 1 98.06 39 ILE B CA 1
ATOM 2784 C C . ILE B 1 39 ? -16.359 25.547 2.949 1 98.06 39 ILE B C 1
ATOM 2786 O O . ILE B 1 39 ? -16.438 26.25 3.951 1 98.06 39 ILE B O 1
ATOM 2790 N N . LYS B 1 40 ? -17.359 25.047 2.301 1 97.69 40 LYS B N 1
ATOM 2791 C CA . LYS B 1 40 ? -18.719 25.375 2.729 1 97.69 40 LYS B CA 1
ATOM 2792 C C . LYS B 1 40 ? -18.984 24.875 4.145 1 97.69 40 LYS B C 1
ATOM 2794 O O . LYS B 1 40 ? -19.656 25.547 4.934 1 97.69 40 LYS B O 1
ATOM 2799 N N . ILE B 1 41 ? -18.5 23.719 4.465 1 97.56 41 ILE B N 1
ATOM 2800 C CA . ILE B 1 41 ? -18.703 23.094 5.762 1 97.56 41 ILE B CA 1
ATOM 2801 C C . ILE B 1 41 ? -17.875 23.812 6.824 1 97.56 41 ILE B C 1
ATOM 2803 O O . ILE B 1 41 ? -18.203 23.766 8.016 1 97.56 41 ILE B O 1
ATOM 2807 N N . GLY B 1 42 ? -16.75 24.469 6.383 1 97 42 GLY B N 1
ATOM 2808 C CA . GLY B 1 42 ? -16.016 25.281 7.332 1 97 42 GLY B CA 1
ATOM 2809 C C . GLY B 1 42 ? -14.562 24.891 7.449 1 97 42 GLY B C 1
ATOM 2810 O O . GLY B 1 42 ? -13.836 25.422 8.289 1 97 42 GLY B O 1
ATOM 2811 N N . TYR B 1 43 ? -14.094 23.938 6.629 1 98 43 TYR B N 1
ATOM 2812 C CA . TYR B 1 43 ? -12.672 23.609 6.605 1 98 43 TYR B CA 1
ATOM 2813 C C . TYR B 1 43 ? -11.852 24.812 6.129 1 98 43 TYR B C 1
ATOM 2815 O O . TYR B 1 43 ? -12.273 25.531 5.227 1 98 43 TYR B O 1
ATOM 2823 N N . ARG B 1 44 ? -10.641 24.953 6.746 1 98.06 44 ARG B N 1
ATOM 2824 C CA . ARG B 1 44 ? -9.773 26.062 6.363 1 98.06 44 ARG B CA 1
ATOM 2825 C C . ARG B 1 44 ? -8.32 25.609 6.258 1 98.06 44 ARG B C 1
ATOM 2827 O O . ARG B 1 44 ? -7.422 26.438 6.055 1 98.06 44 ARG B O 1
ATOM 2834 N N . HIS B 1 45 ? -8.039 24.406 6.508 1 98.62 45 HIS B N 1
ATOM 2835 C CA . HIS B 1 45 ? -6.719 23.797 6.344 1 98.62 45 HIS B CA 1
ATOM 2836 C C . HIS B 1 45 ? -6.742 22.703 5.285 1 98.62 45 HIS B C 1
ATOM 2838 O O . HIS B 1 45 ? -7.496 21.734 5.406 1 98.62 45 HIS B O 1
ATOM 2844 N N . PHE B 1 46 ? -5.957 22.859 4.234 1 98.75 46 PHE B N 1
ATOM 2845 C CA . PHE B 1 46 ? -5.879 21.906 3.133 1 98.75 46 PHE B CA 1
ATOM 2846 C C . PHE B 1 46 ? -4.445 21.438 2.922 1 98.75 46 PHE B C 1
ATOM 2848 O O . PHE B 1 46 ? -3.521 22.25 2.863 1 98.75 46 PHE B O 1
ATOM 2855 N N . ASP B 1 47 ? -4.312 20.156 2.828 1 98.75 47 ASP B N 1
ATOM 2856 C CA . ASP B 1 47 ? -2.998 19.531 2.719 1 98.75 47 ASP B CA 1
ATOM 2857 C C . ASP B 1 47 ? -2.848 18.797 1.384 1 98.75 47 ASP B C 1
ATOM 2859 O O . ASP B 1 47 ? -3.713 18.016 0.999 1 98.75 47 ASP B O 1
ATOM 2863 N N . THR B 1 48 ? -1.814 19.062 0.664 1 98.19 48 THR B N 1
ATOM 2864 C CA . THR B 1 48 ? -1.469 18.406 -0.594 1 98.19 48 THR B CA 1
ATOM 2865 C C . THR B 1 48 ? 0.036 18.172 -0.687 1 98.19 48 THR B C 1
ATOM 2867 O O . THR B 1 48 ? 0.735 18.188 0.328 1 98.19 48 THR B O 1
ATOM 2870 N N . ALA B 1 49 ? 0.519 17.734 -1.798 1 98 49 ALA B N 1
ATOM 2871 C CA . ALA B 1 49 ? 1.928 17.531 -2.125 1 98 49 ALA B CA 1
ATOM 2872 C C . ALA B 1 49 ? 2.127 17.391 -3.633 1 98 49 ALA B C 1
ATOM 2874 O O . ALA B 1 49 ? 1.186 17.078 -4.367 1 98 49 ALA B O 1
ATOM 2875 N N . LYS B 1 50 ? 3.314 17.641 -4.012 1 96.12 50 LYS B N 1
ATOM 2876 C CA . LYS B 1 50 ? 3.637 17.438 -5.422 1 96.12 50 LYS B CA 1
ATOM 2877 C C . LYS B 1 50 ? 3.234 16.047 -5.883 1 96.12 50 LYS B C 1
ATOM 2879 O O . LYS B 1 50 ? 2.584 15.883 -6.922 1 96.12 50 LYS B O 1
ATOM 2884 N N . ILE B 1 51 ? 3.471 15.078 -5.051 1 94.5 51 ILE B N 1
ATOM 2885 C CA . ILE B 1 51 ? 3.344 13.688 -5.461 1 94.5 51 ILE B CA 1
ATOM 2886 C C . ILE B 1 51 ? 1.891 13.234 -5.316 1 94.5 51 ILE B C 1
ATOM 2888 O O . ILE B 1 51 ? 1.521 12.156 -5.781 1 94.5 51 ILE B O 1
ATOM 2892 N N . TYR B 1 52 ? 1.038 14.031 -4.688 1 93.69 52 TYR B N 1
ATOM 2893 C CA . TYR B 1 52 ? -0.341 13.633 -4.43 1 93.69 52 TYR B CA 1
ATOM 2894 C C . TYR B 1 52 ? -1.177 13.711 -5.703 1 93.69 52 TYR B C 1
ATOM 2896 O O . TYR B 1 52 ? -2.246 13.102 -5.785 1 93.69 52 TYR B O 1
ATOM 2904 N N . GLY B 1 53 ? -0.749 14.562 -6.676 1 90.25 53 GLY B N 1
ATOM 2905 C CA . GLY B 1 53 ? -1.507 14.75 -7.902 1 90.25 53 GLY B CA 1
ATOM 2906 C C . GLY B 1 53 ? -2.697 15.672 -7.738 1 90.25 53 GLY B C 1
ATOM 2907 O O . GLY B 1 53 ? -3.516 15.812 -8.648 1 90.25 53 GLY B O 1
ATOM 2908 N N . SER B 1 54 ? -2.818 16.281 -6.625 1 95.44 54 SER B N 1
ATOM 2909 C CA . SER B 1 54 ? -4.02 17.062 -6.344 1 95.44 54 SER B CA 1
ATOM 2910 C C . SER B 1 54 ? -3.717 18.562 -6.316 1 95.44 54 SER B C 1
ATOM 2912 O O . SER B 1 54 ? -4.617 19.375 -6.121 1 95.44 54 SER B O 1
ATOM 2914 N N . GLU B 1 55 ? -2.461 18.969 -6.531 1 97 55 GLU B N 1
ATOM 2915 C CA . GLU B 1 55 ? -2.105 20.375 -6.434 1 97 55 GLU B CA 1
ATOM 2916 C C . GLU B 1 55 ? -2.943 21.219 -7.387 1 97 55 GLU B C 1
ATOM 2918 O O . GLU B 1 55 ? -3.484 22.25 -6.992 1 97 55 GLU B O 1
ATOM 2923 N N . GLU B 1 56 ? -3.061 20.781 -8.602 1 96.88 56 GLU B N 1
ATOM 2924 C CA . GLU B 1 56 ? -3.793 21.547 -9.609 1 96.88 56 GLU B CA 1
ATOM 2925 C C . GLU B 1 56 ? -5.273 21.656 -9.25 1 96.88 56 GLU B C 1
ATOM 2927 O O . GLU B 1 56 ? -5.844 22.75 -9.273 1 96.88 56 GLU B O 1
ATOM 2932 N N . ALA B 1 57 ? -5.871 20.547 -8.922 1 97.06 57 ALA B N 1
ATOM 2933 C CA . ALA B 1 57 ? -7.293 20.531 -8.586 1 97.06 57 ALA B CA 1
ATOM 2934 C C . ALA B 1 57 ? -7.574 21.359 -7.34 1 97.06 57 ALA B C 1
ATOM 2936 O O . ALA B 1 57 ? -8.547 22.109 -7.293 1 97.06 57 ALA B O 1
ATOM 2937 N N . LEU B 1 58 ? -6.719 21.188 -6.328 1 97.88 58 LEU B N 1
ATOM 2938 C CA . LEU B 1 58 ? -6.883 21.969 -5.113 1 97.88 58 LEU B CA 1
ATOM 2939 C C . LEU B 1 58 ? -6.738 23.469 -5.406 1 97.88 58 LEU B C 1
ATOM 2941 O O . LEU B 1 58 ? -7.555 24.281 -4.957 1 97.88 58 LEU B O 1
ATOM 2945 N N . GLY B 1 59 ? -5.703 23.797 -6.18 1 98.44 59 GLY B N 1
ATOM 2946 C CA . GLY B 1 59 ? -5.52 25.188 -6.562 1 98.44 59 GLY B CA 1
ATOM 2947 C C . GLY B 1 59 ? -6.719 25.766 -7.285 1 98.44 59 GLY B C 1
ATOM 2948 O O . GLY B 1 59 ? -7.145 26.891 -6.988 1 98.44 59 GLY B O 1
ATOM 2949 N N . THR B 1 60 ? -7.23 25.047 -8.18 1 98.06 60 THR B N 1
ATOM 2950 C CA . THR B 1 60 ? -8.398 25.469 -8.938 1 98.06 60 THR B CA 1
ATOM 2951 C C . THR B 1 60 ? -9.586 25.703 -8.008 1 98.06 60 THR B C 1
ATOM 2953 O O . THR B 1 60 ? -10.25 26.75 -8.086 1 98.06 60 THR B O 1
ATOM 2956 N N . ALA B 1 61 ? -9.844 24.766 -7.148 1 98.38 61 ALA B N 1
ATOM 2957 C CA . ALA B 1 61 ? -10.961 24.875 -6.223 1 98.38 61 ALA B CA 1
ATOM 2958 C C . ALA B 1 61 ? -10.828 26.094 -5.32 1 98.38 61 ALA B C 1
ATOM 2960 O O . ALA B 1 61 ? -11.789 26.844 -5.121 1 98.38 61 ALA B O 1
ATOM 2961 N N . LEU B 1 62 ? -9.641 26.297 -4.797 1 98.56 62 LEU B N 1
ATOM 2962 C CA . LEU B 1 62 ? -9.391 27.438 -3.914 1 98.56 62 LEU B CA 1
ATOM 2963 C C . LEU B 1 62 ? -9.539 28.75 -4.668 1 98.56 62 LEU B C 1
ATOM 2965 O O . LEU B 1 62 ? -10.141 29.703 -4.16 1 98.56 62 LEU B O 1
ATOM 2969 N N . GLY B 1 63 ? -8.945 28.766 -5.883 1 98.44 63 GLY B N 1
ATOM 2970 C CA . GLY B 1 63 ? -9.086 29.969 -6.703 1 98.44 63 GLY B CA 1
ATOM 2971 C C . GLY B 1 63 ? -10.531 30.344 -6.953 1 98.44 63 GLY B C 1
ATOM 2972 O O . GLY B 1 63 ? -10.891 31.516 -6.84 1 98.44 63 GLY B O 1
ATOM 2973 N N . GLN B 1 64 ? -11.297 29.406 -7.27 1 98.31 64 GLN B N 1
ATOM 2974 C CA . GLN B 1 64 ? -12.719 29.625 -7.52 1 98.31 64 GLN B CA 1
ATOM 2975 C C . GLN B 1 64 ? -13.422 30.125 -6.258 1 98.31 64 GLN B C 1
ATOM 2977 O O . GLN B 1 64 ? -14.242 31.047 -6.316 1 98.31 64 GLN B O 1
ATOM 2982 N N . ALA B 1 65 ? -13.148 29.5 -5.164 1 98.31 65 ALA B N 1
ATOM 2983 C CA . ALA B 1 65 ? -13.773 29.875 -3.898 1 98.31 65 ALA B CA 1
ATOM 2984 C C . ALA B 1 65 ? -13.414 31.312 -3.52 1 98.31 65 ALA B C 1
ATOM 2986 O O . ALA B 1 65 ? -14.258 32.062 -3 1 98.31 65 ALA B O 1
ATOM 2987 N N . ILE B 1 66 ? -12.234 31.703 -3.779 1 97.81 66 ILE B N 1
ATOM 2988 C CA . ILE B 1 66 ? -11.773 33.062 -3.48 1 97.81 66 ILE B CA 1
ATOM 2989 C C . ILE B 1 66 ? -12.445 34.062 -4.426 1 97.81 66 ILE B C 1
ATOM 2991 O O . ILE B 1 66 ? -12.938 35.094 -3.99 1 97.81 66 ILE B O 1
ATOM 2995 N N . SER B 1 67 ? -12.461 33.719 -5.66 1 97.62 67 SER B N 1
ATOM 2996 C CA . SER B 1 67 ? -13.023 34.594 -6.676 1 97.62 67 SER B CA 1
ATOM 2997 C C . SER B 1 67 ? -14.508 34.844 -6.43 1 97.62 67 SER B C 1
ATOM 2999 O O . SER B 1 67 ? -15 35.938 -6.68 1 97.62 67 SER B O 1
ATOM 3001 N N . CYS B 1 68 ? -15.164 33.875 -5.945 1 96.88 68 CYS B N 1
ATOM 3002 C CA . CYS B 1 68 ? -16.609 34.031 -5.746 1 96.88 68 CYS B CA 1
ATOM 3003 C C . CYS B 1 68 ? -16.906 34.594 -4.367 1 96.88 68 CYS B C 1
ATOM 3005 O O . CYS B 1 68 ? -18.078 34.812 -4.016 1 96.88 68 CYS B O 1
ATOM 3007 N N . GLY B 1 69 ? -15.914 34.812 -3.557 1 96.12 69 GLY B N 1
ATOM 3008 C CA . GLY B 1 69 ? -16.078 35.5 -2.293 1 96.12 69 GLY B CA 1
ATOM 3009 C C . GLY B 1 69 ? -16.469 34.562 -1.15 1 96.12 69 GLY B C 1
ATOM 3010 O O . GLY B 1 69 ? -16.844 35.031 -0.071 1 96.12 69 GLY B O 1
ATOM 3011 N N . SER B 1 70 ? -16.359 33.281 -1.364 1 96.19 70 SER B N 1
ATOM 3012 C CA . SER B 1 70 ? -16.688 32.344 -0.307 1 96.19 70 SER B CA 1
ATOM 3013 C C . SER B 1 70 ? -15.664 32.375 0.823 1 96.19 70 SER B C 1
ATOM 3015 O O . SER B 1 70 ? -16 32.156 1.986 1 96.19 70 SER B O 1
ATOM 3017 N N . VAL B 1 71 ? -14.422 32.625 0.477 1 97.31 71 VAL B N 1
ATOM 3018 C CA . VAL B 1 71 ? -13.336 32.781 1.434 1 97.31 71 VAL B CA 1
ATOM 3019 C C . VAL B 1 71 ? -12.305 33.781 0.877 1 97.31 71 VAL B C 1
ATOM 3021 O O . VAL B 1 71 ? -12.297 34.062 -0.321 1 97.31 71 VAL B O 1
ATOM 3024 N N . GLN B 1 72 ? -11.539 34.281 1.76 1 97.69 72 GLN B N 1
ATOM 3025 C CA . GLN B 1 72 ? -10.344 35 1.373 1 97.69 72 GLN B CA 1
ATOM 3026 C C . GLN B 1 72 ? -9.102 34.125 1.457 1 97.69 72 GLN B C 1
ATOM 3028 O O . GLN B 1 72 ? -9.078 33.156 2.195 1 97.69 72 GLN B O 1
ATOM 3033 N N . ARG B 1 73 ? -8.109 34.5 0.705 1 97.81 73 ARG B N 1
ATOM 3034 C CA . ARG B 1 73 ? -6.875 33.719 0.698 1 97.81 73 ARG B CA 1
ATOM 3035 C C . ARG B 1 73 ? -6.301 33.594 2.104 1 97.81 73 ARG B C 1
ATOM 3037 O O . ARG B 1 73 ? -5.805 32.531 2.482 1 97.81 73 ARG B O 1
ATOM 3044 N N . GLU B 1 74 ? -6.43 34.594 2.914 1 96.25 74 GLU B N 1
ATOM 3045 C CA . GLU B 1 74 ? -5.836 34.656 4.246 1 96.25 74 GLU B CA 1
ATOM 3046 C C . GLU B 1 74 ? -6.617 33.781 5.23 1 96.25 74 GLU B C 1
ATOM 3048 O O . GLU B 1 74 ? -6.137 33.5 6.328 1 96.25 74 GLU B O 1
ATOM 3053 N N . ASP B 1 75 ? -7.781 33.344 4.805 1 95.56 75 ASP B N 1
ATOM 3054 C CA . ASP B 1 75 ? -8.617 32.5 5.648 1 95.56 75 ASP B CA 1
ATOM 3055 C C . ASP B 1 75 ? -8.164 31.031 5.578 1 95.56 75 ASP B C 1
ATOM 3057 O O . ASP B 1 75 ? -8.547 30.219 6.414 1 95.56 75 ASP B O 1
ATOM 3061 N N . ILE B 1 76 ? -7.387 30.75 4.555 1 97.44 76 ILE B N 1
ATOM 3062 C CA . ILE B 1 76 ? -7.094 29.359 4.246 1 97.44 76 ILE B CA 1
ATOM 3063 C C . ILE B 1 76 ? -5.625 29.062 4.543 1 97.44 76 ILE B C 1
ATOM 3065 O O . ILE B 1 76 ? -4.754 29.891 4.27 1 97.44 76 ILE B O 1
ATOM 3069 N N . PHE B 1 77 ? -5.402 27.969 5.18 1 98.56 77 PHE B N 1
ATOM 3070 C CA . PHE B 1 77 ? -4.062 27.438 5.422 1 98.56 77 PHE B CA 1
ATOM 3071 C C . PHE B 1 77 ? -3.74 26.312 4.449 1 98.56 77 PHE B C 1
ATOM 3073 O O . PHE B 1 77 ? -4.359 25.25 4.5 1 98.56 77 PHE B O 1
ATOM 3080 N N . VAL B 1 78 ? -2.764 26.469 3.555 1 98.81 78 VAL B N 1
ATOM 3081 C CA . VAL B 1 78 ? -2.449 25.484 2.527 1 98.81 78 VAL B CA 1
ATOM 3082 C C . VAL B 1 78 ? -1.048 24.922 2.762 1 98.81 78 VAL B C 1
ATOM 3084 O O . VAL B 1 78 ? -0.082 25.672 2.885 1 98.81 78 VAL B O 1
ATOM 3087 N N . THR B 1 79 ? -0.963 23.625 2.875 1 98.88 79 THR B N 1
ATOM 3088 C CA . THR B 1 79 ? 0.307 22.922 3.02 1 98.88 79 THR B CA 1
ATOM 3089 C C . THR B 1 79 ? 0.609 22.094 1.774 1 98.88 79 THR B C 1
ATOM 3091 O O . THR B 1 79 ? -0.257 21.375 1.277 1 98.88 79 THR B O 1
ATOM 3094 N N . SER B 1 80 ? 1.772 22.234 1.194 1 98.88 80 SER B N 1
ATOM 3095 C CA . SER B 1 80 ? 2.301 21.297 0.203 1 98.88 80 SER B CA 1
ATOM 3096 C C . SER B 1 80 ? 3.697 20.828 0.585 1 98.88 80 SER B C 1
ATOM 3098 O O . SER B 1 80 ? 4.184 21.125 1.677 1 98.88 80 SER B O 1
ATOM 3100 N N . LYS B 1 81 ? 4.293 19.969 -0.271 1 98.88 81 LYS B N 1
ATOM 3101 C CA . LYS B 1 81 ? 5.527 19.328 0.174 1 98.88 81 LYS B CA 1
ATOM 3102 C C . LYS B 1 81 ? 6.516 19.188 -0.978 1 98.88 81 LYS B C 1
ATOM 3104 O O . LYS B 1 81 ? 6.121 18.922 -2.115 1 98.88 81 LYS B O 1
ATOM 3109 N N . LEU B 1 82 ? 7.738 19.312 -0.589 1 98.88 82 LEU B N 1
ATOM 3110 C CA . LEU B 1 82 ? 8.875 19.062 -1.47 1 98.88 82 LEU B CA 1
ATOM 3111 C C . LEU B 1 82 ? 9.117 17.578 -1.638 1 98.88 82 LEU B C 1
ATOM 3113 O O . LEU B 1 82 ? 9.438 16.875 -0.67 1 98.88 82 LEU B O 1
ATOM 3117 N N . TRP B 1 83 ? 9 17.125 -2.863 1 98.56 83 TRP B N 1
ATOM 3118 C CA . TRP B 1 83 ? 9.234 15.719 -3.141 1 98.56 83 TRP B CA 1
ATOM 3119 C C . TRP B 1 83 ? 10.727 15.406 -3.133 1 98.56 83 TRP B C 1
ATOM 3121 O O . TRP B 1 83 ? 11.555 16.281 -3.396 1 98.56 83 TRP B O 1
ATOM 3131 N N . SER B 1 84 ? 11.055 14.188 -2.934 1 98.56 84 SER B N 1
ATOM 3132 C CA . SER B 1 84 ? 12.422 13.734 -2.699 1 98.56 84 SER B CA 1
ATOM 3133 C C . SER B 1 84 ? 13.297 13.953 -3.928 1 98.56 84 SER B C 1
ATOM 3135 O O . SER B 1 84 ? 14.508 14.141 -3.807 1 98.56 84 SER B O 1
ATOM 3137 N N . SER B 1 85 ? 12.727 13.961 -5.086 1 98.38 85 SER B N 1
ATOM 3138 C CA . SER B 1 85 ? 13.508 14.125 -6.312 1 98.38 85 SER B CA 1
ATOM 3139 C C . SER B 1 85 ? 13.867 15.594 -6.547 1 98.38 85 SER B C 1
ATOM 3141 O O . SER B 1 85 ? 14.633 15.906 -7.453 1 98.38 85 SER B O 1
ATOM 3143 N N . ASP B 1 86 ? 13.336 16.469 -5.73 1 98.69 86 ASP B N 1
ATOM 3144 C CA . ASP B 1 86 ? 13.555 17.906 -5.914 1 98.69 86 ASP B CA 1
ATOM 3145 C C . ASP B 1 86 ? 14.422 18.469 -4.793 1 98.69 86 ASP B C 1
ATOM 3147 O O . ASP B 1 86 ? 14.586 19.688 -4.688 1 98.69 86 ASP B O 1
ATOM 3151 N N . HIS B 1 87 ? 14.977 17.641 -3.996 1 98.5 87 HIS B N 1
ATOM 3152 C CA . HIS B 1 87 ? 15.758 18.078 -2.852 1 98.5 87 HIS B CA 1
ATOM 3153 C C . HIS B 1 87 ? 16.922 18.953 -3.293 1 98.5 87 HIS B C 1
ATOM 3155 O O . HIS B 1 87 ? 17.422 19.781 -2.518 1 98.5 87 HIS B O 1
ATOM 3161 N N . HIS B 1 88 ? 17.391 18.781 -4.508 1 97.81 88 HIS B N 1
ATOM 3162 C CA . HIS B 1 88 ? 18.531 19.531 -5.023 1 97.81 88 HIS B CA 1
ATOM 3163 C C . HIS B 1 88 ? 18.156 20.969 -5.348 1 97.81 88 HIS B C 1
ATOM 3165 O O . HIS B 1 88 ? 19.031 21.828 -5.5 1 97.81 88 HIS B O 1
ATOM 3171 N N . ASP B 1 89 ? 16.875 21.266 -5.434 1 98.62 89 ASP B N 1
ATOM 3172 C CA . ASP B 1 89 ? 16.453 22.594 -5.84 1 98.62 89 ASP B CA 1
ATOM 3173 C C . ASP B 1 89 ? 15.055 22.922 -5.312 1 98.62 89 ASP B C 1
ATOM 3175 O O . ASP B 1 89 ? 14.117 23.094 -6.09 1 98.62 89 ASP B O 1
ATOM 3179 N N . PRO B 1 90 ? 14.961 23.188 -4.016 1 98.81 90 PRO B N 1
ATOM 3180 C CA . PRO B 1 90 ? 13.656 23.469 -3.414 1 98.81 90 PRO B CA 1
ATOM 3181 C C . PRO B 1 90 ? 13 24.719 -3.996 1 98.81 90 PRO B C 1
ATOM 3183 O O . PRO B 1 90 ? 11.773 24.781 -4.105 1 98.81 90 PRO B O 1
ATOM 3186 N N . ILE B 1 91 ? 13.719 25.703 -4.438 1 98.88 91 ILE B N 1
ATOM 3187 C CA . ILE B 1 91 ? 13.172 26.969 -4.945 1 98.88 91 ILE B CA 1
ATOM 3188 C C . ILE B 1 91 ? 12.398 26.703 -6.238 1 98.88 91 ILE B C 1
ATOM 3190 O O . ILE B 1 91 ? 11.242 27.109 -6.371 1 98.88 91 ILE B O 1
ATOM 3194 N N . SER B 1 92 ? 13.047 26.016 -7.168 1 98.81 92 SER B N 1
ATOM 3195 C CA . SER B 1 92 ? 12.375 25.688 -8.422 1 98.81 92 SER B CA 1
ATOM 3196 C C . SER B 1 92 ? 11.148 24.812 -8.18 1 98.81 92 SER B C 1
ATOM 3198 O O . SER B 1 92 ? 10.125 24.984 -8.836 1 98.81 92 SER B O 1
ATOM 3200 N N . ALA B 1 93 ? 11.273 23.906 -7.254 1 98.81 93 ALA B N 1
ATOM 3201 C CA . ALA B 1 93 ? 10.172 23 -6.938 1 98.81 93 ALA B CA 1
ATOM 3202 C C . ALA B 1 93 ? 8.969 23.766 -6.398 1 98.81 93 ALA B C 1
ATOM 3204 O O . ALA B 1 93 ? 7.84 23.562 -6.852 1 98.81 93 ALA B O 1
ATOM 3205 N N . LEU B 1 94 ? 9.203 24.625 -5.465 1 98.94 94 LEU B N 1
ATOM 3206 C CA . LEU B 1 94 ? 8.102 25.391 -4.875 1 98.94 94 LEU B CA 1
ATOM 3207 C C . LEU B 1 94 ? 7.512 26.359 -5.891 1 98.94 94 LEU B C 1
ATOM 3209 O O . LEU B 1 94 ? 6.297 26.562 -5.93 1 98.94 94 LEU B O 1
ATOM 3213 N N . THR B 1 95 ? 8.359 27 -6.719 1 98.88 95 THR B N 1
ATOM 3214 C CA . THR B 1 95 ? 7.859 27.875 -7.77 1 98.88 95 THR B CA 1
ATOM 3215 C C . THR B 1 95 ? 6.898 27.141 -8.695 1 98.88 95 THR B C 1
ATOM 3217 O O . THR B 1 95 ? 5.836 27.656 -9.039 1 98.88 95 THR B O 1
ATOM 3220 N N . GLN B 1 96 ? 7.262 25.969 -9.023 1 98.69 96 GLN B N 1
ATOM 3221 C CA . GLN B 1 96 ? 6.398 25.156 -9.875 1 98.69 96 GLN B CA 1
ATOM 3222 C C . GLN B 1 96 ? 5.105 24.797 -9.156 1 98.69 96 GLN B C 1
ATOM 3224 O O . GLN B 1 96 ? 4.031 24.781 -9.758 1 98.69 96 GLN B O 1
ATOM 3229 N N . THR B 1 97 ? 5.211 24.375 -7.887 1 98.75 97 THR B N 1
ATOM 3230 C CA . THR B 1 97 ? 4.035 24.078 -7.074 1 98.75 97 THR B CA 1
ATOM 3231 C C . THR B 1 97 ? 3.068 25.266 -7.074 1 98.75 97 THR B C 1
ATOM 3233 O O . THR B 1 97 ? 1.87 25.094 -7.305 1 98.75 97 THR B O 1
ATOM 3236 N N . LEU B 1 98 ? 3.574 26.453 -6.82 1 98.88 98 LEU B N 1
ATOM 3237 C CA . LEU B 1 98 ? 2.756 27.656 -6.773 1 98.88 98 LEU B CA 1
ATOM 3238 C C . LEU B 1 98 ? 2.117 27.938 -8.133 1 98.88 98 LEU B C 1
ATOM 3240 O O . LEU B 1 98 ? 0.941 28.297 -8.203 1 98.88 98 LEU B O 1
ATOM 3244 N N . LYS B 1 99 ? 2.9 27.781 -9.203 1 98.75 99 LYS B N 1
ATOM 3245 C CA . LYS B 1 99 ? 2.365 27.938 -10.555 1 98.75 99 LYS B CA 1
ATOM 3246 C C . LYS B 1 99 ? 1.23 26.953 -10.82 1 98.75 99 LYS B C 1
ATOM 3248 O O . LYS B 1 99 ? 0.175 27.328 -11.328 1 98.75 99 LYS B O 1
ATOM 3253 N N . THR B 1 100 ? 1.435 25.719 -10.469 1 98.19 100 THR B N 1
ATOM 3254 C CA . THR B 1 100 ? 0.453 24.656 -10.664 1 98.19 100 THR B CA 1
ATOM 3255 C C . THR B 1 100 ? -0.832 24.969 -9.898 1 98.19 100 THR B C 1
ATOM 3257 O O . THR B 1 100 ? -1.932 24.75 -10.414 1 98.19 100 THR B O 1
ATOM 3260 N N . MET B 1 101 ? -0.708 25.484 -8.703 1 98.56 101 MET B N 1
ATOM 3261 C CA . MET B 1 101 ? -1.855 25.719 -7.832 1 98.56 101 MET B CA 1
ATOM 3262 C C . MET B 1 101 ? -2.502 27.062 -8.125 1 98.56 101 MET B C 1
ATOM 3264 O O . MET B 1 101 ? -3.631 27.328 -7.699 1 98.56 101 MET B O 1
ATOM 3268 N N . GLY B 1 102 ? -1.784 27.906 -8.805 1 98.44 102 GLY B N 1
ATOM 3269 C CA . GLY B 1 102 ? -2.275 29.266 -9.039 1 98.44 102 GLY B CA 1
ATOM 3270 C C . GLY B 1 102 ? -2.293 30.109 -7.781 1 98.44 102 GLY B C 1
ATOM 3271 O O . GLY B 1 102 ? -3.232 30.875 -7.555 1 98.44 102 GLY B O 1
ATOM 3272 N N . LEU B 1 103 ? -1.316 29.938 -6.914 1 98.62 103 LEU B N 1
ATOM 3273 C CA . LEU B 1 103 ? -1.214 30.688 -5.664 1 98.62 103 LEU B CA 1
ATOM 3274 C C . LEU B 1 103 ? 0.059 31.516 -5.633 1 98.62 103 LEU B C 1
ATOM 3276 O O . LEU B 1 103 ? 1.045 31.188 -6.293 1 98.62 103 LEU B O 1
ATOM 3280 N N . GLU B 1 104 ? 0.055 32.5 -4.859 1 98.31 104 GLU B N 1
ATOM 3281 C CA . GLU B 1 104 ? 1.221 33.375 -4.699 1 98.31 104 GLU B CA 1
ATOM 3282 C C . GLU B 1 104 ? 2.156 32.844 -3.615 1 98.31 104 GLU B C 1
ATOM 3284 O O . GLU B 1 104 ? 3.367 33.062 -3.666 1 98.31 104 GLU B O 1
ATOM 3289 N N . TYR B 1 105 ? 1.639 32.188 -2.637 1 98.69 105 TYR B N 1
ATOM 3290 C CA . TYR B 1 105 ? 2.42 31.609 -1.542 1 98.69 105 TYR B CA 1
ATOM 3291 C C . TYR B 1 105 ? 1.724 30.406 -0.941 1 98.69 105 TYR B C 1
ATOM 3293 O O . TYR B 1 105 ? 0.528 30.188 -1.157 1 98.69 105 TYR B O 1
ATOM 3301 N N . LEU B 1 106 ? 2.465 29.609 -0.246 1 98.75 106 LEU B N 1
ATOM 3302 C CA . LEU B 1 106 ? 1.944 28.578 0.64 1 98.75 106 LEU B CA 1
ATOM 3303 C C . LEU B 1 106 ? 2 29.031 2.096 1 98.75 106 LEU B C 1
ATOM 3305 O O . LEU B 1 106 ? 2.867 29.812 2.471 1 98.75 106 LEU B O 1
ATOM 3309 N N . ASP B 1 107 ? 1.063 28.531 2.877 1 98.75 107 ASP B N 1
ATOM 3310 C CA . ASP B 1 107 ? 1.159 28.766 4.316 1 98.75 107 ASP B CA 1
ATOM 3311 C C . ASP B 1 107 ? 2.242 27.891 4.945 1 98.75 107 ASP B C 1
ATOM 3313 O O . ASP B 1 107 ? 2.922 28.328 5.883 1 98.75 107 ASP B O 1
ATOM 3317 N N . SER B 1 108 ? 2.398 26.703 4.445 1 98.75 108 SER B N 1
ATOM 3318 C CA . SER B 1 108 ? 3.414 25.797 4.949 1 98.75 108 SER B CA 1
ATOM 3319 C C . SER B 1 108 ? 3.998 24.938 3.828 1 98.75 108 SER B C 1
ATOM 3321 O O . SER B 1 108 ? 3.262 24.438 2.979 1 98.75 108 SER B O 1
ATOM 3323 N N . TYR B 1 109 ? 5.328 24.875 3.764 1 98.94 109 TYR B N 1
ATOM 3324 C CA . TYR B 1 109 ? 6.047 24.031 2.816 1 98.94 109 TYR B CA 1
ATOM 3325 C C . TYR B 1 109 ? 6.957 23.047 3.543 1 98.94 109 TYR B C 1
ATOM 3327 O O . TYR B 1 109 ? 7.797 23.453 4.352 1 98.94 109 TYR B O 1
ATOM 3335 N N . LEU B 1 110 ? 6.762 21.719 3.301 1 98.94 110 LEU B N 1
ATOM 3336 C CA . LEU B 1 110 ? 7.441 20.703 4.094 1 98.94 110 LEU B CA 1
ATOM 3337 C C . LEU B 1 110 ? 8.352 19.844 3.219 1 98.94 110 LEU B C 1
ATOM 3339 O O . LEU B 1 110 ? 7.996 19.516 2.086 1 98.94 110 LEU B O 1
ATOM 3343 N N . VAL B 1 111 ? 9.492 19.453 3.748 1 98.94 111 VAL B N 1
ATOM 3344 C CA . VAL B 1 111 ? 10.234 18.344 3.16 1 98.94 111 VAL B CA 1
ATOM 3345 C C . VAL B 1 111 ? 9.453 17.047 3.346 1 98.94 111 VAL B C 1
ATOM 3347 O O . VAL B 1 111 ? 9.219 16.625 4.477 1 98.94 111 VAL B O 1
ATOM 3350 N N . HIS B 1 112 ? 9.125 16.359 2.283 1 98.81 112 HIS B N 1
ATOM 3351 C CA . HIS B 1 112 ? 8.156 15.281 2.322 1 98.81 112 HIS B CA 1
ATOM 3352 C C . HIS B 1 112 ? 8.727 14.047 3.012 1 98.81 112 HIS B C 1
ATOM 3354 O O . HIS B 1 112 ? 8.016 13.352 3.738 1 98.81 112 HIS B O 1
ATOM 3360 N N . TRP B 1 113 ? 9.922 13.672 2.721 1 98.69 113 TRP B N 1
ATOM 3361 C CA . TRP B 1 113 ? 10.656 12.555 3.299 1 98.69 113 TRP B CA 1
ATOM 3362 C C . TRP B 1 113 ? 12.117 12.922 3.523 1 98.69 113 TRP B C 1
ATOM 3364 O O . TRP B 1 113 ? 12.688 13.727 2.777 1 98.69 113 TRP B O 1
ATOM 3374 N N . PRO B 1 114 ? 12.742 12.383 4.559 1 98.5 114 PRO B N 1
ATOM 3375 C CA . PRO B 1 114 ? 14.172 12.625 4.766 1 98.5 114 PRO B CA 1
ATOM 3376 C C . PRO B 1 114 ? 15.047 11.758 3.873 1 98.5 114 PRO B C 1
ATOM 3378 O O . PRO B 1 114 ? 16 11.141 4.355 1 98.5 114 PRO B O 1
ATOM 3381 N N . ILE B 1 115 ? 14.734 11.734 2.604 1 98.25 115 ILE B N 1
ATOM 3382 C CA . ILE B 1 115 ? 15.5 10.953 1.645 1 98.25 115 ILE B CA 1
ATOM 3383 C C . ILE B 1 115 ? 15.555 11.68 0.305 1 98.25 115 ILE B C 1
ATOM 3385 O O . ILE B 1 115 ? 14.578 12.305 -0.109 1 98.25 115 ILE B O 1
ATOM 3389 N N . LYS B 1 116 ? 16.734 11.625 -0.338 1 98.19 116 LYS B N 1
ATOM 3390 C CA . LYS B 1 116 ? 16.953 12.273 -1.628 1 98.19 116 LYS B CA 1
ATOM 3391 C C . LYS B 1 116 ? 16.922 11.258 -2.766 1 98.19 116 LYS B C 1
ATOM 3393 O O . LYS B 1 116 ? 17.562 10.211 -2.682 1 98.19 116 LYS B O 1
ATOM 3398 N N . LEU B 1 117 ? 16.109 11.516 -3.758 1 98.19 117 LEU B N 1
ATOM 3399 C CA . LEU B 1 117 ? 16.047 10.703 -4.969 1 98.19 117 LEU B CA 1
ATOM 3400 C C . LEU B 1 117 ? 16.656 11.445 -6.152 1 98.19 117 LEU B C 1
ATOM 3402 O O . LEU B 1 117 ? 16.859 12.664 -6.094 1 98.19 117 LEU B O 1
ATOM 3406 N N . LYS B 1 118 ? 16.953 10.672 -7.184 1 97.75 118 LYS B N 1
ATOM 3407 C CA . LYS B 1 118 ? 17.469 11.289 -8.406 1 97.75 118 LYS B CA 1
ATOM 3408 C C . LYS B 1 118 ? 16.438 12.211 -9.031 1 97.75 118 LYS B C 1
ATOM 3410 O O . LYS B 1 118 ? 15.234 11.945 -8.969 1 97.75 118 LYS B O 1
ATOM 3415 N N . PRO B 1 119 ? 16.938 13.312 -9.648 1 97.12 119 PRO B N 1
ATOM 3416 C CA . PRO B 1 119 ? 15.992 14.227 -10.297 1 97.12 119 PRO B CA 1
ATOM 3417 C C . PRO B 1 119 ? 15.102 13.531 -11.328 1 97.12 119 PRO B C 1
ATOM 3419 O O . PRO B 1 119 ? 15.57 12.648 -12.055 1 97.12 119 PRO B O 1
ATOM 3422 N N . GLY B 1 120 ? 13.875 13.891 -11.352 1 94.5 120 GLY B N 1
ATOM 3423 C CA . GLY B 1 120 ? 12.977 13.375 -12.367 1 94.5 120 GLY B CA 1
ATOM 3424 C C . GLY B 1 120 ? 12.125 12.219 -11.891 1 94.5 120 GLY B C 1
ATOM 3425 O O . GLY B 1 120 ? 11.141 11.852 -12.531 1 94.5 120 GLY B O 1
ATOM 3426 N N . VAL B 1 121 ? 12.43 11.656 -10.703 1 94.44 121 VAL B N 1
ATOM 3427 C CA . VAL B 1 121 ? 11.609 10.586 -10.148 1 94.44 121 VAL B CA 1
ATOM 3428 C C . VAL B 1 121 ? 10.25 11.148 -9.734 1 94.44 121 VAL B C 1
ATOM 3430 O O . VAL B 1 121 ? 10.172 12.047 -8.891 1 94.44 121 VAL B O 1
ATOM 3433 N N . SER B 1 122 ? 9.195 10.617 -10.273 1 89.81 122 SER B N 1
ATOM 3434 C CA . SER B 1 122 ? 7.875 11.203 -10.039 1 89.81 122 SER B CA 1
ATOM 3435 C C . SER B 1 122 ? 6.918 10.18 -9.438 1 89.81 122 SER B C 1
ATOM 3437 O O . SER B 1 122 ? 5.742 10.477 -9.219 1 89.81 122 SER B O 1
ATOM 3439 N N . GLU B 1 123 ? 7.418 8.961 -9.133 1 89.25 123 GLU B N 1
ATOM 3440 C CA . GLU B 1 123 ? 6.594 7.926 -8.523 1 89.25 123 GLU B CA 1
ATOM 3441 C C . GLU B 1 123 ? 6.746 7.918 -7.004 1 89.25 123 GLU B C 1
ATOM 3443 O O . GLU B 1 123 ? 7.832 8.18 -6.484 1 89.25 123 GLU B O 1
ATOM 3448 N N . PRO B 1 124 ? 5.637 7.578 -6.312 1 89.88 124 PRO B N 1
ATOM 3449 C CA . PRO B 1 124 ? 5.707 7.555 -4.848 1 89.88 124 PRO B CA 1
ATOM 3450 C C . PRO B 1 124 ? 6.664 6.492 -4.316 1 89.88 124 PRO B C 1
ATOM 3452 O O . PRO B 1 124 ? 7.258 6.668 -3.252 1 89.88 124 PRO B O 1
ATOM 3455 N N . VAL B 1 125 ? 6.773 5.402 -5.027 1 91 125 VAL B N 1
ATOM 3456 C CA . VAL B 1 125 ? 7.684 4.316 -4.672 1 91 125 VAL B CA 1
ATOM 3457 C C . VAL B 1 125 ? 8.859 4.293 -5.648 1 91 125 VAL B C 1
ATOM 3459 O O . VAL B 1 125 ? 8.688 3.967 -6.828 1 91 125 VAL B O 1
ATOM 3462 N N . PRO B 1 126 ? 10.016 4.555 -5.137 1 93.5 126 PRO B N 1
ATOM 3463 C CA . PRO B 1 126 ? 11.156 4.621 -6.051 1 93.5 126 PRO B CA 1
ATOM 3464 C C . PRO B 1 126 ? 11.672 3.242 -6.461 1 93.5 126 PRO B C 1
ATOM 3466 O O . PRO B 1 126 ? 11.594 2.295 -5.676 1 93.5 126 PRO B O 1
ATOM 3469 N N . LYS B 1 127 ? 12.195 3.18 -7.668 1 89.06 127 LYS B N 1
ATOM 3470 C CA . LYS B 1 127 ? 12.953 2.014 -8.102 1 89.06 127 LYS B CA 1
ATOM 3471 C C . LYS B 1 127 ? 14.32 1.961 -7.418 1 89.06 127 LYS B C 1
ATOM 3473 O O . LYS B 1 127 ? 14.781 2.963 -6.871 1 89.06 127 LYS B O 1
ATOM 3478 N N . GLU B 1 128 ? 14.961 0.895 -7.445 1 88.12 128 GLU B N 1
ATOM 3479 C CA . GLU B 1 128 ? 16.203 0.657 -6.727 1 88.12 128 GLU B CA 1
ATOM 3480 C C . GLU B 1 128 ? 17.297 1.616 -7.188 1 88.12 128 GLU B C 1
ATOM 3482 O O . GLU B 1 128 ? 18.141 2.041 -6.387 1 88.12 128 GLU B O 1
ATOM 3487 N N . ASP B 1 129 ? 17.297 1.958 -8.453 1 90.38 129 ASP B N 1
ATOM 3488 C CA . ASP B 1 129 ? 18.375 2.77 -8.992 1 90.38 129 ASP B CA 1
ATOM 3489 C C . ASP B 1 129 ? 18.047 4.258 -8.914 1 90.38 129 ASP B C 1
ATOM 3491 O O . ASP B 1 129 ? 18.766 5.09 -9.469 1 90.38 129 ASP B O 1
ATOM 3495 N N . GLU B 1 130 ? 17.078 4.598 -8.172 1 95.5 130 GLU B N 1
ATOM 3496 C CA . GLU B 1 130 ? 16.594 5.98 -8.195 1 95.5 130 GLU B CA 1
ATOM 3497 C C . GLU B 1 130 ? 16.984 6.719 -6.922 1 95.5 130 GLU B C 1
ATOM 3499 O O . GLU B 1 130 ? 16.672 7.898 -6.762 1 95.5 130 GLU B O 1
ATOM 3504 N N . PHE B 1 131 ? 17.75 6.078 -6.117 1 97.06 131 PHE B N 1
ATOM 3505 C CA . PHE B 1 131 ? 18.188 6.68 -4.863 1 97.06 131 PHE B CA 1
ATOM 3506 C C . PHE B 1 131 ? 19.484 7.453 -5.055 1 97.06 131 PHE B C 1
ATOM 3508 O O . PHE B 1 131 ? 20.328 7.062 -5.863 1 97.06 131 PHE B O 1
ATOM 3515 N N . GLU B 1 132 ? 19.594 8.531 -4.352 1 97.25 132 GLU B N 1
ATOM 3516 C CA . GLU B 1 132 ? 20.906 9.172 -4.176 1 97.25 132 GLU B CA 1
ATOM 3517 C C . GLU B 1 132 ? 21.609 8.648 -2.926 1 97.25 132 GLU B C 1
ATOM 3519 O O . GLU B 1 132 ? 20.969 8.398 -1.905 1 97.25 132 GLU B O 1
ATOM 3524 N N . LYS B 1 133 ? 22.906 8.547 -3.018 1 93.19 133 LYS B N 1
ATOM 3525 C CA . LYS B 1 133 ? 23.672 7.984 -1.913 1 93.19 133 LYS B CA 1
ATOM 3526 C C . LYS B 1 133 ? 23.75 8.961 -0.741 1 93.19 133 LYS B C 1
ATOM 3528 O O . LYS B 1 133 ? 23.703 8.547 0.42 1 93.19 133 LYS B O 1
ATOM 3533 N N . ASP B 1 134 ? 23.844 10.211 -1.055 1 94.56 134 ASP B N 1
ATOM 3534 C CA . ASP B 1 134 ? 23.906 11.25 -0.033 1 94.56 134 ASP B CA 1
ATOM 3535 C C . ASP B 1 134 ? 22.531 11.859 0.219 1 94.56 134 ASP B C 1
ATOM 3537 O O . ASP B 1 134 ? 21.844 12.266 -0.722 1 94.56 134 ASP B O 1
ATOM 3541 N N . LEU B 1 135 ? 22.172 11.969 1.458 1 95.56 135 LEU B N 1
ATOM 3542 C CA . LEU B 1 135 ? 20.859 12.516 1.805 1 95.56 135 LEU B CA 1
ATOM 3543 C C . LEU B 1 135 ? 20.812 14.016 1.513 1 95.56 135 LEU B C 1
ATOM 3545 O O . LEU B 1 135 ? 19.781 14.531 1.089 1 95.56 135 LEU B O 1
ATOM 3549 N N . GLY B 1 136 ? 21.922 14.711 1.832 1 96.94 136 GLY B N 1
ATOM 3550 C CA . GLY B 1 136 ? 22.031 16.125 1.529 1 96.94 136 GLY B CA 1
ATOM 3551 C C . GLY B 1 136 ? 20.969 16.969 2.209 1 96.94 136 GLY B C 1
ATOM 3552 O O . GLY B 1 136 ? 20.453 17.922 1.618 1 96.94 136 GLY B O 1
ATOM 3553 N N . ILE B 1 137 ? 20.594 16.625 3.42 1 98 137 ILE B N 1
ATOM 3554 C CA . ILE B 1 137 ? 19.484 17.25 4.109 1 98 137 ILE B CA 1
ATOM 3555 C C . ILE B 1 137 ? 19.828 18.719 4.41 1 98 137 ILE B C 1
ATOM 3557 O O . ILE B 1 137 ? 18.953 19.594 4.352 1 98 137 ILE B O 1
ATOM 3561 N N . GLU B 1 138 ? 21.109 18.969 4.719 1 98.19 138 GLU B N 1
ATOM 3562 C CA . GLU B 1 138 ? 21.516 20.328 5.031 1 98.19 138 GLU B CA 1
ATOM 3563 C C . GLU B 1 138 ? 21.312 21.25 3.83 1 98.19 138 GLU B C 1
ATOM 3565 O O . GLU B 1 138 ? 20.734 22.328 3.965 1 98.19 138 GLU B O 1
ATOM 3570 N N . GLU B 1 139 ? 21.766 20.812 2.699 1 98.12 139 GLU B N 1
ATOM 3571 C CA . GLU B 1 139 ? 21.578 21.594 1.479 1 98.12 139 GLU B CA 1
ATOM 3572 C C . GLU B 1 139 ? 20.094 21.766 1.154 1 98.12 139 GLU B C 1
ATOM 3574 O O . GLU B 1 139 ? 19.656 22.844 0.736 1 98.12 139 GLU B O 1
ATOM 3579 N N . THR B 1 140 ? 19.328 20.734 1.308 1 98.75 140 THR B N 1
ATOM 3580 C CA . THR B 1 140 ? 17.875 20.781 1.097 1 98.75 140 THR B CA 1
ATOM 3581 C C . THR B 1 140 ? 17.234 21.828 1.989 1 98.75 140 THR B C 1
ATOM 3583 O O . THR B 1 140 ? 16.438 22.641 1.521 1 98.75 140 THR B O 1
ATOM 3586 N N . TRP B 1 141 ? 17.625 21.797 3.264 1 98.88 141 TRP B N 1
ATOM 3587 C CA . TRP B 1 141 ? 17.031 22.719 4.223 1 98.88 141 TRP B CA 1
ATOM 3588 C C . TRP B 1 141 ? 17.406 24.156 3.91 1 98.88 141 TRP B C 1
ATOM 3590 O O . TRP B 1 141 ? 16.594 25.078 4.047 1 98.88 141 TRP B O 1
ATOM 3600 N N . GLN B 1 142 ? 18.656 24.391 3.496 1 98.81 142 GLN B N 1
ATOM 3601 C CA . GLN B 1 142 ? 19.062 25.719 3.074 1 98.81 142 GLN B CA 1
ATOM 3602 C C . GLN B 1 142 ? 18.188 26.234 1.939 1 98.81 142 GLN B C 1
ATOM 3604 O O . GLN B 1 142 ? 17.828 27.422 1.909 1 98.81 142 GLN B O 1
ATOM 3609 N N . GLY B 1 143 ? 17.875 25.328 1.002 1 98.88 143 GLY B N 1
ATOM 3610 C CA . GLY B 1 143 ? 16.953 25.672 -0.057 1 98.88 143 GLY B CA 1
ATOM 3611 C C . GLY B 1 143 ? 15.562 26.031 0.459 1 98.88 143 GLY B C 1
ATOM 3612 O O . GLY B 1 143 ? 14.938 26.969 -0.027 1 98.88 143 GLY B O 1
ATOM 3613 N N . MET B 1 144 ? 15.102 25.297 1.468 1 98.94 144 MET B N 1
ATOM 3614 C CA . MET B 1 144 ? 13.82 25.594 2.107 1 98.94 144 MET B CA 1
ATOM 3615 C C . MET B 1 144 ? 13.844 26.969 2.758 1 98.94 144 MET B C 1
ATOM 3617 O O . MET B 1 144 ? 12.891 27.734 2.629 1 98.94 144 MET B O 1
ATOM 3621 N N . GLU B 1 145 ? 14.898 27.281 3.432 1 98.88 145 GLU B N 1
ATOM 3622 C CA . GLU B 1 145 ? 15.039 28.578 4.078 1 98.88 145 GLU B CA 1
ATOM 3623 C C . GLU B 1 145 ? 15.016 29.719 3.055 1 98.88 145 GLU B C 1
ATOM 3625 O O . GLU B 1 145 ? 14.453 30.781 3.314 1 98.88 145 GLU B O 1
ATOM 3630 N N . ARG B 1 146 ? 15.625 29.5 1.918 1 98.88 146 ARG B N 1
ATOM 3631 C CA . ARG B 1 146 ? 15.594 30.5 0.861 1 98.88 146 ARG B CA 1
ATOM 3632 C C . ARG B 1 146 ? 14.172 30.719 0.351 1 98.88 146 ARG B C 1
ATOM 3634 O O . ARG B 1 146 ? 13.789 31.844 0.031 1 98.88 146 ARG B O 1
ATOM 3641 N N . CYS B 1 147 ? 13.391 29.609 0.208 1 98.88 147 CYS B N 1
ATOM 3642 C CA . CYS B 1 147 ? 11.984 29.734 -0.165 1 98.88 147 CYS B CA 1
ATOM 3643 C C . CYS B 1 147 ? 11.25 30.656 0.792 1 98.88 147 CYS B C 1
ATOM 3645 O O . CYS B 1 147 ? 10.445 31.484 0.363 1 98.88 147 CYS B O 1
ATOM 3647 N N . LEU B 1 148 ? 11.508 30.5 2.09 1 98.69 148 LEU B N 1
ATOM 3648 C CA . LEU B 1 148 ? 10.898 31.328 3.125 1 98.69 148 LEU B CA 1
ATOM 3649 C C . LEU B 1 148 ? 11.328 32.781 2.988 1 98.69 148 LEU B C 1
ATOM 3651 O O . LEU B 1 148 ? 10.5 33.688 3.045 1 98.69 148 LEU B O 1
ATOM 3655 N N . GLU B 1 149 ? 12.578 33 2.748 1 98.5 149 GLU B N 1
ATOM 3656 C CA . GLU B 1 149 ? 13.141 34.344 2.604 1 98.5 149 GLU B CA 1
ATOM 3657 C C . GLU B 1 149 ? 12.539 35.062 1.403 1 98.5 149 GLU B C 1
ATOM 3659 O O . GLU B 1 149 ? 12.312 36.281 1.45 1 98.5 149 GLU B O 1
ATOM 3664 N N . MET B 1 150 ? 12.305 34.312 0.39 1 98.69 150 MET B N 1
ATOM 3665 C CA . MET B 1 150 ? 11.805 34.875 -0.859 1 98.69 150 MET B CA 1
ATOM 3666 C C . MET B 1 150 ? 10.305 35.156 -0.778 1 98.69 150 MET B C 1
ATOM 3668 O O . MET B 1 150 ? 9.719 35.719 -1.704 1 98.69 150 MET B O 1
ATOM 3672 N N . GLY B 1 151 ? 9.648 34.688 0.294 1 98.38 151 GLY B N 1
ATOM 3673 C CA . GLY B 1 151 ? 8.234 34.938 0.505 1 98.38 151 GLY B CA 1
ATOM 3674 C C . GLY B 1 151 ? 7.332 33.969 -0.232 1 98.38 151 GLY B C 1
ATOM 3675 O O . GLY B 1 151 ? 6.129 34.219 -0.352 1 98.38 151 GLY B O 1
ATOM 3676 N N . LEU B 1 152 ? 7.875 32.844 -0.75 1 98.81 152 LEU B N 1
ATOM 3677 C CA . LEU B 1 152 ? 7.098 31.859 -1.486 1 98.81 152 LEU B CA 1
ATOM 3678 C C . LEU B 1 152 ? 6.25 31.016 -0.536 1 98.81 152 LEU B C 1
ATOM 3680 O O . LEU B 1 152 ? 5.301 30.359 -0.964 1 98.81 152 LEU B O 1
ATOM 3684 N N . CYS B 1 153 ? 6.625 31 0.722 1 98.69 153 CYS B N 1
ATOM 3685 C CA . CYS B 1 153 ? 5.871 30.344 1.787 1 98.69 153 CYS B CA 1
ATOM 3686 C C . CYS B 1 153 ? 5.988 31.125 3.094 1 98.69 153 CYS B C 1
ATOM 3688 O O . CYS B 1 153 ? 6.879 31.969 3.242 1 98.69 153 CYS B O 1
ATOM 3690 N N . ARG B 1 154 ? 5.043 30.875 3.994 1 98.19 154 ARG B N 1
ATOM 3691 C CA . ARG B 1 154 ? 5.004 31.609 5.25 1 98.19 154 ARG B CA 1
ATOM 3692 C C . ARG B 1 154 ? 5.672 30.828 6.371 1 98.19 154 ARG B C 1
ATOM 3694 O O . ARG B 1 154 ? 6.008 31.391 7.418 1 98.19 154 ARG B O 1
ATOM 3701 N N . SER B 1 155 ? 5.832 29.578 6.188 1 98.44 155 SER B N 1
ATOM 3702 C CA . SER B 1 155 ? 6.555 28.703 7.113 1 98.44 155 SER B CA 1
ATOM 3703 C C . SER B 1 155 ? 7.141 27.5 6.395 1 98.44 155 SER B C 1
ATOM 3705 O O . SER B 1 155 ? 6.664 27.109 5.324 1 98.44 155 SER B O 1
ATOM 3707 N N .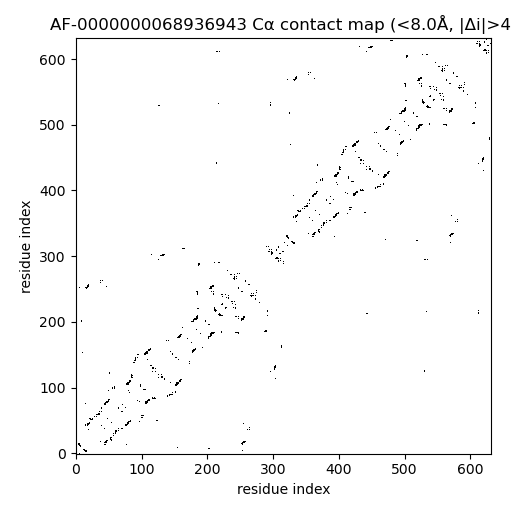 ILE B 1 156 ? 8.195 26.906 6.945 1 98.81 156 ILE B N 1
ATOM 3708 C CA . ILE B 1 156 ? 8.805 25.703 6.41 1 98.81 156 ILE B CA 1
ATOM 3709 C C . ILE B 1 156 ? 8.883 24.641 7.504 1 98.81 156 ILE B C 1
ATOM 3711 O O . ILE B 1 156 ? 8.93 24.953 8.695 1 98.81 156 ILE B O 1
ATOM 3715 N N . GLY B 1 157 ? 8.766 23.422 7.137 1 98.88 157 GLY B N 1
ATOM 3716 C CA . GLY B 1 157 ? 8.82 22.297 8.047 1 98.88 157 GLY B CA 1
ATOM 3717 C C . GLY B 1 157 ? 9.25 21 7.375 1 98.88 157 GLY B C 1
ATOM 3718 O O . GLY B 1 157 ? 9.914 21.031 6.336 1 98.88 157 GLY B O 1
ATOM 3719 N N . VAL B 1 158 ? 9.016 19.906 8.086 1 98.94 158 VAL B N 1
ATOM 3720 C CA . VAL B 1 158 ? 9.445 18.594 7.617 1 98.94 158 VAL B CA 1
ATOM 3721 C C . VAL B 1 158 ? 8.312 17.578 7.789 1 98.94 158 VAL B C 1
ATOM 3723 O O . VAL B 1 158 ? 7.316 17.875 8.453 1 98.94 158 VAL B O 1
ATOM 3726 N N . SER B 1 159 ? 8.445 16.547 7.105 1 98.88 159 SER B N 1
ATOM 3727 C CA . SER B 1 159 ? 7.559 15.391 7.258 1 98.88 159 SER B CA 1
ATOM 3728 C C . SER B 1 159 ? 8.352 14.102 7.414 1 98.88 159 SER B C 1
ATOM 3730 O O . SER B 1 159 ? 9.383 13.914 6.758 1 98.88 159 SER B O 1
ATOM 3732 N N . ASN B 1 160 ? 7.922 13.281 8.312 1 98.75 160 ASN B N 1
ATOM 3733 C CA . ASN B 1 160 ? 8.469 11.938 8.523 1 98.75 160 ASN B CA 1
ATOM 3734 C C . ASN B 1 160 ? 9.898 12 9.062 1 98.75 160 ASN B C 1
ATOM 3736 O O . ASN B 1 160 ? 10.719 11.141 8.734 1 98.75 160 ASN B O 1
ATOM 3740 N N . PHE B 1 161 ? 10.203 13.039 9.836 1 98.88 161 PHE B N 1
ATOM 3741 C CA . PHE B 1 161 ? 11.477 13.125 10.547 1 98.88 161 PHE B CA 1
ATOM 3742 C C . PHE B 1 161 ? 11.352 12.523 11.938 1 98.88 161 PHE B C 1
ATOM 3744 O O . PHE B 1 161 ? 10.414 12.836 12.68 1 98.88 161 PHE B O 1
ATOM 3751 N N . SER B 1 162 ? 12.266 11.609 12.273 1 98.75 162 SER B N 1
ATOM 3752 C CA . SER B 1 162 ? 12.367 11.078 13.625 1 98.75 162 SER B CA 1
ATOM 3753 C C . SER B 1 162 ? 12.914 12.133 14.586 1 98.75 162 SER B C 1
ATOM 3755 O O . SER B 1 162 ? 13.32 13.211 14.164 1 98.75 162 SER B O 1
ATOM 3757 N N . SER B 1 163 ? 12.883 11.789 15.898 1 98.81 163 SER B N 1
ATOM 3758 C CA . SER B 1 163 ? 13.438 12.688 16.906 1 98.81 163 SER B CA 1
ATOM 3759 C C . SER B 1 163 ? 14.898 13 16.625 1 98.81 163 SER B C 1
ATOM 3761 O O . SER B 1 163 ? 15.312 14.164 16.672 1 98.81 163 SER B O 1
ATOM 3763 N N . LYS B 1 164 ? 15.648 11.977 16.328 1 98.75 164 LYS B N 1
ATOM 3764 C CA . LYS B 1 164 ? 17.062 12.188 16.031 1 98.75 164 LYS B CA 1
ATOM 3765 C C . LYS B 1 164 ? 17.234 13.109 14.828 1 98.75 164 LYS B C 1
ATOM 3767 O O . LYS B 1 164 ? 18.109 13.992 14.836 1 98.75 164 LYS B O 1
ATOM 3772 N N . LYS B 1 165 ? 16.469 12.938 13.859 1 98.75 165 LYS B N 1
ATOM 3773 C CA . LYS B 1 165 ? 16.578 13.75 12.656 1 98.75 165 LYS B CA 1
ATOM 3774 C C . LYS B 1 165 ? 16.188 15.203 12.93 1 98.75 165 LYS B C 1
ATOM 3776 O O . LYS B 1 165 ? 16.719 16.125 12.32 1 98.75 165 LYS B O 1
ATOM 3781 N N . ILE B 1 166 ? 15.211 15.391 13.805 1 98.81 166 ILE B N 1
ATOM 3782 C CA . ILE B 1 166 ? 14.859 16.734 14.234 1 98.81 166 ILE B CA 1
ATOM 3783 C C . ILE B 1 166 ? 16.062 17.406 14.906 1 98.81 166 ILE B C 1
ATOM 3785 O O . ILE B 1 166 ? 16.438 18.531 14.555 1 98.81 166 ILE B O 1
ATOM 3789 N N . TYR B 1 167 ? 16.719 16.688 15.82 1 98.62 167 TYR B N 1
ATOM 3790 C CA . TYR B 1 167 ? 17.875 17.234 16.5 1 98.62 167 TYR B CA 1
ATOM 3791 C C . TYR B 1 167 ? 19 17.531 15.508 1 98.62 167 TYR B C 1
ATOM 3793 O O . TYR B 1 167 ? 19.641 18.578 15.586 1 98.62 167 TYR B O 1
ATOM 3801 N N . ASP B 1 168 ? 19.234 16.578 14.625 1 98.44 168 ASP B N 1
ATOM 3802 C CA . ASP B 1 168 ? 20.266 16.797 13.602 1 98.44 168 ASP B CA 1
ATOM 3803 C C . ASP B 1 168 ? 19.969 18.062 12.797 1 98.44 168 ASP B C 1
ATOM 3805 O O . ASP B 1 168 ? 20.875 18.859 12.531 1 98.44 168 ASP B O 1
ATOM 3809 N N . LEU B 1 169 ? 18.703 18.203 12.422 1 98.62 169 LEU B N 1
ATOM 3810 C CA . LEU B 1 169 ? 18.297 19.359 11.633 1 98.62 169 LEU B CA 1
ATOM 3811 C C . LEU B 1 169 ? 18.531 20.656 12.398 1 98.62 169 LEU B C 1
ATOM 3813 O O . LEU B 1 169 ? 19.016 21.641 11.836 1 98.62 169 LEU B O 1
ATOM 3817 N N . LEU B 1 170 ? 18.219 20.703 13.641 1 98.31 170 LEU B N 1
ATOM 3818 C CA . LEU B 1 170 ? 18.328 21.891 14.477 1 98.31 170 LEU B CA 1
ATOM 3819 C C . LEU B 1 170 ? 19.797 22.312 14.641 1 98.31 170 LEU B C 1
ATOM 3821 O O . LEU B 1 170 ? 20.078 23.469 14.922 1 98.31 170 LEU B O 1
ATOM 3825 N N . ASP B 1 171 ? 20.719 21.359 14.414 1 97.88 171 ASP B N 1
ATOM 3826 C CA . ASP B 1 171 ? 22.141 21.641 14.562 1 97.88 171 ASP B CA 1
ATOM 3827 C C . ASP B 1 171 ? 22.641 22.594 13.484 1 97.88 171 ASP B C 1
ATOM 3829 O O . ASP B 1 171 ? 23.562 23.375 13.711 1 97.88 171 ASP B O 1
ATOM 3833 N N . PHE B 1 172 ? 22 22.547 12.328 1 97.31 172 PHE B N 1
ATOM 3834 C CA . PHE B 1 172 ? 22.516 23.375 11.25 1 97.31 172 PHE B CA 1
ATOM 3835 C C . PHE B 1 172 ? 21.469 24.359 10.758 1 97.31 172 PHE B C 1
ATOM 3837 O O . PHE B 1 172 ? 21.781 25.297 10.023 1 97.31 172 PHE B O 1
ATOM 3844 N N . ALA B 1 173 ? 20.266 24.25 11.188 1 97.94 173 ALA B N 1
ATOM 3845 C CA . ALA B 1 173 ? 19.156 25.078 10.68 1 97.94 173 ALA B CA 1
ATOM 3846 C C . ALA B 1 173 ? 19.266 26.516 11.18 1 97.94 173 ALA B C 1
ATOM 3848 O O . ALA B 1 173 ? 19.5 26.75 12.367 1 97.94 173 ALA B O 1
ATOM 3849 N N . SER B 1 174 ? 19.125 27.484 10.312 1 97.88 174 SER B N 1
ATOM 3850 C CA . SER B 1 174 ? 18.984 28.875 10.719 1 97.88 174 SER B CA 1
ATOM 3851 C C . SER B 1 174 ? 17.531 29.172 11.125 1 97.88 174 SER B C 1
ATOM 3853 O O . SER B 1 174 ? 17.297 30.031 11.969 1 97.88 174 SER B O 1
ATOM 3855 N N . VAL B 1 175 ? 16.656 28.516 10.484 1 97.69 175 VAL B N 1
ATOM 3856 C CA . VAL B 1 175 ? 15.234 28.578 10.812 1 97.69 175 VAL B CA 1
ATOM 3857 C C . VAL B 1 175 ? 14.766 27.203 11.273 1 97.69 175 VAL B C 1
ATOM 3859 O O . VAL B 1 175 ? 14.891 26.219 10.539 1 97.69 175 VAL B O 1
ATOM 3862 N N . SER B 1 176 ? 14.242 27.094 12.445 1 97.94 176 SER B N 1
ATOM 3863 C CA . SER B 1 176 ? 13.703 25.844 12.953 1 97.94 176 SER B CA 1
ATOM 3864 C C . SER B 1 176 ? 12.438 25.438 12.203 1 97.94 176 SER B C 1
ATOM 3866 O O . SER B 1 176 ? 11.625 26.281 11.844 1 97.94 176 SER B O 1
ATOM 3868 N N . PRO B 1 177 ? 12.297 24.156 11.945 1 98.62 177 PRO B N 1
ATOM 3869 C CA . PRO B 1 177 ? 11.039 23.734 11.312 1 98.62 177 PRO B CA 1
ATOM 3870 C C . PRO B 1 177 ? 9.812 24.047 12.172 1 98.62 177 PRO B C 1
ATOM 3872 O O . PRO B 1 177 ? 9.844 23.875 13.391 1 98.62 177 PRO B O 1
ATOM 3875 N N . SER B 1 178 ? 8.781 24.531 11.539 1 98.31 178 SER B N 1
ATOM 3876 C CA . SER B 1 178 ? 7.57 24.922 12.25 1 98.31 178 SER B CA 1
ATOM 3877 C C . SER B 1 178 ? 6.664 23.703 12.492 1 98.31 178 SER B C 1
ATOM 3879 O O . SER B 1 178 ? 5.883 23.703 13.445 1 98.31 178 SER B O 1
ATOM 3881 N N . VAL B 1 179 ? 6.754 22.766 11.586 1 98.81 179 VAL B N 1
ATOM 3882 C CA . VAL B 1 179 ? 5.859 21.609 11.602 1 98.81 179 VAL B CA 1
ATOM 3883 C C . VAL B 1 179 ? 6.648 20.328 11.305 1 98.81 179 VAL B C 1
ATOM 3885 O O . VAL B 1 179 ? 7.59 20.344 10.508 1 98.81 179 VAL B O 1
ATOM 3888 N N . ASN B 1 180 ? 6.367 19.266 11.969 1 98.94 180 ASN B N 1
ATOM 3889 C CA . ASN B 1 180 ? 6.691 17.906 11.57 1 98.94 180 ASN B CA 1
ATOM 3890 C C . ASN B 1 180 ? 5.434 17.078 11.336 1 98.94 180 ASN B C 1
ATOM 3892 O O . ASN B 1 180 ? 4.723 16.734 12.289 1 98.94 180 ASN B O 1
ATOM 3896 N N . GLN B 1 181 ? 5.141 16.844 10.031 1 98.94 181 GLN B N 1
ATOM 3897 C CA . GLN B 1 181 ? 3.971 16.047 9.688 1 98.94 181 GLN B CA 1
ATOM 3898 C C . GLN B 1 181 ? 4.316 14.555 9.641 1 98.94 181 GLN B C 1
ATOM 3900 O O . GLN B 1 181 ? 5.203 14.141 8.891 1 98.94 181 GLN B O 1
ATOM 3905 N N . VAL B 1 182 ? 3.625 13.742 10.445 1 98.88 182 VAL B N 1
ATOM 3906 C CA . VAL B 1 182 ? 3.961 12.328 10.602 1 98.88 182 VAL B CA 1
ATOM 3907 C C . VAL B 1 182 ? 2.682 11.508 10.727 1 98.88 182 VAL B C 1
ATOM 3909 O O . VAL B 1 182 ? 1.606 12.055 10.977 1 98.88 182 VAL B O 1
ATOM 3912 N N . GLU B 1 183 ? 2.861 10.172 10.453 1 98.56 183 GLU B N 1
ATOM 3913 C CA . GLU B 1 183 ? 1.738 9.289 10.773 1 98.56 183 GLU B CA 1
ATOM 3914 C C . GLU B 1 183 ? 1.411 9.328 12.266 1 98.56 183 GLU B C 1
ATOM 3916 O O . GLU B 1 183 ? 2.303 9.195 13.102 1 98.56 183 GLU B O 1
ATOM 3921 N N . MET B 1 184 ? 0.173 9.57 12.555 1 98.69 184 MET B N 1
ATOM 3922 C CA . MET B 1 184 ? -0.216 9.609 13.961 1 98.69 184 MET B CA 1
ATOM 3923 C C . MET B 1 184 ? -1.69 9.258 14.133 1 98.69 184 MET B C 1
ATOM 3925 O O . MET B 1 184 ? -2.557 9.891 13.523 1 98.69 184 MET B O 1
ATOM 3929 N N . HIS B 1 185 ? -1.994 8.289 14.914 1 98.62 185 HIS B N 1
ATOM 3930 C CA . HIS B 1 185 ? -3.312 7.797 15.305 1 98.62 185 HIS B CA 1
ATOM 3931 C C . HIS B 1 185 ? -3.244 7.02 16.609 1 98.62 185 HIS B C 1
ATOM 3933 O O . HIS B 1 185 ? -2.156 6.781 17.141 1 98.62 185 HIS B O 1
ATOM 3939 N N . PRO B 1 186 ? -4.383 6.605 17.156 1 98.62 186 PRO B N 1
ATOM 3940 C CA . PRO B 1 186 ? -4.41 5.98 18.484 1 98.62 186 PRO B CA 1
ATOM 3941 C C . PRO B 1 186 ? -3.527 4.738 18.562 1 98.62 186 PRO B C 1
ATOM 3943 O O . PRO B 1 186 ? -3.039 4.395 19.656 1 98.62 186 PRO B O 1
ATOM 3946 N N . LEU B 1 187 ? -3.264 4.086 17.469 1 98.25 187 LEU B N 1
ATOM 3947 C CA . LEU B 1 187 ? -2.439 2.883 17.469 1 98.25 187 LEU B CA 1
ATOM 3948 C C . LEU B 1 187 ? -0.997 3.211 17.109 1 98.25 187 LEU B C 1
ATOM 3950 O O . LEU B 1 187 ? -0.167 2.311 16.953 1 98.25 187 LEU B O 1
ATOM 3954 N N . TRP B 1 188 ? -0.656 4.41 16.922 1 98.5 188 TRP B N 1
ATOM 3955 C CA . TRP B 1 188 ? 0.687 4.934 16.688 1 98.5 188 TRP B CA 1
ATOM 3956 C C . TRP B 1 188 ? 0.812 6.363 17.203 1 98.5 188 TRP B C 1
ATOM 3958 O O . TRP B 1 188 ? 0.692 7.32 16.438 1 98.5 188 TRP B O 1
ATOM 3968 N N . ARG B 1 189 ? 1.145 6.516 18.391 1 98.31 189 ARG B N 1
ATOM 3969 C CA . ARG B 1 189 ? 0.847 7.734 19.141 1 98.31 189 ARG B CA 1
ATOM 3970 C C . ARG B 1 189 ? 2.033 8.688 19.125 1 98.31 189 ARG B C 1
ATOM 3972 O O . ARG B 1 189 ? 1.908 9.852 19.531 1 98.31 189 ARG B O 1
ATOM 3979 N N . GLN B 1 190 ? 3.207 8.344 18.656 1 97.06 190 GLN B N 1
ATOM 3980 C CA . GLN B 1 190 ? 4.355 9.227 18.484 1 97.06 190 GLN B CA 1
ATOM 3981 C C . GLN B 1 190 ? 4.734 9.891 19.812 1 97.06 190 GLN B C 1
ATOM 3983 O O . GLN B 1 190 ? 5.062 11.078 19.844 1 97.06 190 GLN B O 1
ATOM 3988 N N . SER B 1 191 ? 4.664 9.195 20.922 1 97.31 191 SER B N 1
ATOM 3989 C CA . SER B 1 191 ? 4.82 9.836 22.219 1 97.31 191 SER B CA 1
ATOM 3990 C C . SER B 1 191 ? 6.176 10.531 22.328 1 97.31 191 SER B C 1
ATOM 3992 O O . SER B 1 191 ? 6.242 11.719 22.656 1 97.31 191 SER B O 1
ATOM 3994 N N . LYS B 1 192 ? 7.262 9.812 22.062 1 97.94 192 LYS B N 1
ATOM 3995 C CA . LYS B 1 192 ? 8.594 10.391 22.172 1 97.94 192 LYS B CA 1
ATOM 3996 C C . LYS B 1 192 ? 8.766 11.57 21.219 1 97.94 192 LYS B C 1
ATOM 3998 O O . LYS B 1 192 ? 9.258 12.633 21.609 1 97.94 192 LYS B O 1
ATOM 4003 N N . LEU B 1 193 ? 8.328 11.414 20.016 1 98.69 193 LEU B N 1
ATOM 4004 C CA . LEU B 1 193 ? 8.477 12.461 19 1 98.69 193 LEU B CA 1
ATOM 4005 C C . LEU B 1 193 ? 7.672 13.695 19.375 1 98.69 193 LEU B C 1
ATOM 4007 O O . LEU B 1 193 ? 8.125 14.828 19.156 1 98.69 193 LEU B O 1
ATOM 4011 N N . ARG B 1 194 ? 6.465 13.492 19.875 1 98.44 194 ARG B N 1
ATOM 4012 C CA . ARG B 1 194 ? 5.645 14.625 20.297 1 98.44 194 ARG B CA 1
ATOM 4013 C C . ARG B 1 194 ? 6.332 15.422 21.391 1 98.44 194 ARG B C 1
ATOM 4015 O O . ARG B 1 194 ? 6.289 16.656 21.391 1 98.44 194 ARG B O 1
ATOM 4022 N N . GLU B 1 195 ? 6.93 14.758 22.312 1 98.44 195 GLU B N 1
ATOM 4023 C CA . GLU B 1 195 ? 7.656 15.43 23.391 1 98.44 195 GLU B CA 1
ATOM 4024 C C . GLU B 1 195 ? 8.82 16.25 22.828 1 98.44 195 GLU B C 1
ATOM 4026 O O . GLU B 1 195 ? 9.008 17.406 23.203 1 98.44 195 GLU B O 1
ATOM 4031 N N . VAL B 1 196 ? 9.594 15.625 21.938 1 98.69 196 VAL B N 1
ATOM 4032 C CA . VAL B 1 196 ? 10.75 16.281 21.328 1 98.69 196 VAL B CA 1
ATOM 4033 C C . VAL B 1 196 ? 10.289 17.516 20.547 1 98.69 196 VAL B C 1
ATOM 4035 O O . VAL B 1 196 ? 10.898 18.578 20.641 1 98.69 196 VAL B O 1
ATOM 4038 N N . CYS B 1 197 ? 9.211 17.391 19.797 1 98.69 197 CYS B N 1
ATOM 4039 C CA . CYS B 1 197 ? 8.688 18.516 19.016 1 98.69 197 CYS B CA 1
ATOM 4040 C C . CYS B 1 197 ? 8.18 19.625 19.938 1 98.69 197 CYS B C 1
ATOM 4042 O O . CYS B 1 197 ? 8.461 20.797 19.688 1 98.69 197 CYS B O 1
ATOM 4044 N N . GLU B 1 198 ? 7.5 19.266 20.969 1 97.88 198 GLU B N 1
ATOM 4045 C CA . GLU B 1 198 ? 6.996 20.25 21.922 1 97.88 198 GLU B CA 1
ATOM 4046 C C . GLU B 1 198 ? 8.141 21.047 22.562 1 97.88 198 GLU B C 1
ATOM 4048 O O . GLU B 1 198 ? 8.086 22.266 22.625 1 97.88 198 GLU B O 1
ATOM 4053 N N . GLU B 1 199 ? 9.148 20.359 22.953 1 97.88 199 GLU B N 1
ATOM 4054 C CA . GLU B 1 199 ? 10.297 20.984 23.594 1 97.88 199 GLU B CA 1
ATOM 4055 C C . GLU B 1 199 ? 11.008 21.953 22.656 1 97.88 199 GLU B C 1
ATOM 4057 O O . GLU B 1 199 ? 11.664 22.891 23.094 1 97.88 199 GLU B O 1
ATOM 4062 N N . ASN B 1 200 ? 10.883 21.719 21.406 1 98.06 200 ASN B N 1
ATOM 4063 C CA . ASN B 1 200 ? 11.586 22.531 20.422 1 98.06 200 ASN B CA 1
ATOM 4064 C C . ASN B 1 200 ? 10.625 23.438 19.656 1 98.06 200 ASN B C 1
ATOM 4066 O O . ASN B 1 200 ? 10.977 23.984 18.609 1 98.06 200 ASN B O 1
ATOM 4070 N N . LYS B 1 201 ? 9.367 23.5 20.141 1 97.62 201 LYS B N 1
ATOM 4071 C CA . LYS B 1 201 ? 8.336 24.391 19.594 1 97.62 201 LYS B CA 1
ATOM 4072 C C . LYS B 1 201 ? 8.055 24.062 18.125 1 97.62 201 LYS B C 1
ATOM 4074 O O . LYS B 1 201 ? 7.961 24.969 17.297 1 97.62 201 LYS B O 1
ATOM 4079 N N . ILE B 1 202 ? 8.094 22.828 17.797 1 98.69 202 ILE B N 1
ATOM 4080 C CA . ILE B 1 202 ? 7.707 22.312 16.484 1 98.69 202 ILE B CA 1
ATOM 4081 C C . ILE B 1 202 ? 6.316 21.688 16.578 1 98.69 202 ILE B C 1
ATOM 4083 O O 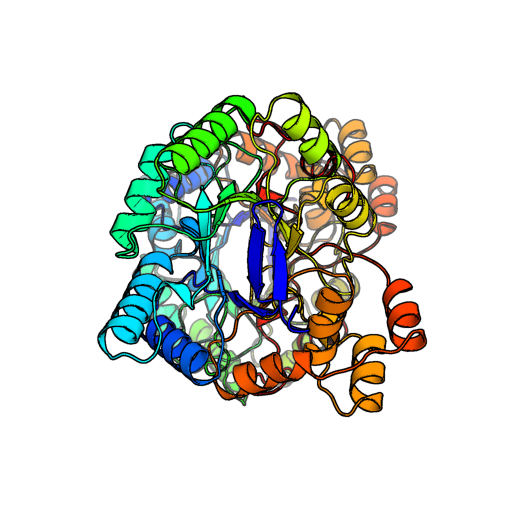. ILE B 1 202 ? 6.059 20.844 17.438 1 98.69 202 ILE B O 1
ATOM 4087 N N . HIS B 1 203 ? 5.383 22.125 15.789 1 98.75 203 HIS B N 1
ATOM 4088 C CA . HIS B 1 203 ? 4.023 21.594 15.773 1 98.75 203 HIS B CA 1
ATOM 4089 C C . HIS B 1 203 ? 3.963 20.234 15.094 1 98.75 203 HIS B C 1
ATOM 4091 O O . HIS B 1 203 ? 4.523 20.047 14.008 1 98.75 203 HIS B O 1
ATOM 4097 N N . VA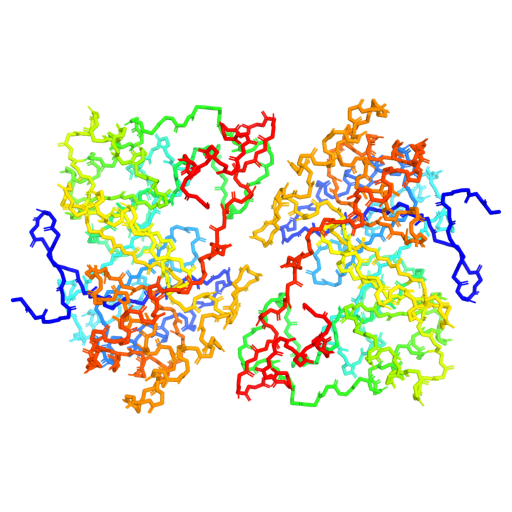L B 1 204 ? 3.311 19.234 15.727 1 98.81 204 VAL B N 1
ATOM 4098 C CA . VAL B 1 204 ? 3.102 17.922 15.109 1 98.81 204 VAL B CA 1
ATOM 4099 C C . VAL B 1 204 ? 1.78 17.922 14.344 1 98.81 204 VAL B C 1
ATOM 4101 O O . VAL B 1 204 ? 0.747 18.344 14.875 1 98.81 204 VAL B O 1
ATOM 4104 N N . SER B 1 205 ? 1.837 17.594 13.102 1 98.88 205 SER B N 1
ATOM 4105 C CA . SER B 1 205 ? 0.657 17.328 12.281 1 98.88 205 SER B CA 1
ATOM 4106 C C . SER B 1 205 ? 0.532 15.852 11.938 1 98.88 205 SER B C 1
ATOM 4108 O O . SER B 1 205 ? 1.47 15.25 11.406 1 98.88 205 SER B O 1
ATOM 4110 N N . GLY B 1 206 ? -0.593 15.266 12.328 1 98.88 206 GLY B N 1
ATOM 4111 C CA . GLY B 1 206 ? -0.776 13.836 12.125 1 98.88 206 GLY B CA 1
ATOM 4112 C C . GLY B 1 206 ? -1.523 13.508 10.844 1 98.88 206 GLY B C 1
ATOM 4113 O O . GLY B 1 206 ? -2.676 13.906 10.672 1 98.88 206 GLY B O 1
ATOM 4114 N N . TYR B 1 207 ? -0.85 12.805 9.938 1 98.5 207 TYR B N 1
ATOM 4115 C CA . TYR B 1 207 ? -1.592 12.273 8.805 1 98.5 207 TYR B CA 1
ATOM 4116 C C . TYR B 1 207 ? -2.07 10.852 9.07 1 98.5 207 TYR B C 1
ATOM 4118 O O . TYR B 1 207 ? -1.605 10.203 10.008 1 98.5 207 TYR B O 1
ATOM 4126 N N . SER B 1 208 ? -3.049 10.43 8.312 1 97.94 208 SER B N 1
ATOM 4127 C CA . SER B 1 208 ? -3.703 9.133 8.445 1 97.94 208 SER B CA 1
ATOM 4128 C C . SER B 1 208 ? -4.199 8.914 9.875 1 97.94 208 SER B C 1
ATOM 4130 O O . SER B 1 208 ? -3.932 7.867 10.477 1 97.94 208 SER B O 1
ATOM 4132 N N . PRO B 1 209 ? -4.934 9.852 10.367 1 98.56 209 PRO B N 1
ATOM 4133 C CA . PRO B 1 209 ? -5.391 9.742 11.758 1 98.56 209 PRO B CA 1
ATOM 4134 C C . PRO B 1 209 ? -6.391 8.609 11.961 1 98.56 209 PRO B C 1
ATOM 4136 O O . PRO B 1 209 ? -6.684 8.242 13.102 1 98.56 209 PRO B O 1
ATOM 4139 N N . LEU B 1 210 ? -6.945 8.086 10.906 1 97.5 210 LEU B N 1
ATOM 4140 C CA . LEU B 1 210 ? -7.914 7 11 1 97.5 210 LEU B CA 1
ATOM 4141 C C . LEU B 1 210 ? -7.297 5.68 10.547 1 97.5 210 LEU B C 1
ATOM 4143 O O . LEU B 1 210 ? -7.992 4.668 10.438 1 97.5 210 LEU B O 1
ATOM 4147 N N . GLY B 1 211 ? -6.078 5.719 10.188 1 96.31 211 GLY B N 1
ATOM 4148 C CA . GLY B 1 211 ? -5.398 4.523 9.711 1 96.31 211 GLY B CA 1
ATOM 4149 C C . GLY B 1 211 ? -5.43 4.379 8.203 1 96.31 211 GLY B C 1
ATOM 4150 O O . GLY B 1 211 ? -5.094 3.322 7.664 1 96.31 211 GLY B O 1
ATOM 4151 N N . ALA B 1 212 ? -5.988 5.418 7.5 1 93.38 212 ALA B N 1
ATOM 4152 C CA . ALA B 1 212 ? -6.051 5.492 6.043 1 93.38 212 ALA B CA 1
ATOM 4153 C C . ALA B 1 212 ? -6.809 4.301 5.465 1 93.38 212 ALA B C 1
ATOM 4155 O O . ALA B 1 212 ? -6.32 3.633 4.551 1 93.38 212 ALA B O 1
ATOM 4156 N N . PRO B 1 213 ? -8.016 4.133 6.086 1 88.81 213 PRO B N 1
ATOM 4157 C CA . PRO B 1 213 ? -8.789 3.041 5.488 1 88.81 213 PRO B CA 1
ATOM 4158 C C . PRO B 1 213 ? -9.102 3.279 4.012 1 88.81 213 PRO B C 1
ATOM 4160 O O . PRO B 1 213 ? -9.32 4.422 3.6 1 88.81 213 PRO B O 1
ATOM 4163 N N . GLY B 1 214 ? -8.914 2.438 3.125 1 85.56 214 GLY B N 1
ATOM 4164 C CA . GLY B 1 214 ? -9.188 2.605 1.707 1 85.56 214 GLY B CA 1
ATOM 4165 C C . GLY B 1 214 ? -7.938 2.703 0.86 1 85.56 214 GLY B C 1
ATOM 4166 O O . GLY B 1 214 ? -8.016 2.857 -0.361 1 85.56 214 GLY B O 1
ATOM 4167 N N . ASN B 1 215 ? -6.902 2.867 1.517 1 88.25 215 ASN B N 1
ATOM 4168 C CA . ASN B 1 215 ? -5.621 2.799 0.826 1 88.25 215 ASN B CA 1
ATOM 4169 C C . ASN B 1 215 ? -5.016 1.398 0.904 1 88.25 215 ASN B C 1
ATOM 4171 O O . ASN B 1 215 ? -5.266 0.662 1.859 1 88.25 215 ASN B O 1
ATOM 4175 N N . CYS B 1 216 ? -4.176 1.047 -0.078 1 86.06 216 CYS B N 1
ATOM 4176 C CA . CYS B 1 216 ? -3.598 -0.291 -0.146 1 86.06 216 CYS B CA 1
ATOM 4177 C C . CYS B 1 216 ? -2.717 -0.566 1.066 1 86.06 216 CYS B C 1
ATOM 4179 O O . CYS B 1 216 ? -2.584 -1.713 1.496 1 86.06 216 CYS B O 1
ATOM 4181 N N . TRP B 1 217 ? -2.15 0.514 1.628 1 89.06 217 TRP B N 1
ATOM 4182 C CA . TRP B 1 217 ? -1.229 0.352 2.748 1 89.06 217 TRP B CA 1
ATOM 4183 C C . TRP B 1 217 ? -1.939 0.588 4.074 1 89.06 217 TRP B C 1
ATOM 4185 O O . TRP B 1 217 ? -1.342 0.43 5.145 1 89.06 217 TRP B O 1
ATOM 4195 N N . GLY B 1 218 ? -3.195 1.012 4.02 1 92.88 218 GLY B N 1
ATOM 4196 C CA . GLY B 1 218 ? -3.912 1.417 5.219 1 92.88 218 GLY B CA 1
ATOM 4197 C C . GLY B 1 218 ? -4.594 0.26 5.922 1 92.88 218 GLY B C 1
ATOM 4198 O O . GLY B 1 218 ? -4.379 -0.902 5.574 1 92.88 218 GLY B O 1
ATOM 4199 N N . SER B 1 219 ? -5.34 0.632 6.996 1 94.12 219 SER B N 1
ATOM 4200 C CA . SER B 1 219 ? -6 -0.366 7.832 1 94.12 219 SER B CA 1
ATOM 4201 C C . SER B 1 219 ? -7.25 0.205 8.492 1 94.12 219 SER B C 1
ATOM 4203 O O . SER B 1 219 ? -7.316 1.402 8.773 1 94.12 219 SER B O 1
ATOM 4205 N N . THR B 1 220 ? -8.195 -0.664 8.766 1 94.25 220 THR B N 1
ATOM 4206 C CA . THR B 1 220 ? -9.383 -0.275 9.508 1 94.25 220 THR B CA 1
ATOM 4207 C C . THR B 1 220 ? -9.172 -0.482 11.008 1 94.25 220 THR B C 1
ATOM 4209 O O . THR B 1 220 ? -10.086 -0.238 11.805 1 94.25 220 THR B O 1
ATOM 4212 N N . ALA B 1 221 ? -8.023 -0.835 11.391 1 93.69 221 ALA B N 1
ATOM 4213 C CA . ALA B 1 221 ? -7.75 -1.273 12.758 1 93.69 221 ALA B CA 1
ATOM 4214 C C . ALA B 1 221 ? -8.07 -0.168 13.758 1 93.69 221 ALA B C 1
ATOM 4216 O O . ALA B 1 221 ? -8.562 -0.439 14.859 1 93.69 221 ALA B O 1
ATOM 4217 N N . VAL B 1 222 ? -7.832 1.058 13.359 1 97 222 VAL B N 1
ATOM 4218 C CA . VAL B 1 222 ? -8.047 2.17 14.281 1 97 222 VAL B CA 1
ATOM 4219 C C . VAL B 1 222 ? -9.539 2.322 14.57 1 97 222 VAL B C 1
ATOM 4221 O O . VAL B 1 222 ? -9.969 2.27 15.727 1 97 222 VAL B O 1
ATOM 4224 N N . ILE B 1 223 ? -10.344 2.379 13.539 1 95.25 223 ILE B N 1
ATOM 4225 C CA . ILE B 1 223 ? -11.75 2.727 13.703 1 95.25 223 ILE B CA 1
ATOM 4226 C C . ILE B 1 223 ? -12.539 1.492 14.133 1 95.25 223 ILE B C 1
ATOM 4228 O O . ILE B 1 223 ? -13.672 1.607 14.609 1 95.25 223 ILE B O 1
ATOM 4232 N N . GLU B 1 224 ? -11.961 0.309 13.961 1 94.56 224 GLU B N 1
ATOM 4233 C CA . GLU B 1 224 ? -12.656 -0.915 14.352 1 94.56 224 GLU B CA 1
ATOM 4234 C C . GLU B 1 224 ? -12.172 -1.419 15.711 1 94.56 224 GLU B C 1
ATOM 4236 O O . GLU B 1 224 ? -12.68 -2.418 16.219 1 94.56 224 GLU B O 1
ATOM 4241 N N . HIS B 1 225 ? -11.227 -0.736 16.266 1 96.56 225 HIS B N 1
ATOM 4242 C CA . HIS B 1 225 ? -10.703 -1.186 17.547 1 96.56 225 HIS B CA 1
ATOM 4243 C C . HIS B 1 225 ? -11.781 -1.175 18.625 1 96.56 225 HIS B C 1
ATOM 4245 O O . HIS B 1 225 ? -12.5 -0.185 18.781 1 96.56 225 HIS B O 1
ATOM 4251 N N . PRO B 1 226 ? -11.852 -2.221 19.406 1 97.12 226 PRO B N 1
ATOM 4252 C CA . PRO B 1 226 ? -12.922 -2.314 20.406 1 97.12 226 PRO B CA 1
ATOM 4253 C C . PRO B 1 226 ? -12.883 -1.176 21.422 1 97.12 226 PRO B C 1
ATOM 4255 O O . PRO B 1 226 ? -13.93 -0.653 21.812 1 97.12 226 PRO B O 1
ATOM 4258 N N . VAL B 1 227 ? -11.727 -0.781 21.828 1 98.38 227 VAL B N 1
ATOM 4259 C CA . VAL B 1 227 ? -11.586 0.294 22.797 1 98.38 227 VAL B CA 1
ATOM 4260 C C . VAL B 1 227 ? -12.078 1.608 22.203 1 98.38 227 VAL B C 1
ATOM 4262 O O . VAL B 1 227 ? -12.805 2.365 22.844 1 98.38 227 VAL B O 1
ATOM 4265 N N . ILE B 1 228 ? -11.695 1.91 20.953 1 98.56 228 ILE B N 1
ATOM 4266 C CA . ILE B 1 228 ? -12.109 3.133 20.281 1 98.56 228 ILE B CA 1
ATOM 4267 C C . ILE B 1 228 ? -13.625 3.131 20.094 1 98.56 228 ILE B C 1
ATOM 4269 O O . ILE B 1 228 ? -14.289 4.148 20.328 1 98.56 228 ILE B O 1
ATOM 4273 N N . LYS B 1 229 ? -14.188 2.002 19.719 1 97.88 229 LYS B N 1
ATOM 4274 C CA . LYS B 1 229 ? -15.633 1.868 19.562 1 97.88 229 LYS B CA 1
ATOM 4275 C C . LYS B 1 229 ? -16.359 2.074 20.875 1 97.88 229 LYS B C 1
ATOM 4277 O O . LYS B 1 229 ? -17.422 2.707 20.922 1 97.88 229 LYS B O 1
ATOM 4282 N N . SER B 1 230 ? -15.836 1.497 21.953 1 98.5 230 SER B N 1
ATOM 4283 C CA . SER B 1 230 ? -16.453 1.649 23.266 1 98.5 230 SER B CA 1
ATOM 4284 C C . SER B 1 230 ? -16.469 3.111 23.688 1 98.5 230 SER B C 1
ATOM 4286 O O . SER B 1 230 ? -17.484 3.596 24.203 1 98.5 230 SER B O 1
ATOM 4288 N N . ILE B 1 231 ? -15.375 3.83 23.5 1 98.56 231 ILE B N 1
ATOM 4289 C CA . ILE B 1 231 ? -15.297 5.25 23.828 1 98.56 231 ILE B CA 1
ATOM 4290 C C . ILE B 1 231 ? -16.297 6.027 22.969 1 98.56 231 ILE B C 1
ATOM 4292 O O . ILE B 1 231 ? -17 6.914 23.469 1 98.56 231 ILE B O 1
ATOM 4296 N N . ALA B 1 232 ? -16.375 5.684 21.688 1 98.5 232 ALA B N 1
ATOM 4297 C CA . ALA B 1 232 ? -17.312 6.336 20.766 1 98.5 232 ALA B CA 1
ATOM 4298 C C . ALA B 1 232 ? -18.75 6.203 21.266 1 98.5 232 ALA B C 1
ATOM 4300 O O . ALA B 1 232 ? -19.5 7.184 21.297 1 98.5 232 ALA B O 1
ATOM 4301 N N . LEU B 1 233 ? -19.094 5.02 21.719 1 97.75 233 LEU B N 1
ATOM 4302 C CA . LEU B 1 233 ? -20.438 4.758 22.234 1 97.75 233 LEU B CA 1
ATOM 4303 C C . LEU B 1 233 ? -20.719 5.605 23.469 1 97.75 233 LEU B C 1
ATOM 4305 O O . LEU B 1 233 ? -21.797 6.191 23.578 1 97.75 233 LEU B O 1
ATOM 4309 N N . ARG B 1 234 ? -19.797 5.746 24.344 1 97.38 234 ARG B N 1
ATOM 4310 C CA . ARG B 1 234 ? -19.969 6.492 25.594 1 97.38 234 ARG B CA 1
ATOM 4311 C C . ARG B 1 234 ? -20.172 7.977 25.312 1 97.38 234 ARG B C 1
ATOM 4313 O O . ARG B 1 234 ? -20.875 8.664 26.062 1 97.38 234 ARG B O 1
ATOM 4320 N N . HIS B 1 235 ? -19.641 8.492 24.266 1 97.56 235 HIS B N 1
ATOM 4321 C CA . HIS B 1 235 ? -19.688 9.922 23.969 1 97.56 235 HIS B CA 1
ATOM 4322 C C . HIS B 1 235 ? -20.703 10.219 22.859 1 97.56 235 HIS B C 1
ATOM 4324 O O . HIS B 1 235 ? -20.75 11.344 22.344 1 97.56 235 HIS B O 1
ATOM 4330 N N . ASN B 1 236 ? -21.5 9.172 22.422 1 97 236 ASN B N 1
ATOM 4331 C CA . ASN B 1 236 ? -22.422 9.32 21.297 1 97 236 ASN B CA 1
ATOM 4332 C C . ASN B 1 236 ? -21.734 9.906 20.078 1 97 236 ASN B C 1
ATOM 4334 O O . ASN B 1 236 ? -22.203 10.891 19.5 1 97 236 ASN B O 1
ATOM 4338 N N . ALA B 1 237 ? -20.547 9.359 19.812 1 98 237 ALA B N 1
ATOM 4339 C CA . ALA B 1 237 ? -19.703 9.773 18.703 1 98 237 ALA B C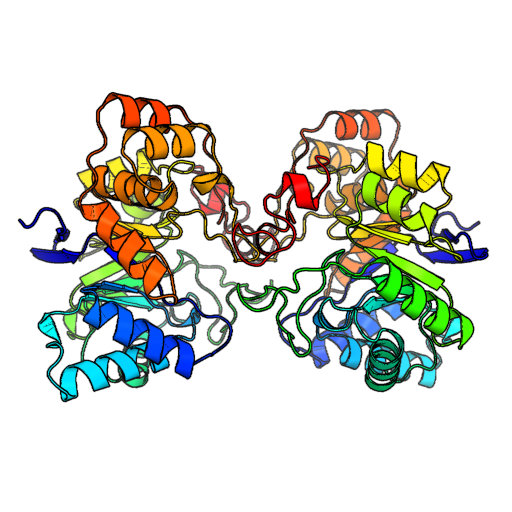A 1
ATOM 4340 C C . ALA B 1 237 ? -19.344 8.586 17.812 1 98 237 ALA B C 1
ATOM 4342 O O . ALA B 1 237 ? -19.703 7.445 18.125 1 98 237 ALA B O 1
ATOM 4343 N N . THR B 1 238 ? -18.797 8.812 16.688 1 97.31 238 THR B N 1
ATOM 4344 C CA . THR B 1 238 ? -18.25 7.742 15.844 1 97.31 238 THR B CA 1
ATOM 4345 C C . THR B 1 238 ? -16.812 7.43 16.219 1 97.31 238 THR B C 1
ATOM 4347 O O . THR B 1 238 ? -16.109 8.281 16.781 1 97.31 238 THR B O 1
ATOM 4350 N N . PRO B 1 239 ? -16.375 6.246 15.922 1 97.75 239 PRO B N 1
ATOM 4351 C CA . PRO B 1 239 ? -14.961 5.93 16.172 1 97.75 239 PRO B CA 1
ATOM 4352 C C . PRO B 1 239 ? -14.016 6.887 15.453 1 97.75 239 PRO B C 1
ATOM 4354 O O . PRO B 1 239 ? -12.961 7.238 15.992 1 97.75 239 PRO B O 1
ATOM 4357 N N . ALA B 1 240 ? -14.375 7.297 14.281 1 97.75 240 ALA B N 1
ATOM 4358 C CA . ALA B 1 240 ? -13.57 8.258 13.539 1 97.75 240 ALA B CA 1
ATOM 4359 C C . ALA B 1 240 ? -13.422 9.562 14.312 1 97.75 240 ALA B C 1
ATOM 4361 O O . ALA B 1 240 ? -12.312 10.102 14.43 1 97.75 240 ALA B O 1
ATOM 4362 N N . GLN B 1 241 ? -14.492 10.016 14.844 1 98.5 241 GLN B N 1
ATOM 4363 C CA . GLN B 1 241 ? -14.469 11.25 15.625 1 98.5 241 GLN B CA 1
ATOM 4364 C C . GLN B 1 241 ? -13.578 11.109 16.844 1 98.5 241 GLN B C 1
ATOM 4366 O O . GLN B 1 241 ? -12.844 12.031 17.203 1 98.5 241 GLN B O 1
ATOM 4371 N N . VAL B 1 242 ? -13.633 9.953 17.469 1 98.69 242 VAL B N 1
ATOM 4372 C CA . VAL B 1 242 ? -12.812 9.703 18.656 1 98.69 242 VAL B CA 1
ATOM 4373 C C . VAL B 1 242 ? -11.328 9.742 18.281 1 98.69 242 VAL B C 1
ATOM 4375 O O . VAL B 1 242 ? -10.523 10.367 18.969 1 98.69 242 VAL B O 1
ATOM 4378 N N . ALA B 1 243 ? -10.992 9.086 17.188 1 98.69 243 ALA B N 1
ATOM 4379 C CA . ALA B 1 243 ? -9.602 9.055 16.734 1 98.69 243 ALA B CA 1
ATOM 4380 C C . ALA B 1 243 ? -9.109 10.461 16.391 1 98.69 243 ALA B C 1
ATOM 4382 O O . ALA B 1 243 ? -8 10.844 16.781 1 98.69 243 ALA B O 1
ATOM 4383 N N . LEU B 1 244 ? -9.883 11.242 15.68 1 98.62 244 LEU B N 1
ATOM 4384 C CA . LEU B 1 244 ? -9.523 12.609 15.32 1 98.62 244 LEU B CA 1
ATOM 4385 C C . LEU B 1 244 ? -9.344 13.469 16.578 1 98.62 244 LEU B C 1
ATOM 4387 O O . LEU B 1 244 ? -8.336 14.172 16.703 1 98.62 244 LEU B O 1
ATOM 4391 N N . ARG B 1 245 ? -10.297 13.398 17.469 1 98.38 245 ARG B N 1
ATOM 4392 C CA . ARG B 1 245 ? -10.242 14.203 18.672 1 98.38 245 ARG B CA 1
ATOM 4393 C C . ARG B 1 245 ? -9.031 13.828 19.531 1 98.38 245 ARG B C 1
ATOM 4395 O O . ARG B 1 245 ? -8.406 14.695 20.141 1 98.38 245 ARG B O 1
ATOM 4402 N N . TRP B 1 246 ? -8.75 12.547 19.578 1 98.62 246 TRP B N 1
ATOM 4403 C CA . TRP B 1 246 ? -7.578 12.109 20.328 1 98.62 246 TRP B CA 1
ATOM 4404 C C . TRP B 1 246 ? -6.328 12.844 19.859 1 98.62 246 TRP B C 1
ATOM 4406 O O . TRP B 1 246 ? -5.594 13.414 20.672 1 98.62 246 TRP B O 1
ATOM 4416 N N . GLY B 1 247 ? -6.082 12.875 18.578 1 98.25 247 GLY B N 1
ATOM 4417 C CA . GLY B 1 247 ? -4.922 13.578 18.047 1 98.25 247 GLY B CA 1
ATOM 4418 C C . GLY B 1 247 ? -4.887 15.047 18.438 1 98.25 247 GLY B C 1
ATOM 4419 O O . GLY B 1 247 ? -3.857 15.547 18.891 1 98.25 247 GLY B O 1
ATOM 4420 N N . MET B 1 248 ? -6.023 15.672 18.359 1 97.75 248 MET B N 1
ATOM 4421 C CA . MET B 1 248 ? -6.121 17.094 18.672 1 97.75 248 MET B CA 1
ATOM 4422 C C . MET B 1 248 ? -5.914 17.328 20.156 1 97.75 248 MET B C 1
ATOM 4424 O O . MET B 1 248 ? -5.34 18.344 20.562 1 97.75 248 MET B O 1
ATOM 4428 N N . SER B 1 249 ? -6.348 16.391 20.922 1 96.56 249 SER B N 1
ATOM 4429 C CA . SER B 1 249 ? -6.188 16.516 22.375 1 96.56 249 SER B CA 1
ATOM 4430 C C . SER B 1 249 ? -4.719 16.422 22.766 1 96.56 249 SER B C 1
ATOM 4432 O O . SER B 1 249 ? -4.336 16.891 23.844 1 96.56 249 SER B O 1
ATOM 4434 N N . LYS B 1 250 ? -3.947 15.844 21.922 1 96.5 250 LYS B N 1
ATOM 4435 C CA . LYS B 1 250 ? -2.514 15.742 22.188 1 96.5 250 LYS B CA 1
ATOM 4436 C C . LYS B 1 250 ? -1.769 16.953 21.641 1 96.5 250 LYS B C 1
ATOM 4438 O O . LYS B 1 250 ? -0.536 16.984 21.641 1 96.5 250 LYS B O 1
ATOM 4443 N N . GLY B 1 251 ? -2.502 17.922 21.141 1 95.25 251 GLY B N 1
ATOM 4444 C CA . GLY B 1 251 ? -1.911 19.172 20.672 1 95.25 251 GLY B CA 1
ATOM 4445 C C . GLY B 1 251 ? -1.538 19.125 19.203 1 95.25 251 GLY B C 1
ATOM 4446 O O . GLY B 1 251 ? -0.942 20.078 18.672 1 95.25 251 GLY B O 1
ATOM 4447 N N . ALA B 1 252 ? -1.845 18.078 18.484 1 98.19 252 ALA B N 1
ATOM 4448 C CA . ALA B 1 252 ? -1.503 17.938 17.062 1 98.19 252 ALA B CA 1
ATOM 4449 C C . ALA B 1 252 ? -2.654 18.391 16.172 1 98.19 252 ALA B C 1
ATOM 4451 O O . ALA B 1 252 ? -3.812 18.391 16.594 1 98.19 252 ALA B O 1
ATOM 4452 N N . SER B 1 253 ? -2.365 18.891 15.047 1 98.62 253 SER B N 1
ATOM 4453 C CA . SER B 1 253 ? -3.371 18.938 13.992 1 98.62 253 SER B CA 1
ATOM 4454 C C . SER B 1 253 ? -3.49 17.594 13.281 1 98.62 253 SER B C 1
ATOM 4456 O O . SER B 1 253 ? -2.533 16.812 13.25 1 98.62 253 SER B O 1
ATOM 4458 N N . VAL B 1 254 ? -4.699 17.312 12.82 1 98.75 254 VAL B N 1
ATOM 4459 C CA . VAL B 1 254 ? -4.926 16.031 12.148 1 98.75 254 VAL B CA 1
ATOM 4460 C C . VAL B 1 254 ? -5.445 16.281 10.734 1 98.75 254 VAL B C 1
ATOM 4462 O O . VAL B 1 254 ? -6.277 17.172 10.516 1 98.75 254 VAL B O 1
ATOM 4465 N N . ILE B 1 255 ? -4.871 15.57 9.789 1 98.56 255 ILE B N 1
ATOM 4466 C CA . ILE B 1 255 ? -5.242 15.664 8.383 1 98.56 255 ILE B CA 1
ATOM 4467 C C . ILE B 1 255 ? -6.051 14.438 7.977 1 98.56 255 ILE B C 1
ATOM 4469 O O . ILE B 1 255 ? -5.504 13.336 7.855 1 98.56 255 ILE B O 1
ATOM 4473 N N . VAL B 1 256 ? -7.328 14.602 7.785 1 97.88 256 VAL B N 1
ATOM 4474 C CA . VAL B 1 256 ? -8.211 13.5 7.418 1 97.88 256 VAL B CA 1
ATOM 4475 C C . VAL B 1 256 ? -8.742 13.711 6 1 97.88 256 VAL B C 1
ATOM 4477 O O . VAL B 1 256 ? -9.047 14.836 5.609 1 97.88 256 VAL B O 1
ATOM 4480 N N . LYS B 1 257 ? -8.797 12.68 5.258 1 94.12 257 LYS B N 1
ATOM 4481 C CA . LYS B 1 257 ? -9.297 12.781 3.891 1 94.12 257 LYS B CA 1
ATOM 4482 C C . LYS B 1 257 ? -10.711 12.219 3.779 1 94.12 257 LYS B C 1
ATOM 4484 O O . LYS B 1 257 ? -10.984 11.109 4.234 1 94.12 257 LYS B O 1
ATOM 4489 N N . SER B 1 258 ? -11.57 13.023 3.164 1 90.06 258 SER B N 1
ATOM 4490 C CA . SER B 1 258 ? -12.891 12.586 2.727 1 90.06 258 SER B CA 1
ATOM 4491 C C . SER B 1 258 ? -13.367 13.391 1.52 1 90.06 258 SER B C 1
ATOM 4493 O O . SER B 1 258 ? -13.117 14.594 1.431 1 90.06 258 SER B O 1
ATOM 4495 N N . PHE B 1 259 ? -14.023 12.695 0.611 1 85.81 259 PHE B N 1
ATOM 4496 C CA . PHE B 1 259 ? -14.648 13.367 -0.521 1 85.81 259 PHE B CA 1
ATOM 4497 C C . PHE B 1 259 ? -16.172 13.266 -0.441 1 85.81 259 PHE B C 1
ATOM 4499 O O . PHE B 1 259 ? -16.859 13.469 -1.438 1 85.81 259 PHE B O 1
ATOM 4506 N N . ASN B 1 260 ? -16.531 12.922 0.747 1 88.31 260 ASN B N 1
ATOM 4507 C CA . ASN B 1 260 ? -17.953 12.828 1.058 1 88.31 260 ASN B CA 1
ATOM 4508 C C . ASN B 1 260 ? -18.391 13.906 2.053 1 88.31 260 ASN B C 1
ATOM 4510 O O . ASN B 1 260 ? -17.891 13.938 3.184 1 88.31 260 ASN B O 1
ATOM 4514 N N . GLY B 1 261 ? -19.375 14.727 1.651 1 92.75 261 GLY B N 1
ATOM 4515 C CA . GLY B 1 261 ? -19.797 15.852 2.467 1 92.75 261 GLY B CA 1
ATOM 4516 C C . GLY B 1 261 ? -20.344 15.438 3.818 1 92.75 261 GLY B C 1
ATOM 4517 O O . GLY B 1 261 ? -20.078 16.094 4.828 1 92.75 261 GLY B O 1
ATOM 4518 N N . THR B 1 262 ? -21.109 14.383 3.811 1 93.69 262 THR B N 1
ATOM 4519 C CA . THR B 1 262 ? -21.688 13.891 5.062 1 93.69 262 THR B CA 1
ATOM 4520 C C . THR B 1 262 ? -20.578 13.469 6.027 1 93.69 262 THR B C 1
ATOM 4522 O O . THR B 1 262 ? -20.609 13.82 7.211 1 93.69 262 THR B O 1
ATOM 4525 N N . ARG B 1 263 ? -19.625 12.836 5.535 1 93.19 263 ARG B N 1
ATOM 4526 C CA . ARG B 1 263 ? -18.484 12.414 6.355 1 93.19 263 ARG B CA 1
ATOM 4527 C C . ARG B 1 263 ? -17.672 13.617 6.812 1 93.19 263 ARG B C 1
ATOM 4529 O O . ARG B 1 263 ? -17.141 13.625 7.934 1 93.19 263 ARG B O 1
ATOM 4536 N N . MET B 1 264 ? -17.516 14.609 5.98 1 96.88 264 MET B N 1
ATOM 4537 C CA . MET B 1 264 ? -16.797 15.82 6.34 1 96.88 264 MET B CA 1
ATOM 4538 C C . MET B 1 264 ? -17.453 16.516 7.527 1 96.88 264 MET B C 1
ATOM 4540 O O . MET B 1 264 ? -16.766 16.969 8.445 1 96.88 264 MET B O 1
ATOM 4544 N N . ARG B 1 265 ? -18.781 16.578 7.465 1 97.31 265 ARG B N 1
ATOM 4545 C CA . ARG B 1 265 ? -19.516 17.188 8.562 1 97.31 265 ARG B CA 1
ATOM 4546 C C . ARG B 1 265 ? -19.344 16.391 9.852 1 97.31 265 ARG B C 1
ATOM 4548 O O . ARG B 1 265 ? -19.156 16.969 10.922 1 97.31 265 ARG B O 1
ATOM 4555 N N . GLU B 1 266 ? -19.406 15.125 9.625 1 96.81 266 GLU B N 1
ATOM 4556 C CA . GLU B 1 266 ? -19.203 14.25 10.773 1 96.81 266 GLU B CA 1
ATOM 4557 C C . GLU B 1 266 ? -17.812 14.43 11.375 1 96.81 266 GLU B C 1
ATOM 4559 O O . GLU B 1 266 ? -17.672 14.539 12.594 1 96.81 266 GLU B O 1
ATOM 4564 N N . ASN B 1 267 ? -16.812 14.438 10.547 1 97.56 267 ASN B N 1
ATOM 4565 C CA . ASN B 1 267 ? -15.43 14.625 11 1 97.56 267 ASN B CA 1
ATOM 4566 C C . ASN B 1 267 ? -15.258 15.969 11.703 1 97.56 267 ASN B C 1
ATOM 4568 O O . ASN B 1 267 ? -14.562 16.047 12.719 1 97.56 267 ASN B O 1
ATOM 4572 N N . LYS B 1 268 ? -15.852 17 11.195 1 97.38 268 LYS B N 1
ATOM 4573 C CA . LYS B 1 268 ? -15.719 18.328 11.781 1 97.38 268 LYS B CA 1
ATOM 4574 C C . LYS B 1 268 ? -16.281 18.359 13.195 1 97.38 268 LYS B C 1
ATOM 4576 O O . LYS B 1 268 ? -15.75 19.062 14.062 1 97.38 268 LYS B O 1
ATOM 4581 N N . ARG B 1 269 ? -17.281 17.547 13.445 1 97.12 269 ARG B N 1
ATOM 4582 C CA . ARG B 1 269 ? -17.922 17.5 14.766 1 97.12 269 ARG B CA 1
ATOM 4583 C C . ARG B 1 269 ? -16.984 16.891 15.805 1 97.12 269 ARG B C 1
ATOM 4585 O O . ARG B 1 269 ? -17.219 17 17 1 97.12 269 ARG B O 1
ATOM 4592 N N . ALA B 1 270 ? -15.906 16.344 15.359 1 97.75 270 ALA B N 1
ATOM 4593 C CA . ALA B 1 270 ? -14.891 15.844 16.297 1 97.75 270 ALA B CA 1
ATOM 4594 C C . ALA B 1 270 ? -14.359 16.969 17.172 1 97.75 270 ALA B C 1
ATOM 4596 O O . ALA B 1 270 ? -13.945 16.719 18.312 1 97.75 270 ALA B O 1
ATOM 4597 N N . LEU B 1 271 ? -14.352 18.203 16.703 1 96.94 271 LEU B N 1
ATOM 4598 C CA . LEU B 1 271 ? -13.844 19.359 17.422 1 96.94 271 LEU B CA 1
ATOM 4599 C C . LEU B 1 271 ? -14.656 19.625 18.688 1 96.94 271 LEU B C 1
ATOM 4601 O O . LEU B 1 271 ? -14.172 20.266 19.625 1 96.94 271 LEU B O 1
ATOM 4605 N N . GLU B 1 272 ? -15.82 19.031 18.766 1 95.62 272 GLU B N 1
ATOM 4606 C CA . GLU B 1 272 ? -16.734 19.312 19.859 1 95.62 272 GLU B CA 1
ATOM 4607 C C . GLU B 1 272 ? -16.688 18.203 20.922 1 95.62 272 GLU B C 1
ATOM 4609 O O . GLU B 1 272 ? -17.219 18.375 22.016 1 95.62 272 GLU B O 1
ATOM 4614 N N . ILE B 1 273 ? -16.109 17.172 20.547 1 96.12 273 ILE B N 1
ATOM 4615 C CA . ILE B 1 273 ? -16.062 16.031 21.469 1 96.12 273 ILE B CA 1
ATOM 4616 C C . ILE B 1 273 ? -15.047 16.312 22.578 1 96.12 273 ILE B C 1
ATOM 4618 O O . ILE B 1 273 ? -13.992 16.891 22.328 1 96.12 273 ILE B O 1
ATOM 4622 N N . LYS B 1 274 ? -15.414 15.875 23.766 1 95.31 274 LYS B N 1
ATOM 4623 C CA . LYS B 1 274 ? -14.508 15.992 24.906 1 95.31 274 LYS B CA 1
ATOM 4624 C C . LYS B 1 274 ? -14.148 14.617 25.469 1 95.31 274 LYS B C 1
ATOM 4626 O O . LYS B 1 274 ? -14.969 13.992 26.141 1 95.31 274 LYS B O 1
ATOM 4631 N N . LEU B 1 275 ? -12.961 14.227 25.219 1 97.25 275 LEU B N 1
ATOM 4632 C CA . LEU B 1 275 ? -12.461 12.992 25.797 1 97.25 275 LEU B CA 1
ATOM 4633 C C . LEU B 1 275 ? -11.961 13.227 27.219 1 97.25 275 LEU B C 1
ATOM 4635 O O . LEU B 1 275 ? -11.273 14.219 27.484 1 97.25 275 LEU B O 1
ATOM 4639 N N . ASP B 1 276 ? -12.344 12.367 28.141 1 96.94 276 ASP B N 1
ATOM 4640 C CA . ASP B 1 276 ? -11.891 12.531 29.516 1 96.94 276 ASP B CA 1
ATOM 4641 C C . ASP B 1 276 ? -10.594 11.758 29.766 1 96.94 276 ASP B C 1
ATOM 4643 O O . ASP B 1 276 ? -10.078 11.102 28.859 1 96.94 276 ASP B O 1
ATOM 4647 N N . ASP B 1 277 ? -10.172 11.867 30.969 1 97.25 277 ASP B N 1
ATOM 4648 C CA . ASP B 1 277 ? -8.883 11.273 31.328 1 97.25 277 ASP B CA 1
ATOM 4649 C C . ASP B 1 277 ? -8.93 9.75 31.203 1 97.25 277 ASP B C 1
ATOM 4651 O O . ASP B 1 277 ? -7.938 9.125 30.828 1 97.25 277 ASP B O 1
ATOM 4655 N N . GLN B 1 278 ? -9.984 9.219 31.516 1 97.75 278 GLN B N 1
ATOM 4656 C CA . GLN B 1 278 ? -10.125 7.773 31.422 1 97.75 278 GLN B CA 1
ATOM 4657 C C . GLN B 1 278 ? -10.047 7.305 29.984 1 97.75 278 GLN B C 1
ATOM 4659 O O . GLN B 1 278 ? -9.414 6.285 29.688 1 97.75 278 GLN B O 1
ATOM 4664 N N . ASP B 1 279 ? -10.75 8.062 29.094 1 98.19 279 ASP B N 1
ATOM 4665 C CA . ASP B 1 279 ? -10.672 7.758 27.672 1 98.19 279 ASP B CA 1
ATOM 4666 C C . ASP B 1 279 ? -9.219 7.762 27.188 1 98.19 279 ASP B C 1
ATOM 4668 O O . ASP B 1 279 ? -8.781 6.82 26.516 1 98.19 279 ASP B O 1
ATOM 4672 N N . LEU B 1 280 ? -8.539 8.812 27.562 1 97.94 280 LEU B N 1
ATOM 4673 C CA . LEU B 1 280 ? -7.168 9 27.109 1 97.94 280 LEU B CA 1
ATOM 4674 C C . LEU B 1 280 ? -6.258 7.91 27.656 1 97.94 280 LEU B C 1
ATOM 4676 O O . LEU B 1 280 ? -5.359 7.43 26.969 1 97.94 280 LEU B O 1
ATOM 4680 N N . LEU B 1 281 ? -6.504 7.496 28.891 1 97.62 281 LEU B N 1
ATOM 4681 C CA . LEU B 1 281 ? -5.719 6.438 29.516 1 97.62 281 LEU B CA 1
ATOM 4682 C C . LEU B 1 281 ? -5.938 5.105 28.797 1 97.62 281 LEU B C 1
ATOM 4684 O O . LEU B 1 281 ? -4.988 4.344 28.594 1 97.62 281 LEU B O 1
ATOM 4688 N N . LEU B 1 282 ? -7.168 4.828 28.453 1 98 282 LEU B N 1
ATOM 4689 C CA . LEU B 1 282 ? -7.484 3.602 27.719 1 98 282 LEU B CA 1
ATOM 4690 C C . LEU B 1 282 ? -6.754 3.559 26.391 1 98 282 LEU B C 1
ATOM 4692 O O . LEU B 1 282 ? -6.203 2.523 26.016 1 98 282 LEU B O 1
ATOM 4696 N N . ILE B 1 283 ? -6.684 4.699 25.656 1 98.31 283 ILE B N 1
ATOM 4697 C CA . ILE B 1 283 ? -6.02 4.773 24.359 1 98.31 283 ILE B CA 1
ATOM 4698 C C . ILE B 1 283 ? -4.512 4.637 24.547 1 98.31 283 ILE B C 1
ATOM 4700 O O . ILE B 1 283 ? -3.84 3.979 23.734 1 98.31 283 ILE B O 1
ATOM 4704 N N . ASP B 1 284 ? -4.008 5.148 25.641 1 96.44 284 ASP B N 1
ATOM 4705 C CA . ASP B 1 284 ? -2.572 5.129 25.922 1 96.44 284 ASP B CA 1
ATOM 4706 C C . ASP B 1 284 ? -2.078 3.705 26.156 1 96.44 284 ASP B C 1
ATOM 4708 O O . ASP B 1 284 ? -0.878 3.438 26.078 1 96.44 284 ASP B O 1
ATOM 4712 N N . GLN B 1 285 ? -2.957 2.793 26.422 1 97.12 285 GLN B N 1
ATOM 4713 C CA . GLN B 1 285 ? -2.578 1.425 26.75 1 97.12 285 GLN B CA 1
ATOM 4714 C C . GLN B 1 285 ? -2.66 0.516 25.531 1 97.12 285 GLN B C 1
ATOM 4716 O O . GLN B 1 285 ? -2.262 -0.649 25.594 1 97.12 285 GLN B O 1
ATOM 4721 N N . LEU B 1 286 ? -3.088 1.09 24.453 1 97.56 286 LEU B N 1
ATOM 4722 C CA . LEU B 1 286 ? -3.236 0.269 23.266 1 97.56 286 LEU B CA 1
ATOM 4723 C C . LEU B 1 286 ? -1.875 -0.102 22.688 1 97.56 286 LEU B C 1
ATOM 4725 O O . LEU B 1 286 ? -0.921 0.673 22.781 1 97.56 286 LEU B O 1
ATOM 4729 N N . GLU B 1 287 ? -1.817 -1.296 22.125 1 95.5 287 GLU B N 1
ATOM 4730 C CA . GLU B 1 287 ? -0.604 -1.692 21.422 1 95.5 287 GLU B CA 1
ATOM 4731 C C . GLU B 1 287 ? -0.339 -0.779 20.219 1 95.5 287 GLU B C 1
ATOM 4733 O O . GLU B 1 287 ? -1.269 -0.398 19.516 1 95.5 287 GLU B O 1
ATOM 4738 N N . GLU B 1 288 ? 0.924 -0.48 20.047 1 95.94 288 GLU B N 1
ATOM 4739 C CA . GLU B 1 288 ? 1.281 0.437 18.969 1 95.94 288 GLU B CA 1
ATOM 4740 C C . GLU B 1 288 ? 1.797 -0.32 17.75 1 95.94 288 GLU B C 1
ATOM 4742 O O . GLU B 1 288 ? 2.504 -1.32 17.891 1 95.94 288 GLU B O 1
ATOM 4747 N N . TRP B 1 289 ? 1.354 0.147 16.594 1 91.94 289 TRP B N 1
ATOM 4748 C CA . TRP B 1 289 ? 1.966 -0.33 15.359 1 91.94 289 TRP B CA 1
ATOM 4749 C C . TRP B 1 289 ? 1.841 0.712 14.25 1 91.94 289 TRP B C 1
ATOM 4751 O O . TRP B 1 289 ? 0.798 1.355 14.109 1 91.94 289 TRP B O 1
ATOM 4761 N N . LYS B 1 290 ? 2.895 0.903 13.609 1 94.81 290 LYS B N 1
ATOM 4762 C CA . LYS B 1 290 ? 2.977 1.843 12.492 1 94.81 290 LYS B CA 1
ATOM 4763 C C . LYS B 1 290 ? 2.457 1.213 11.203 1 94.81 290 LYS B C 1
ATOM 4765 O O . LYS B 1 290 ? 2.74 0.047 10.922 1 94.81 290 LYS B O 1
ATOM 4770 N N . LEU B 1 291 ? 1.651 1.982 10.438 1 94.19 291 LEU B N 1
ATOM 4771 C CA . LEU B 1 291 ? 1.117 1.497 9.172 1 94.19 291 LEU B CA 1
ATOM 4772 C C . LEU B 1 291 ? 2.018 1.907 8.008 1 94.19 291 LEU B C 1
ATOM 4774 O O . LEU B 1 291 ? 2.512 1.054 7.27 1 94.19 291 LEU B O 1
ATOM 4778 N N . MET B 1 292 ? 2.277 3.17 7.875 1 94.38 292 MET B N 1
ATOM 4779 C CA . MET B 1 292 ? 3.215 3.666 6.871 1 94.38 292 MET B CA 1
ATOM 4780 C C . MET B 1 292 ? 4.656 3.506 7.348 1 94.38 292 MET B C 1
ATOM 4782 O O . MET B 1 292 ? 5.262 4.461 7.836 1 94.38 292 MET B O 1
ATOM 4786 N N . ARG B 1 293 ? 5.254 2.389 7.094 1 94.44 293 ARG B N 1
ATOM 4787 C CA . ARG B 1 293 ? 6.57 2.059 7.629 1 94.44 293 ARG B CA 1
ATOM 4788 C C . ARG B 1 293 ? 7.676 2.609 6.738 1 94.44 293 ARG B C 1
ATOM 4790 O O . ARG B 1 293 ? 8.773 2.914 7.215 1 94.44 293 ARG B O 1
ATOM 4797 N N . GLY B 1 294 ? 7.43 2.707 5.441 1 96.06 294 GLY B N 1
ATOM 4798 C CA . GLY B 1 294 ? 8.43 3.248 4.531 1 96.06 294 GLY B CA 1
ATOM 4799 C C . GLY B 1 294 ? 9.445 2.219 4.082 1 96.06 294 GLY B C 1
ATOM 4800 O O . GLY B 1 294 ? 10.562 2.57 3.682 1 96.06 294 GLY B O 1
ATOM 4801 N N . ASP B 1 295 ? 9.078 0.907 4.055 1 95.19 295 ASP B N 1
ATOM 4802 C CA . ASP B 1 295 ? 9.984 -0.163 3.654 1 95.19 295 ASP B CA 1
ATOM 4803 C C . ASP B 1 295 ? 10.438 0.015 2.207 1 95.19 295 ASP B C 1
ATOM 4805 O O . ASP B 1 295 ? 11.508 -0.461 1.821 1 95.19 295 ASP B O 1
ATOM 4809 N N . PHE B 1 296 ? 9.688 0.739 1.462 1 93.94 296 PHE B N 1
ATOM 4810 C CA . PHE B 1 296 ? 10.016 0.974 0.061 1 93.94 296 PHE B CA 1
ATOM 4811 C C . PHE B 1 296 ? 11.156 1.974 -0.067 1 93.94 296 PHE B C 1
ATOM 4813 O O . PHE B 1 296 ? 11.688 2.178 -1.159 1 93.94 296 PHE B O 1
ATOM 4820 N N . LEU B 1 297 ? 11.555 2.578 1.022 1 97.06 297 LEU B N 1
ATOM 4821 C CA . LEU B 1 297 ? 12.617 3.582 0.996 1 97.06 297 LEU B CA 1
ATOM 4822 C C . LEU B 1 297 ? 13.938 2.986 1.469 1 97.06 297 LEU B C 1
ATOM 4824 O O . LEU B 1 297 ? 14.945 3.699 1.578 1 97.06 297 LEU B O 1
ATOM 4828 N N . VAL B 1 298 ? 13.945 1.693 1.773 1 95.56 298 VAL B N 1
ATOM 4829 C CA . VAL B 1 298 ? 15.172 1.097 2.293 1 95.56 298 VAL B CA 1
ATOM 4830 C C . VAL B 1 298 ? 15.586 -0.079 1.414 1 95.56 298 VAL B C 1
ATOM 4832 O O . VAL B 1 298 ? 14.734 -0.779 0.858 1 95.56 298 VAL B O 1
ATOM 4835 N N . ASN B 1 299 ? 16.781 -0.232 1.212 1 91.44 299 ASN B N 1
ATOM 4836 C CA . ASN B 1 299 ? 17.359 -1.415 0.572 1 91.44 299 ASN B CA 1
ATOM 4837 C C . ASN B 1 299 ? 18.844 -1.548 0.86 1 91.44 299 ASN B C 1
ATOM 4839 O O . ASN B 1 299 ? 19.469 -0.608 1.353 1 91.44 299 ASN B O 1
ATOM 4843 N N . GLN B 1 300 ? 19.438 -2.674 0.587 1 88.06 300 GLN B N 1
ATOM 4844 C CA . GLN B 1 300 ? 20.812 -2.979 0.973 1 88.06 300 GLN B CA 1
ATOM 4845 C C . GLN B 1 300 ? 21.797 -2.479 -0.075 1 88.06 300 GLN B C 1
ATOM 4847 O O . GLN B 1 300 ? 23.016 -2.518 0.141 1 88.06 300 GLN B O 1
ATOM 4852 N N . THR B 1 301 ? 21.281 -1.902 -1.132 1 89.75 301 THR B N 1
ATOM 4853 C CA . THR B 1 301 ? 22.188 -1.633 -2.246 1 89.75 301 THR B CA 1
ATOM 4854 C C . THR B 1 301 ? 22.312 -0.132 -2.492 1 89.75 301 THR B C 1
ATOM 4856 O O . THR B 1 301 ? 23.344 0.467 -2.207 1 89.75 301 THR B O 1
ATOM 4859 N N . THR B 1 302 ? 21.156 0.568 -2.834 1 93.94 302 THR B N 1
ATOM 4860 C CA . THR B 1 302 ? 21.281 1.92 -3.367 1 93.94 302 THR B CA 1
ATOM 4861 C C . THR B 1 302 ? 20.734 2.943 -2.377 1 93.94 302 THR B C 1
ATOM 4863 O O . THR B 1 302 ? 21.125 4.109 -2.396 1 93.94 302 THR B O 1
ATOM 4866 N N . SER B 1 303 ? 19.875 2.559 -1.524 1 96 303 SER B N 1
ATOM 4867 C CA . SER B 1 303 ? 19.312 3.484 -0.552 1 96 303 SER B CA 1
ATOM 4868 C C . SER B 1 303 ? 20.328 3.854 0.523 1 96 303 SER B C 1
ATOM 4870 O O . SER B 1 303 ? 21.109 3.008 0.962 1 96 303 SER B O 1
ATOM 4872 N N . PRO B 1 304 ? 20.297 5.141 0.964 1 97.31 304 PRO B N 1
ATOM 4873 C CA . PRO B 1 304 ? 21.141 5.504 2.104 1 97.31 304 PRO B CA 1
ATOM 4874 C C . PRO B 1 304 ? 20.703 4.82 3.4 1 97.31 304 PRO B C 1
ATOM 4876 O O . PRO B 1 304 ? 21.484 4.75 4.355 1 97.31 304 PRO B O 1
ATOM 4879 N N . TYR B 1 305 ? 19.469 4.43 3.465 1 97.19 305 TYR B N 1
ATOM 4880 C CA . TYR B 1 305 ? 18.984 3.656 4.598 1 97.19 305 TYR B CA 1
ATOM 4881 C C . TYR B 1 305 ? 18.984 2.164 4.285 1 97.19 305 TYR B C 1
ATOM 4883 O O . TYR B 1 305 ? 18.297 1.717 3.361 1 97.19 305 TYR B O 1
ATOM 4891 N N . LYS B 1 306 ? 19.672 1.369 5.098 1 94.12 306 LYS B N 1
ATOM 4892 C CA . LYS B 1 306 ? 19.828 -0.062 4.844 1 94.12 306 LYS B CA 1
ATOM 4893 C C . LYS B 1 306 ? 18.719 -0.856 5.531 1 94.12 306 LYS B C 1
ATOM 4895 O O . LYS B 1 306 ? 18.469 -2.014 5.188 1 94.12 306 LYS B O 1
ATOM 4900 N N . SER B 1 307 ? 18.047 -0.228 6.512 1 93.88 307 SER B N 1
ATOM 4901 C CA . SER B 1 307 ? 16.969 -0.871 7.262 1 93.88 307 SER B CA 1
ATOM 4902 C C . SER B 1 307 ? 15.922 0.143 7.703 1 93.88 307 SER B C 1
ATOM 4904 O O . SER B 1 307 ? 16.156 1.351 7.664 1 93.88 307 SER B O 1
ATOM 4906 N N . ILE B 1 308 ? 14.789 -0.375 8.078 1 95.06 308 ILE B N 1
ATOM 4907 C CA . ILE B 1 308 ? 13.719 0.491 8.57 1 95.06 308 ILE B CA 1
ATOM 4908 C C . ILE B 1 308 ? 14.141 1.142 9.883 1 95.06 308 ILE B C 1
ATOM 4910 O O . ILE B 1 308 ? 13.773 2.283 10.164 1 95.06 308 ILE B O 1
ATOM 4914 N N . GLU B 1 309 ? 14.953 0.451 10.672 1 96.06 309 GLU B N 1
ATOM 4915 C CA . GLU B 1 309 ? 15.492 1.008 11.914 1 96.06 309 GLU B CA 1
ATOM 4916 C C . GLU B 1 309 ? 16.359 2.23 11.633 1 96.06 309 GLU B C 1
ATOM 4918 O O . GLU B 1 309 ? 16.328 3.201 12.391 1 96.06 309 GLU B O 1
ATOM 4923 N N . GLN B 1 310 ? 17.047 2.146 10.523 1 96.69 310 GLN B N 1
ATOM 4924 C CA . GLN B 1 310 ? 17.875 3.285 10.148 1 96.69 310 GLN B CA 1
ATOM 4925 C C . GLN B 1 310 ? 17.016 4.449 9.656 1 96.69 310 GLN B C 1
ATOM 4927 O O . GLN B 1 310 ? 17.281 5.605 9.984 1 96.69 310 GLN B O 1
ATOM 4932 N N . LEU B 1 311 ? 16.016 4.121 8.883 1 97.56 311 LEU B N 1
ATOM 4933 C CA . LEU B 1 311 ? 15.133 5.156 8.352 1 97.56 311 LEU B CA 1
ATOM 4934 C C . LEU B 1 311 ? 14.484 5.941 9.484 1 97.56 311 LEU B C 1
ATOM 4936 O O . LEU B 1 311 ? 14.391 7.172 9.422 1 97.56 311 LEU B O 1
ATOM 4940 N N . TRP B 1 312 ? 14.109 5.266 10.57 1 98.12 312 TRP B N 1
ATOM 4941 C CA . TRP B 1 312 ? 13.328 5.895 11.633 1 98.12 312 TRP B CA 1
ATOM 4942 C C . TRP B 1 312 ? 14.18 6.098 12.883 1 98.12 312 TRP B C 1
ATOM 4944 O O . TRP B 1 312 ? 13.672 6.492 13.938 1 98.12 312 TRP B O 1
ATOM 4954 N N . ASP B 1 313 ? 15.508 5.836 12.805 1 98.25 313 ASP B N 1
ATOM 4955 C CA . ASP B 1 313 ? 16.422 5.98 13.938 1 98.25 313 ASP B CA 1
ATOM 4956 C C . ASP B 1 313 ? 15.914 5.211 15.148 1 98.25 313 ASP B C 1
ATOM 4958 O O . ASP B 1 313 ? 15.867 5.75 16.25 1 98.25 313 ASP B O 1
ATOM 4962 N N . ASN B 1 314 ? 15.383 4.031 14.891 1 95.94 314 ASN B N 1
ATOM 4963 C CA . ASN B 1 314 ? 14.922 3.045 15.859 1 95.94 314 ASN B CA 1
ATOM 4964 C C . ASN B 1 314 ? 13.633 3.486 16.547 1 95.94 314 ASN B C 1
ATOM 4966 O O . ASN B 1 314 ? 13.203 2.885 17.531 1 95.94 314 ASN B O 1
ATOM 4970 N N . GLU B 1 315 ? 12.945 4.582 16.109 1 95.75 315 GLU B N 1
ATOM 4971 C CA . GLU B 1 315 ? 11.617 4.969 16.562 1 95.75 315 GLU B CA 1
ATOM 4972 C C . GLU B 1 315 ? 10.531 4.359 15.672 1 95.75 315 GLU B C 1
ATOM 4974 O O . GLU B 1 315 ? 9.844 5.074 14.945 1 95.75 315 GLU B O 1
ATOM 4979 N N . ILE B 1 316 ? 10.359 3.006 15.641 1 91 316 ILE B N 1
ATOM 4980 C CA . ILE B 1 316 ? 9.414 2.305 14.773 1 91 316 ILE B CA 1
ATOM 4981 C C . ILE B 1 316 ? 8.852 1.094 15.516 1 91 316 ILE B C 1
ATOM 4983 O O . ILE B 1 316 ? 9.484 0.555 16.422 1 91 316 ILE B O 1
#

Foldseek 3Di:
DPLQWDAWPLGDIDGQEEAEQQDQPPPLVLSLLLLLLLLVLPHAEYEEELLSNCLQSQLVSVVVCCVVPSDPPSSHAYEYEDEQQCLQAVQVVLVVSCVSSVHQAHQEYEHAAQFHFHHPDNHPFDDQQGGAQDSCVLSSLVNVVVCCVVVRYVFYAYELAALVRLVVCVVRHPDRHREYEYADWLQAHCVVVLVSCVVVRHAYAHEPLQQPPPDPLGDNCQQPPPLLCVQCVVQVAGSLLSSSLLQVVSVHRYHYHDSDSVVSSRNVCSSVTDDDPVSNVSSVPHHHDDRPQPQSQAPCPRHNHPDSCRSNVNSD/DPLQWDAWPLGDIDGQEEAEQQDQPQPLVLSLLLLLLLLVLPHAEYEEELLSNCLLSQLVSVVVCCVVPSDPPSSHAYEYEDEQQCLQAVQVVLVVSCVSSVHQAHQEYEHAAQFHFHHPDNHPFDDQQGGAQDSCVLSSLVNVVVCCVVVRYVFYAYELAALVRLVVCVVRHPDRHREYEYADWLQAHCVVVLVSCVVVRHAYEHEPLCQPPPDPLGDNCQQPPPLLCVQCVVQVAGSLLSSSLLCVVSVHRYHYHDSDSVVSSRNVCSSVTDDDPVSNVSSVPHHHDDRPQPQSQAPCPRHNHPDSCRSNVNSD

Organism: Brassica napus (NCBI:txid3708)

Solvent-accessible surface area (backbone atoms only — not comparable to full-atom values): 32780 Å² total; per-residue (Å²): 125,64,94,57,49,43,74,37,68,87,66,49,73,42,52,27,58,25,38,38,43,75,30,88,66,74,46,50,67,61,47,24,53,27,49,50,47,37,47,72,75,63,53,40,20,40,38,48,24,68,78,24,55,28,43,44,29,51,20,51,31,50,50,50,36,37,72,72,62,77,42,54,74,88,65,46,42,38,33,38,31,45,47,32,28,35,44,89,40,36,48,64,49,49,53,48,51,28,61,55,20,71,45,83,53,34,48,29,40,22,39,49,46,86,48,26,33,38,73,82,60,77,59,95,59,56,60,70,85,38,42,32,68,63,55,57,59,67,63,26,48,53,30,46,51,48,32,43,72,72,52,46,22,73,38,45,28,35,15,60,66,34,56,67,53,49,53,58,47,57,73,71,46,90,66,70,49,30,33,41,38,32,78,28,25,68,38,28,67,50,64,70,43,51,52,51,26,55,76,64,50,23,41,44,30,18,34,45,26,51,35,38,58,47,34,88,46,32,29,50,61,51,47,65,28,68,68,44,38,52,52,10,60,75,66,77,48,47,28,58,26,47,32,47,30,50,44,42,72,71,67,20,26,34,30,47,69,68,77,42,68,70,57,47,55,52,52,58,52,17,80,74,59,80,80,49,70,65,55,53,51,58,45,69,68,47,73,69,58,78,67,89,69,57,36,33,63,35,32,87,77,41,32,69,25,63,37,63,49,59,65,31,71,64,70,122,126,64,95,57,50,43,74,37,66,86,66,50,73,43,53,26,58,25,38,38,45,76,29,88,64,74,48,49,67,60,46,23,52,28,48,50,45,37,46,73,77,62,54,40,21,41,37,47,21,67,78,25,55,26,41,47,28,50,20,51,32,51,50,50,37,37,72,73,62,77,40,54,74,88,64,46,40,38,34,38,31,45,47,31,27,35,41,91,40,36,49,64,48,50,53,48,51,28,62,54,22,70,45,81,54,33,49,30,40,22,39,49,46,86,49,28,33,37,74,82,61,77,61,96,60,55,59,71,87,37,42,30,69,63,56,56,59,68,62,25,48,54,29,46,51,48,31,42,73,71,53,47,22,72,38,44,26,36,15,61,64,34,57,68,52,49,55,57,45,57,73,71,45,90,65,73,48,30,33,41,36,31,78,27,25,66,36,28,67,51,63,69,45,51,50,53,27,55,77,65,52,22,40,44,32,18,34,45,26,51,35,38,60,48,35,88,46,33,29,49,60,52,48,65,28,67,68,43,38,53,52,8,59,76,66,78,47,48,27,58,25,46,33,48,32,50,44,43,72,71,69,21,27,33,32,47,70,67,74,42,66,70,57,46,54,52,51,58,51,16,78,72,59,81,81,50,69,66,57,53,51,56,46,69,67,46,72,71,58,77,65,88,69,58,37,32,63,37,33,86,77,40,32,70,24,62,37,61,49,59,65,30,71,65,70,122

InterPro domains:
  IPR018170 Aldo/keto reductase, conserved site [PS00062] (144-161)
  IPR018170 Aldo/keto reductase, conserved site [PS00798] (42-59)
  IPR020471 Aldo-keto reductase [PIRSF000097] (4-289)
  IPR020471 Aldo-keto reductase [PR00069] (38-62)
  IPR020471 Aldo-keto reductase [PR00069] (96-114)
  IPR020471 Aldo-keto reductase [PR00069] (144-161)
  IPR020471 Aldo-keto reductase [PR00069] (178-207)
  IPR020471 Aldo-keto reductase [PR00069] (222-246)
  IPR020471 Aldo-keto reductase [PTHR11732] (7-287)
  IPR023210 NADP-dependent oxidoreductase domain [PF00248] (18-287)
  IPR036812 NAD(P)-dependent oxidoreductase domain superfamily [G3DSA:3.20.20.100] (3-316)
  IPR036812 NAD(P)-dependent oxidoreductase domain superfamily [SSF51430] (8-287)

Nearest PDB structures (foldseek):
  3h7u-assembly1_A  TM=9.667E-01  e=3.920E-40  Arabidopsis thaliana
  3h7r-assembly1_A  TM=9.616E-01  e=1.457E-38  Arabidopsis thaliana
  7w1w-assembly2_B  TM=9.692E-01  e=5.906E-38  Echinochloa colona
  7w1x-assembly2_B  TM=9.620E-01  e=3.494E-38  Echinochloa colona
  6kbl-assembly1_A  TM=9.458E-01  e=1.189E-37  Oryza sativa Indica Group

Radius of gyration: 25.38 Å; Cα contacts (8 Å, |Δi|>4): 1296; chains: 2; bounding box: 50×71×64 Å